Protein AF-A0A2N9NK84-F1 (afdb_monomer)

Sequence (478 aa):
MNDSRVTSVEPNPPAGSSGPPVPARTGHWKPVLTLLLLSPAVGELLSGSSPPLQFFNPLFLLLLVGLYGCGALLIREMAIRHQLNSAGILLLGAAYAIVEEGLTCKSFFNPCWTDTGFLSVYGRTWGVNWVWTFGLTFYHAVVSITVPIFLTEALFPLRSGEPWLRRRGWKLAGASLGLVVVLGFLFFDNRQFHLIEIKDAVGLAQRLNTPAGPIDQFVLRQFTVKNQALVRQAVSTKTDSPDLRHALQDELNRLLPRADLGSADRFATVNLPEKLRGQLAHPPRGDKLVEFNRALLERAYPESLATRQSYPYRPAWWLTLGCVVSIGALLVLALRSRTRPSLWAMTSTLRRPWLTGLAFTAGFVLVGFVLPSLVEHGLKLPAVVACALWCPLSVLLARLLMRTDSASDHVWRRGLWALGIISPWVLFAVILGVSVQMIGAKSFSGMTLVALGFALAILGLAIKWTRRLNPVVASPGL

Structure (mmCIF, N/CA/C/O backbone):
data_AF-A0A2N9NK84-F1
#
_entry.id   AF-A0A2N9NK84-F1
#
loop_
_atom_site.group_PDB
_atom_site.id
_atom_site.type_symbol
_atom_site.label_atom_id
_atom_site.label_alt_id
_atom_site.label_comp_id
_atom_site.label_asym_id
_atom_site.label_entity_id
_atom_site.label_seq_id
_atom_site.pdbx_PDB_ins_code
_atom_site.Cartn_x
_atom_site.Cartn_y
_atom_site.Cartn_z
_atom_site.occupancy
_atom_site.B_iso_or_equiv
_atom_site.auth_seq_id
_atom_site.auth_comp_id
_atom_site.auth_asym_id
_atom_site.auth_atom_id
_atom_site.pdbx_PDB_model_num
ATOM 1 N N . MET A 1 1 ? -73.648 2.835 60.440 1.00 39.22 1 MET A N 1
ATOM 2 C CA . MET A 1 1 ? -73.770 2.682 58.973 1.00 39.22 1 MET A CA 1
ATOM 3 C C . MET A 1 1 ? -73.424 4.040 58.365 1.00 39.22 1 MET A C 1
ATOM 5 O O . MET A 1 1 ? -74.291 4.891 58.296 1.00 39.22 1 MET A O 1
ATOM 9 N N . ASN A 1 2 ? -72.146 4.433 58.361 1.00 35.22 2 ASN A N 1
ATOM 10 C CA . ASN A 1 2 ? -71.195 4.291 57.243 1.00 35.22 2 ASN A CA 1
ATOM 11 C C . ASN A 1 2 ? -71.808 4.661 55.884 1.00 35.22 2 ASN A C 1
ATOM 13 O O . ASN A 1 2 ? -72.475 3.819 55.298 1.00 35.22 2 ASN A O 1
ATOM 17 N N . ASP A 1 3 ? -71.581 5.888 55.402 1.00 34.78 3 ASP A N 1
ATOM 18 C CA . ASP A 1 3 ? -70.551 6.126 54.378 1.00 34.78 3 ASP A CA 1
ATOM 19 C C . ASP A 1 3 ? -70.292 7.641 54.212 1.00 34.78 3 ASP A C 1
ATOM 21 O O . ASP A 1 3 ? -71.170 8.411 53.823 1.00 34.78 3 ASP A O 1
ATOM 25 N N . SER A 1 4 ? -69.089 8.089 54.564 1.00 37.06 4 SER A N 1
ATOM 26 C CA . SER A 1 4 ? -68.636 9.479 54.458 1.00 37.06 4 SER A CA 1
ATOM 27 C C . SER A 1 4 ? -67.790 9.647 53.197 1.00 37.06 4 SER A C 1
ATOM 29 O O . SER A 1 4 ? -66.652 9.182 53.147 1.00 37.06 4 SER A O 1
ATOM 31 N N . ARG A 1 5 ? -68.323 10.347 52.185 1.00 39.34 5 ARG A N 1
ATOM 32 C CA . ARG A 1 5 ? -67.557 10.807 51.015 1.00 39.34 5 ARG A CA 1
ATOM 33 C C . ARG A 1 5 ? -66.538 11.865 51.439 1.00 39.34 5 ARG A C 1
ATOM 35 O O . ARG A 1 5 ? -66.888 13.025 51.631 1.00 39.34 5 ARG A O 1
ATOM 42 N N . VAL A 1 6 ? -65.274 11.465 51.524 1.00 41.91 6 VAL A N 1
ATOM 43 C CA . VAL A 1 6 ? -64.127 12.377 51.548 1.00 41.91 6 VAL A CA 1
ATOM 44 C C . VAL A 1 6 ? -63.662 12.578 50.108 1.00 41.91 6 VAL A C 1
ATOM 46 O O . VAL A 1 6 ? -63.181 11.653 49.461 1.00 41.91 6 VAL A O 1
ATOM 49 N N . THR A 1 7 ? -63.822 13.791 49.591 1.00 42.62 7 THR A N 1
ATOM 50 C CA . THR A 1 7 ? -63.176 14.247 48.358 1.00 42.62 7 THR A CA 1
ATOM 51 C C . THR A 1 7 ? -61.703 14.531 48.652 1.00 42.62 7 THR A C 1
ATOM 53 O O . THR A 1 7 ? -61.375 15.584 49.197 1.00 42.62 7 THR A O 1
ATOM 56 N N . SER A 1 8 ? -60.805 13.602 48.322 1.00 36.38 8 SER A N 1
ATOM 57 C CA . SER A 1 8 ? -59.363 13.861 48.336 1.00 36.38 8 SER A CA 1
ATOM 58 C C . SER A 1 8 ? -58.953 14.564 47.042 1.00 36.38 8 SER A C 1
ATOM 60 O O . SER A 1 8 ? -58.950 13.968 45.967 1.00 36.38 8 SER A O 1
ATOM 62 N N . VAL A 1 9 ? -58.629 15.847 47.169 1.00 42.47 9 VAL A N 1
ATOM 63 C CA . VAL A 1 9 ? -57.941 16.662 46.164 1.00 42.47 9 VAL A CA 1
ATOM 64 C C . VAL A 1 9 ? -56.536 16.081 45.958 1.00 42.47 9 VAL A C 1
ATOM 66 O O . VAL A 1 9 ? -55.764 16.005 46.913 1.00 42.47 9 VAL A O 1
ATOM 69 N N . GLU A 1 10 ? -56.203 15.647 44.740 1.00 38.34 10 GLU A N 1
ATOM 70 C CA . GLU A 1 10 ? -54.821 15.309 44.377 1.00 38.34 10 GLU A CA 1
ATOM 71 C C . GLU A 1 10 ? -53.941 16.569 44.476 1.00 38.34 10 GLU A C 1
ATOM 73 O O . GLU A 1 10 ? -54.331 17.631 43.978 1.00 38.34 10 GLU A O 1
ATOM 78 N N . PRO A 1 11 ? -52.757 16.502 45.108 1.00 40.81 11 PRO A N 1
ATOM 79 C CA . PRO A 1 11 ? -51.858 17.641 45.156 1.00 40.81 11 PRO A CA 1
ATOM 80 C C . PRO A 1 11 ? -51.242 17.881 43.773 1.00 40.81 11 PRO A C 1
ATOM 82 O O . PRO A 1 11 ? -50.708 16.966 43.145 1.00 40.81 11 PRO A O 1
ATOM 85 N N . ASN A 1 12 ? -51.278 19.137 43.319 1.00 40.44 12 ASN A N 1
ATOM 86 C CA . ASN A 1 12 ? -50.515 19.585 42.155 1.00 40.44 12 ASN A CA 1
ATOM 87 C C . ASN A 1 12 ? -49.035 19.179 42.299 1.00 40.44 12 ASN A C 1
ATOM 89 O O . ASN A 1 12 ? -48.466 19.345 43.385 1.00 40.44 12 ASN A O 1
ATOM 93 N N . PRO A 1 13 ? -48.380 18.694 41.227 1.00 43.00 13 PRO A N 1
ATOM 94 C CA . PRO A 1 13 ? -46.963 18.375 41.277 1.00 43.00 13 PRO A CA 1
ATOM 95 C C . PRO A 1 13 ? -46.151 19.647 41.573 1.00 43.00 13 PRO A C 1
ATOM 97 O O . PRO A 1 13 ? -46.498 20.727 41.079 1.00 43.00 13 PRO A O 1
ATOM 100 N N . PRO A 1 14 ? -45.070 19.552 42.366 1.00 40.72 14 PRO A N 1
ATOM 101 C CA . PRO A 1 14 ? -44.252 20.707 42.698 1.00 40.72 14 PRO A CA 1
ATOM 102 C C . PRO A 1 14 ? -43.659 21.323 41.428 1.00 40.72 14 PRO A C 1
ATOM 104 O O . PRO A 1 14 ? -42.981 20.665 40.635 1.00 40.72 14 PRO A O 1
ATOM 107 N N . ALA A 1 15 ? -43.915 22.618 41.250 1.00 49.34 15 ALA A N 1
ATOM 108 C CA . ALA A 1 15 ? -43.239 23.440 40.266 1.00 49.34 15 ALA A CA 1
ATOM 109 C C . ALA A 1 15 ? -41.747 23.515 40.625 1.00 49.34 15 ALA A C 1
ATOM 111 O O . ALA A 1 15 ? -41.385 24.049 41.670 1.00 49.34 15 ALA A O 1
ATOM 112 N N . GLY A 1 16 ? -40.886 22.985 39.754 1.00 49.12 16 GLY A N 1
ATOM 113 C CA . GLY A 1 16 ? -39.438 23.183 39.848 1.00 49.12 16 GLY A CA 1
ATOM 114 C C . GLY A 1 16 ? -38.617 21.912 40.048 1.00 49.12 16 GLY A C 1
ATOM 115 O O . GLY A 1 16 ? -37.948 21.748 41.060 1.00 49.12 16 GLY A O 1
ATOM 116 N N . SER A 1 17 ? -38.554 21.060 39.027 1.00 36.84 17 SER A N 1
ATOM 117 C CA . SER A 1 17 ? -37.364 20.236 38.799 1.00 36.84 17 SER A CA 1
ATOM 118 C C . SER A 1 17 ? -37.005 20.288 37.318 1.00 36.84 17 SER A C 1
ATOM 120 O O . SER A 1 17 ? -37.249 19.353 36.553 1.00 36.84 17 SER A O 1
ATOM 122 N N . SER A 1 18 ? -36.437 21.414 36.886 1.00 44.06 18 SER A N 1
ATOM 123 C CA . SER A 1 18 ? -35.646 21.443 35.660 1.00 44.06 18 SER A CA 1
ATOM 124 C C . SER A 1 18 ? -34.414 20.571 35.900 1.00 44.06 18 SER A C 1
ATOM 126 O O . SER A 1 18 ? -33.368 21.056 36.332 1.00 44.06 18 SER A O 1
ATOM 128 N N . GLY A 1 19 ? -34.559 19.260 35.680 1.00 43.88 19 GLY A N 1
ATOM 129 C CA . GLY A 1 19 ? -33.414 18.370 35.546 1.00 43.88 19 GLY A CA 1
ATOM 130 C C . GLY A 1 19 ? -32.436 18.962 34.525 1.00 43.88 19 GLY A C 1
ATOM 131 O O . GLY A 1 19 ? -32.865 19.726 33.650 1.00 43.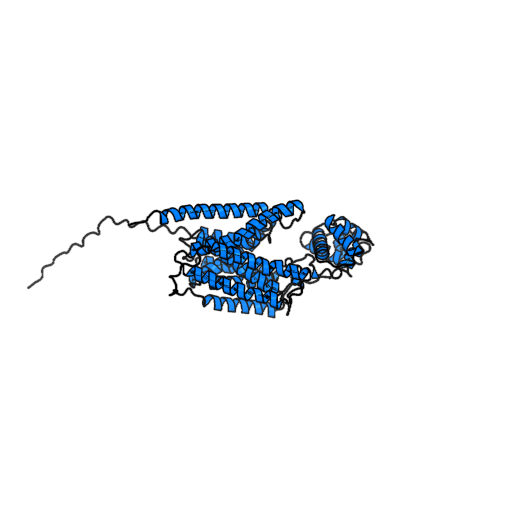88 19 GLY A O 1
ATOM 132 N N . PRO A 1 20 ? -31.129 18.662 34.635 1.00 44.31 20 PRO A N 1
ATOM 133 C CA . PRO A 1 20 ? -30.144 19.197 33.707 1.00 44.31 20 PRO A CA 1
ATOM 134 C C . PRO A 1 20 ? -30.644 18.949 32.279 1.00 44.31 20 PRO A C 1
ATOM 136 O O . PRO A 1 20 ? -31.097 17.834 31.996 1.00 44.31 20 PRO A O 1
ATOM 139 N N . PRO A 1 21 ? -30.638 19.968 31.398 1.00 40.69 21 PRO A N 1
ATOM 140 C CA . PRO A 1 21 ? -31.162 19.819 30.051 1.00 40.69 21 PRO A CA 1
ATOM 141 C C . PRO A 1 21 ? -30.509 18.592 29.426 1.00 40.69 21 PRO A C 1
ATOM 143 O O . PRO A 1 21 ? -29.281 18.518 29.355 1.00 40.69 21 PRO A O 1
ATOM 146 N N . VAL A 1 22 ? -31.326 17.612 29.019 1.00 43.69 22 VAL A N 1
ATOM 147 C CA . VAL A 1 22 ? -30.849 16.450 28.264 1.00 43.69 22 VAL A CA 1
ATOM 148 C C . VAL A 1 22 ? -30.041 17.028 27.108 1.00 43.69 22 VAL A C 1
ATOM 150 O O . VAL A 1 22 ? -30.623 17.754 26.294 1.00 43.69 22 VAL A O 1
ATOM 153 N N . PRO A 1 23 ? -28.715 16.805 27.042 1.00 41.03 23 PRO A N 1
ATOM 154 C CA . PRO A 1 23 ? -27.900 17.456 26.037 1.00 41.03 23 PRO A CA 1
ATOM 155 C C . PRO A 1 23 ? -28.482 17.093 24.679 1.00 41.03 23 PRO A C 1
ATOM 157 O O . PRO A 1 23 ? -28.607 15.910 24.343 1.00 41.03 23 PRO A O 1
ATOM 160 N N . ALA A 1 24 ? -28.890 18.118 23.924 1.00 43.16 24 ALA A N 1
ATOM 161 C CA . ALA A 1 24 ? -29.434 17.953 22.589 1.00 43.16 24 ALA A CA 1
ATOM 162 C C . ALA A 1 24 ? -28.528 16.981 21.822 1.00 43.16 24 ALA A C 1
ATOM 164 O O . ALA A 1 24 ? -27.301 17.132 21.837 1.00 43.16 24 ALA A O 1
ATOM 165 N N . ARG A 1 25 ? -29.121 15.946 21.210 1.00 51.81 25 ARG A N 1
ATOM 166 C CA . ARG A 1 25 ? -28.423 14.922 20.415 1.00 51.81 25 ARG A CA 1
ATOM 167 C C . ARG A 1 25 ? -27.710 15.584 19.230 1.00 51.81 25 ARG A C 1
ATOM 169 O O . ARG A 1 25 ? -28.195 15.577 18.104 1.00 51.81 25 ARG A O 1
ATOM 176 N N . THR A 1 26 ? -26.551 16.174 19.491 1.00 54.88 26 THR A N 1
ATOM 177 C CA . THR A 1 26 ? -25.629 16.694 18.488 1.00 54.88 26 TH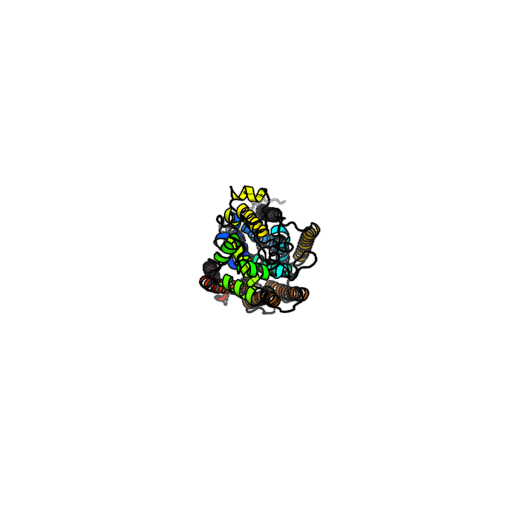R A CA 1
ATOM 178 C C . THR A 1 26 ? -25.185 15.514 17.628 1.00 54.88 26 THR A C 1
ATOM 180 O O . THR A 1 26 ? -24.701 14.508 18.144 1.00 54.88 26 THR A O 1
ATOM 183 N N . GLY A 1 27 ? -25.441 15.584 16.319 1.00 66.12 27 GLY A N 1
ATOM 184 C CA . GLY A 1 27 ? -25.241 14.449 15.417 1.00 66.12 27 GLY A CA 1
ATOM 185 C C . GLY A 1 27 ? -23.802 13.918 15.427 1.00 66.12 27 GLY A C 1
ATOM 186 O O . GLY A 1 27 ? -22.847 14.690 15.515 1.00 66.12 27 GLY A O 1
ATOM 187 N N . HIS A 1 28 ? -23.638 12.602 15.261 1.00 85.81 28 HIS A N 1
ATOM 188 C CA . HIS A 1 28 ? -22.337 11.909 15.203 1.00 85.81 28 HIS A CA 1
ATOM 189 C C . HIS A 1 28 ? -21.526 12.201 13.924 1.00 85.81 28 HIS A C 1
ATOM 191 O O . HIS A 1 28 ? -20.612 11.460 13.581 1.00 85.81 28 HIS A O 1
ATOM 197 N N . TRP A 1 29 ? -21.837 13.274 13.194 1.00 91.69 29 TRP A N 1
ATOM 198 C CA . TRP A 1 29 ? -21.226 13.561 11.896 1.00 91.69 29 TRP A CA 1
ATOM 199 C C . TRP A 1 29 ? -19.730 13.880 12.005 1.00 91.69 29 TRP A C 1
ATOM 201 O O . TRP A 1 29 ? -18.979 13.526 11.105 1.00 91.69 29 TRP A O 1
ATOM 211 N N . LYS A 1 30 ? -19.283 14.491 13.115 1.00 94.62 30 LYS A N 1
ATOM 212 C CA . LYS A 1 30 ? -17.866 14.828 13.338 1.00 94.62 30 LYS A CA 1
ATOM 213 C C . LYS A 1 30 ? -16.965 13.583 13.360 1.00 94.62 30 LYS A C 1
ATOM 215 O O . LYS A 1 30 ? -16.089 13.514 12.506 1.00 94.62 30 LYS A O 1
ATOM 220 N N . PRO A 1 31 ? -17.170 12.587 14.251 1.00 96.19 31 PRO A N 1
ATOM 221 C CA . PRO A 1 31 ? -16.348 11.377 14.238 1.00 96.19 31 PRO A CA 1
ATOM 222 C C . PRO A 1 31 ? -16.492 10.569 12.942 1.00 96.19 31 PRO A C 1
ATOM 224 O O . PRO A 1 31 ? -15.502 10.021 12.470 1.00 96.19 31 PRO A O 1
ATOM 227 N N . VAL A 1 32 ? -17.681 10.546 12.323 1.00 97.81 32 VAL A N 1
ATOM 228 C CA . VAL A 1 32 ? -17.884 9.885 11.020 1.00 97.81 32 VAL A CA 1
ATOM 229 C C . VAL A 1 32 ? -17.012 10.522 9.942 1.00 97.81 32 VAL A C 1
ATOM 231 O O . VAL A 1 32 ? -16.236 9.822 9.302 1.00 97.81 32 VAL A O 1
ATOM 234 N N . LEU A 1 33 ? -17.098 11.843 9.765 1.00 97.56 33 LEU A N 1
ATOM 235 C CA . LEU A 1 33 ? -16.309 12.563 8.766 1.00 97.56 33 LEU A CA 1
ATOM 236 C C . LEU A 1 33 ? -14.809 12.441 9.045 1.00 97.56 33 LEU A C 1
ATOM 238 O O . LEU A 1 33 ? -14.030 12.243 8.118 1.00 97.56 33 LEU A O 1
ATOM 242 N N . THR A 1 34 ? -14.403 12.518 10.316 1.00 97.31 34 THR A N 1
ATOM 243 C CA . THR A 1 34 ? -13.006 12.308 10.700 1.00 97.31 34 THR A CA 1
ATOM 244 C C . THR A 1 34 ? -12.521 10.927 10.280 1.00 97.31 34 THR A C 1
ATOM 246 O O . THR A 1 34 ? -11.493 10.856 9.624 1.00 97.31 34 THR A O 1
ATOM 249 N N . LEU A 1 35 ? -13.247 9.847 10.585 1.00 98.31 35 LEU A N 1
ATOM 250 C CA . LEU A 1 35 ? -12.800 8.497 10.232 1.00 98.31 35 LEU A CA 1
ATOM 251 C C . LEU A 1 35 ? -12.790 8.260 8.715 1.00 98.31 35 LEU A C 1
ATOM 253 O O . LEU A 1 35 ? -11.846 7.658 8.205 1.00 98.31 35 LEU A O 1
ATOM 257 N N . LEU A 1 36 ? -13.797 8.783 8.001 1.00 98.38 36 LEU A N 1
ATOM 258 C CA . LEU A 1 36 ? -13.889 8.698 6.540 1.00 98.38 36 LEU A CA 1
ATOM 259 C C . LEU A 1 36 ? -12.654 9.281 5.838 1.00 98.38 36 LEU A C 1
ATOM 261 O O . LEU A 1 36 ? -12.241 8.754 4.812 1.00 98.38 36 LEU A O 1
ATOM 265 N N . LEU A 1 37 ? -12.074 10.352 6.388 1.00 98.00 37 LEU A N 1
ATOM 266 C CA . LEU A 1 37 ? -10.905 11.028 5.819 1.00 98.00 37 LEU A CA 1
ATOM 267 C C . LEU A 1 37 ? -9.584 10.537 6.418 1.00 98.00 37 LEU A C 1
ATOM 269 O O . LEU A 1 37 ? -8.582 10.450 5.714 1.00 98.00 37 LEU A O 1
ATOM 273 N N . LEU A 1 38 ? -9.564 10.212 7.712 1.00 97.56 38 LEU A N 1
ATOM 274 C CA . LEU A 1 38 ? -8.341 9.837 8.419 1.00 97.56 38 LEU A CA 1
ATOM 275 C C . LEU A 1 38 ? -7.830 8.464 7.983 1.00 97.56 38 LEU A C 1
ATOM 277 O O . LEU A 1 38 ? -6.622 8.281 7.896 1.00 97.56 38 LEU A O 1
ATOM 281 N N . SER A 1 39 ? -8.726 7.517 7.690 1.00 98.25 39 SER A N 1
ATOM 282 C CA . SER A 1 39 ? -8.333 6.184 7.225 1.00 98.25 39 SER A CA 1
ATOM 283 C C . SER A 1 39 ? -7.532 6.219 5.914 1.00 98.25 39 SER A C 1
ATOM 285 O O . SER A 1 39 ? -6.375 5.791 5.943 1.00 98.25 39 SER A O 1
ATOM 287 N N . PRO A 1 40 ? -8.035 6.816 4.813 1.00 97.69 40 PRO A N 1
ATOM 288 C CA . PRO A 1 40 ? -7.228 6.965 3.605 1.00 97.69 40 PRO A CA 1
ATOM 289 C C . PRO A 1 40 ? -6.032 7.902 3.811 1.00 97.69 40 PRO A C 1
ATOM 291 O O . PRO A 1 40 ? -4.962 7.647 3.276 1.00 97.69 40 PRO A O 1
ATOM 294 N N . ALA A 1 41 ? -6.141 8.962 4.621 1.00 95.75 41 ALA A N 1
ATOM 295 C CA . ALA A 1 41 ? -4.995 9.844 4.858 1.00 95.75 41 ALA A CA 1
ATOM 296 C C . ALA A 1 41 ? -3.816 9.118 5.535 1.00 95.75 41 ALA A C 1
ATOM 298 O O . ALA A 1 41 ? -2.665 9.405 5.227 1.00 95.75 41 ALA A O 1
ATOM 299 N N . VAL A 1 42 ? -4.073 8.179 6.447 1.00 94.06 42 VAL A N 1
ATOM 300 C CA . VAL A 1 42 ? -3.010 7.394 7.093 1.00 94.06 42 VAL A CA 1
ATOM 301 C C . VAL A 1 42 ? -2.497 6.283 6.167 1.00 94.06 42 VAL A C 1
ATOM 303 O O . VAL A 1 42 ? -1.287 6.086 6.087 1.00 94.06 42 VAL A O 1
ATOM 306 N N . GLY A 1 43 ? -3.395 5.583 5.464 1.00 91.12 43 GLY A N 1
ATOM 307 C CA . GLY A 1 43 ? -3.046 4.457 4.586 1.00 91.12 43 GLY A CA 1
ATOM 308 C C . GLY A 1 43 ? -2.387 4.849 3.257 1.00 91.12 43 GLY A C 1
ATOM 309 O O . GLY A 1 43 ? -1.581 4.099 2.725 1.00 91.12 43 GLY A O 1
ATOM 310 N N . GLU A 1 44 ? -2.680 6.033 2.723 1.00 91.50 44 GLU A N 1
ATOM 311 C CA . GLU A 1 44 ? -2.242 6.429 1.373 1.00 91.50 44 GLU A CA 1
ATOM 312 C C . GLU A 1 44 ? -1.380 7.688 1.376 1.00 91.50 44 GLU A C 1
ATOM 314 O O . GLU A 1 44 ? -0.300 7.716 0.785 1.00 91.50 44 GLU A O 1
ATOM 319 N N . LEU A 1 45 ? -1.837 8.737 2.066 1.00 90.06 45 LEU A N 1
ATOM 320 C CA . LEU A 1 45 ? -1.139 10.022 2.056 1.00 90.06 45 LEU A CA 1
ATOM 321 C C . LEU A 1 45 ? 0.102 10.001 2.953 1.00 90.06 45 LEU A C 1
ATOM 323 O O . LEU A 1 45 ? 1.170 10.416 2.521 1.00 90.06 45 LEU A O 1
ATOM 327 N N . LEU A 1 46 ? -0.019 9.529 4.199 1.00 88.50 46 LEU A N 1
ATOM 328 C CA . LEU A 1 46 ? 1.101 9.483 5.146 1.00 88.50 46 LEU A CA 1
ATOM 329 C C . LEU A 1 46 ? 2.137 8.418 4.768 1.00 88.50 46 LEU A C 1
ATOM 331 O O . LEU A 1 46 ? 3.328 8.621 4.993 1.00 88.50 46 LEU A O 1
ATOM 335 N N . SER A 1 47 ? 1.692 7.298 4.200 1.00 81.69 47 SER A N 1
ATOM 336 C CA . SER A 1 47 ? 2.581 6.236 3.720 1.00 81.69 47 SER A CA 1
ATOM 337 C C . SER A 1 47 ? 3.399 6.647 2.497 1.00 81.69 47 SER A C 1
ATOM 339 O O . SER A 1 47 ? 4.471 6.091 2.271 1.00 81.69 47 SER A O 1
ATOM 341 N N . GLY A 1 48 ? 2.918 7.636 1.737 1.00 79.06 48 GLY A N 1
ATOM 342 C CA . GLY A 1 48 ? 3.518 8.077 0.481 1.00 79.06 48 GLY A CA 1
ATOM 343 C C . GLY A 1 48 ? 3.127 7.215 -0.721 1.00 79.06 48 GLY A C 1
ATOM 344 O O . GLY A 1 48 ? 3.672 7.436 -1.796 1.00 79.06 48 GLY A O 1
ATOM 345 N N . SER A 1 49 ? 2.191 6.273 -0.550 1.00 79.19 49 SER A N 1
ATOM 346 C CA . SER A 1 49 ? 1.649 5.441 -1.635 1.00 79.19 49 SER A CA 1
ATOM 347 C C . SER A 1 49 ? 0.900 6.291 -2.668 1.00 79.19 49 SER A C 1
ATOM 349 O O . SER A 1 49 ? 1.101 6.148 -3.872 1.00 79.19 49 SER A O 1
ATOM 351 N N . SER A 1 50 ? 0.134 7.282 -2.198 1.00 87.00 50 SER A N 1
ATOM 352 C CA . SER A 1 50 ? -0.512 8.285 -3.045 1.00 87.00 50 SER A CA 1
ATOM 353 C C . SER A 1 50 ? 0.034 9.687 -2.750 1.00 87.00 50 SER A C 1
ATOM 355 O O . SER A 1 50 ? -0.356 10.302 -1.751 1.00 87.00 50 SER A O 1
ATOM 357 N N . PRO A 1 51 ? 0.889 10.254 -3.623 1.00 83.81 51 PRO A N 1
ATOM 358 C CA . PRO A 1 51 ? 1.404 11.610 -3.455 1.00 83.81 51 PRO A CA 1
ATOM 359 C C . PRO A 1 51 ? 0.272 12.647 -3.386 1.00 83.81 51 PRO A C 1
ATOM 361 O O . PRO A 1 51 ? -0.784 12.435 -3.987 1.00 83.81 51 PRO A O 1
ATOM 364 N N . PRO A 1 52 ? 0.476 13.817 -2.750 1.00 87.25 52 PRO A N 1
ATOM 365 C CA . PRO A 1 52 ? -0.595 14.782 -2.481 1.00 87.25 52 PRO A CA 1
ATOM 366 C C . PRO A 1 52 ? -1.444 15.164 -3.699 1.00 87.25 52 PRO A C 1
ATOM 368 O O . PRO A 1 52 ? -2.666 15.225 -3.603 1.00 87.25 52 PRO A O 1
ATOM 371 N N . LEU A 1 53 ? -0.821 15.381 -4.861 1.00 87.50 53 LEU A N 1
ATOM 372 C CA . LEU A 1 53 ? -1.544 15.739 -6.087 1.00 87.50 53 LEU A CA 1
ATOM 373 C C . LEU A 1 53 ? -2.504 14.636 -6.556 1.00 87.50 53 LEU A C 1
ATOM 375 O O . LEU A 1 53 ? -3.585 14.938 -7.057 1.00 87.50 53 LEU A O 1
ATOM 379 N N . GLN A 1 54 ? -2.120 13.371 -6.384 1.00 87.81 54 GLN A N 1
ATOM 380 C CA . GLN A 1 54 ? -2.977 12.229 -6.681 1.00 87.81 54 GLN A CA 1
ATOM 381 C C . GLN A 1 54 ? -4.032 12.055 -5.587 1.00 87.81 54 GLN A C 1
ATOM 383 O O . GLN A 1 54 ? -5.214 11.950 -5.898 1.00 87.81 54 GLN A O 1
ATOM 388 N N . PHE A 1 55 ? -3.624 12.097 -4.316 1.00 92.00 55 PHE A N 1
ATOM 389 C CA . PHE A 1 55 ? -4.513 11.919 -3.169 1.00 92.00 55 PHE A CA 1
ATOM 390 C C . PHE A 1 55 ? -5.673 12.923 -3.155 1.00 92.00 55 PHE A C 1
ATOM 392 O O . PHE A 1 55 ? -6.812 12.545 -2.899 1.00 92.00 55 PHE A O 1
ATOM 399 N N . PHE A 1 56 ? -5.404 14.197 -3.461 1.00 94.00 56 PHE A N 1
ATOM 400 C CA . PHE A 1 56 ? -6.421 15.253 -3.492 1.00 94.00 56 PHE A CA 1
ATOM 401 C C . PHE A 1 56 ? -7.142 15.387 -4.842 1.00 94.00 56 PHE A C 1
ATOM 403 O O . PHE A 1 56 ? -7.982 16.277 -4.995 1.00 94.00 56 PHE A O 1
ATOM 410 N N . ASN A 1 57 ? -6.874 14.514 -5.821 1.00 94.69 57 ASN A N 1
ATOM 411 C CA . ASN A 1 57 ? -7.706 14.443 -7.018 1.00 94.69 57 ASN A CA 1
ATOM 412 C C . ASN A 1 57 ? -9.145 14.058 -6.607 1.00 94.69 57 ASN A C 1
ATOM 414 O O . ASN A 1 57 ? -9.315 13.026 -5.961 1.00 94.69 57 ASN A O 1
ATOM 418 N N . PRO A 1 58 ? -10.192 14.823 -6.976 1.00 96.06 58 PRO A N 1
ATOM 419 C CA . PRO A 1 58 ? -11.538 14.611 -6.437 1.00 96.06 58 PRO A CA 1
ATOM 420 C C . PRO A 1 58 ? -12.107 13.207 -6.663 1.00 96.06 58 PRO A C 1
ATOM 422 O O . PRO A 1 58 ? -12.743 12.649 -5.769 1.00 96.06 58 PRO A O 1
ATOM 425 N N . LEU A 1 59 ? -11.873 12.625 -7.843 1.00 94.56 59 LEU A N 1
ATOM 426 C CA . LEU A 1 59 ? -12.361 11.286 -8.166 1.00 94.56 59 LEU A CA 1
ATOM 427 C C . LEU A 1 59 ? -11.579 10.222 -7.393 1.00 94.56 59 LEU A C 1
ATOM 429 O O . LEU A 1 59 ? -12.178 9.306 -6.834 1.00 94.56 59 LEU A O 1
ATOM 433 N N . PHE A 1 60 ? -10.256 10.361 -7.327 1.00 93.25 60 PHE A N 1
ATOM 434 C CA . PHE A 1 60 ? -9.410 9.434 -6.582 1.00 93.25 60 PHE A CA 1
ATOM 435 C C . PHE A 1 60 ? -9.704 9.487 -5.077 1.00 93.25 60 PHE A C 1
ATOM 437 O O . PHE A 1 60 ? -9.923 8.449 -4.458 1.00 93.25 60 PHE A O 1
ATOM 444 N N . LEU A 1 61 ? -9.840 10.687 -4.505 1.00 96.62 61 LEU A N 1
ATOM 445 C CA . LEU A 1 61 ? -10.227 10.884 -3.110 1.00 96.62 61 LEU A CA 1
ATOM 446 C C . LEU A 1 61 ? -11.590 10.254 -2.804 1.00 96.62 61 LEU A C 1
ATOM 448 O O . LEU A 1 61 ? -11.757 9.635 -1.756 1.00 96.62 61 LEU A O 1
ATOM 452 N N . LEU A 1 62 ? -12.563 10.377 -3.712 1.00 97.56 62 LEU A N 1
ATOM 453 C CA . LEU A 1 62 ? -13.871 9.744 -3.552 1.00 97.56 62 LEU A CA 1
ATOM 454 C C . LEU A 1 62 ? -13.757 8.214 -3.497 1.00 97.56 62 LEU A C 1
ATOM 456 O O . LEU A 1 62 ? -14.394 7.591 -2.646 1.00 97.56 62 LEU A O 1
ATOM 460 N N . LEU A 1 63 ? -12.933 7.613 -4.362 1.00 97.25 63 LEU A N 1
ATOM 461 C CA . LEU A 1 63 ? -12.662 6.173 -4.341 1.00 97.25 63 LEU A CA 1
ATOM 462 C C . LEU A 1 63 ? -11.962 5.755 -3.041 1.00 97.25 63 LEU A C 1
ATOM 464 O O . LEU A 1 63 ? -12.382 4.783 -2.418 1.00 97.25 63 LEU A O 1
ATOM 468 N N . LEU A 1 64 ? -10.970 6.525 -2.584 1.00 97.38 64 LEU A N 1
ATOM 469 C CA . LEU A 1 64 ? -10.270 6.279 -1.322 1.00 97.38 64 LEU A CA 1
ATOM 470 C C . LEU A 1 64 ? -11.209 6.356 -0.112 1.00 97.38 64 LEU A C 1
ATOM 472 O O . LEU A 1 64 ? -11.204 5.468 0.735 1.00 97.38 64 LEU A O 1
ATOM 476 N N . VAL A 1 65 ? -12.066 7.374 -0.033 1.00 98.25 65 VAL A N 1
ATOM 477 C CA . VAL A 1 65 ? -13.080 7.485 1.030 1.00 98.25 65 VAL A CA 1
ATOM 478 C C . VAL A 1 65 ? -14.090 6.336 0.946 1.00 98.25 65 VAL A C 1
ATOM 480 O O . VAL A 1 65 ? -14.508 5.797 1.976 1.00 98.25 65 VAL A O 1
ATOM 483 N N . GLY A 1 66 ? -14.478 5.942 -0.268 1.00 98.19 66 GLY A N 1
ATOM 484 C CA . GLY A 1 66 ? -15.394 4.832 -0.506 1.00 98.19 66 GLY A CA 1
ATOM 485 C C . GLY A 1 66 ? -14.820 3.465 -0.129 1.00 98.19 66 GLY A C 1
ATOM 486 O O . GLY A 1 66 ? -15.580 2.610 0.318 1.00 98.19 66 GLY A O 1
ATOM 487 N N . LEU A 1 67 ? -13.507 3.275 -0.261 1.00 98.12 67 LEU A N 1
ATOM 488 C CA . LEU A 1 67 ? -12.789 2.050 0.092 1.00 98.12 67 LEU A CA 1
ATOM 489 C C . LEU A 1 67 ? -12.343 2.074 1.563 1.00 98.12 67 LEU A C 1
ATOM 491 O O . LEU A 1 67 ? -12.958 1.421 2.407 1.00 98.12 67 LEU A O 1
ATOM 495 N N . TYR A 1 68 ? -11.348 2.898 1.888 1.00 98.56 68 TYR A N 1
ATOM 496 C CA . TYR A 1 68 ? -10.732 3.003 3.212 1.00 98.56 68 TYR A CA 1
ATOM 497 C C . TYR A 1 68 ? -11.685 3.579 4.249 1.00 98.56 68 TYR A C 1
ATOM 499 O O . TYR A 1 68 ? -11.965 2.959 5.275 1.00 98.56 68 TYR A O 1
ATOM 507 N N . GLY A 1 69 ? -12.225 4.768 3.969 1.00 98.38 69 GLY A N 1
ATOM 508 C CA . GLY A 1 69 ? -13.072 5.492 4.912 1.00 98.38 69 GLY A CA 1
ATOM 509 C C . GLY A 1 69 ? -14.301 4.678 5.311 1.00 98.38 69 GLY A C 1
ATOM 510 O O . GLY A 1 69 ? -14.585 4.497 6.499 1.00 98.38 69 GLY A O 1
ATOM 511 N N . CYS A 1 70 ? -15.024 4.153 4.320 1.00 98.75 70 CYS A N 1
ATOM 512 C CA . CYS A 1 70 ? -16.184 3.303 4.567 1.00 98.75 70 CYS A CA 1
ATOM 513 C C . CYS A 1 70 ? -15.784 1.963 5.192 1.00 98.75 70 CYS A C 1
ATOM 515 O O . CYS A 1 70 ? -16.464 1.527 6.117 1.00 98.75 70 CYS A O 1
ATOM 517 N N . GLY A 1 71 ? -14.681 1.339 4.762 1.00 98.62 71 GLY A N 1
ATOM 518 C CA . GLY A 1 71 ? -14.147 0.116 5.365 1.00 98.62 71 GLY A CA 1
ATOM 519 C C . GLY A 1 71 ? -13.891 0.266 6.866 1.00 98.62 71 GLY A C 1
ATOM 520 O O . GLY A 1 71 ? -14.471 -0.467 7.671 1.00 98.62 71 GLY A O 1
ATOM 521 N N . ALA A 1 72 ? -13.122 1.280 7.264 1.00 98.81 72 ALA A N 1
ATOM 522 C CA . ALA A 1 72 ? -12.837 1.575 8.667 1.00 98.81 72 ALA A CA 1
ATOM 523 C C . ALA A 1 72 ? -14.114 1.869 9.470 1.00 98.81 72 ALA A C 1
ATOM 525 O O . ALA A 1 72 ? -14.283 1.383 10.591 1.00 98.81 72 ALA A O 1
ATOM 526 N N . LEU A 1 73 ? -15.051 2.623 8.887 1.00 98.50 73 LEU A N 1
ATOM 527 C CA . LEU A 1 73 ? -16.316 2.959 9.533 1.00 98.50 73 LEU A CA 1
ATOM 528 C C . LEU A 1 73 ? -17.207 1.726 9.750 1.00 98.50 73 LEU A C 1
ATOM 530 O O . LEU A 1 73 ? -17.783 1.570 10.827 1.00 98.50 73 LEU A O 1
ATOM 534 N N . LEU A 1 74 ? -17.290 0.825 8.768 1.00 98.69 74 LEU A N 1
ATOM 535 C CA . LEU A 1 74 ? -18.027 -0.439 8.873 1.00 98.69 74 LEU A CA 1
ATOM 536 C C . LEU A 1 74 ? -17.444 -1.347 9.954 1.00 98.69 74 LEU A C 1
ATOM 538 O O . LEU A 1 74 ? -18.197 -1.899 10.759 1.00 98.69 74 LEU A O 1
ATOM 542 N N . ILE A 1 75 ? -16.117 -1.469 9.991 1.00 98.75 75 ILE A N 1
ATOM 543 C CA . ILE A 1 75 ? -15.403 -2.261 10.994 1.00 98.75 75 ILE A CA 1
ATOM 544 C C . ILE A 1 75 ? -15.666 -1.710 12.390 1.00 98.75 75 ILE A C 1
ATOM 546 O O . ILE A 1 75 ? -16.040 -2.462 13.289 1.00 98.75 75 ILE A O 1
ATOM 550 N N . ARG A 1 76 ? -15.543 -0.392 12.566 1.00 98.25 76 ARG A N 1
ATOM 551 C CA . ARG A 1 76 ? -15.810 0.269 13.845 1.00 98.25 76 ARG A CA 1
ATOM 552 C C . ARG A 1 76 ? -17.256 0.062 14.292 1.00 98.25 76 ARG A C 1
ATOM 554 O O . ARG A 1 76 ? -17.507 -0.275 15.446 1.00 98.25 76 ARG A O 1
ATOM 561 N N . GLU A 1 77 ? -18.223 0.230 13.393 1.00 98.00 77 GLU A N 1
ATOM 562 C CA . GLU A 1 77 ? -19.635 -0.011 13.707 1.00 98.00 77 GLU A CA 1
ATOM 563 C C . GLU A 1 77 ? -19.900 -1.469 14.095 1.00 98.00 77 GLU A C 1
ATOM 565 O O . GLU A 1 77 ? -20.658 -1.721 15.032 1.00 98.00 77 GLU A O 1
ATOM 570 N N . MET A 1 78 ? -19.264 -2.427 13.416 1.00 97.69 78 MET A N 1
ATOM 571 C CA . MET A 1 78 ? -19.353 -3.844 13.764 1.00 97.69 78 MET A CA 1
ATOM 572 C C . MET A 1 78 ? -18.742 -4.116 15.142 1.00 97.69 78 MET A C 1
ATOM 574 O O . MET A 1 78 ? -19.359 -4.806 15.954 1.00 97.69 78 MET A O 1
ATOM 578 N N . ALA A 1 79 ? -17.585 -3.519 15.436 1.00 97.38 79 ALA A N 1
ATOM 579 C CA . ALA A 1 79 ? -16.915 -3.657 16.720 1.00 97.38 79 ALA A CA 1
ATOM 580 C C . ALA A 1 79 ? -17.796 -3.185 17.883 1.00 97.38 79 ALA A C 1
ATOM 582 O O . ALA A 1 79 ? -17.976 -3.920 18.851 1.00 97.38 79 ALA A O 1
ATOM 583 N N . ILE A 1 80 ? -18.428 -2.015 17.761 1.00 96.06 80 ILE A N 1
ATOM 584 C CA . ILE A 1 80 ? -19.319 -1.497 18.808 1.00 96.06 80 ILE A CA 1
ATOM 585 C C . ILE A 1 80 ? -20.597 -2.331 18.933 1.00 96.06 80 ILE A C 1
ATOM 587 O O . ILE A 1 80 ? -20.993 -2.696 20.038 1.00 96.06 80 ILE A O 1
ATOM 591 N N . ARG A 1 81 ? -21.243 -2.682 17.815 1.00 95.38 81 ARG A N 1
ATOM 592 C CA . ARG A 1 81 ? -22.520 -3.422 17.833 1.00 95.38 81 ARG A CA 1
ATOM 593 C C . ARG A 1 81 ? -22.387 -4.839 18.378 1.00 95.38 81 ARG A C 1
ATOM 595 O O . ARG A 1 81 ? -23.336 -5.343 18.971 1.00 95.38 81 ARG A O 1
ATOM 602 N N . HIS A 1 82 ? -21.236 -5.474 18.171 1.00 95.81 82 HIS A N 1
ATOM 603 C CA . HIS A 1 82 ? -20.972 -6.842 18.617 1.00 95.81 82 HIS A CA 1
ATOM 604 C C . HIS A 1 82 ? -20.057 -6.921 19.843 1.00 95.81 82 HIS A C 1
ATOM 606 O O . HIS A 1 82 ? -19.715 -8.031 20.250 1.00 95.81 82 HIS A O 1
ATOM 612 N N . GLN A 1 83 ? -19.701 -5.776 20.440 1.00 94.62 83 GLN A N 1
ATOM 613 C CA . GLN A 1 83 ? -18.795 -5.680 21.588 1.00 94.62 83 GLN A CA 1
ATOM 614 C C . GLN A 1 83 ? -17.491 -6.444 21.324 1.00 94.62 83 GLN A C 1
ATOM 616 O O . GLN A 1 83 ? -17.130 -7.371 22.045 1.00 94.62 83 GLN A O 1
ATOM 621 N N . LEU A 1 84 ? -16.825 -6.125 20.215 1.00 95.56 84 LEU A N 1
ATOM 622 C CA . LEU A 1 84 ? -15.561 -6.752 19.843 1.00 95.56 84 LEU A CA 1
ATOM 623 C C . LEU A 1 84 ? -14.401 -6.074 20.570 1.00 95.56 84 LEU A C 1
ATOM 625 O O . LEU A 1 84 ? -14.379 -4.854 20.741 1.00 95.56 84 LEU A O 1
ATOM 629 N N . ASN A 1 85 ? -13.416 -6.873 20.967 1.00 94.75 85 ASN A N 1
ATOM 630 C CA . ASN A 1 85 ? -12.149 -6.359 21.476 1.00 94.75 85 ASN A CA 1
ATOM 631 C C . ASN A 1 85 ? -11.211 -5.959 20.316 1.00 94.75 85 ASN A C 1
ATOM 633 O O . ASN A 1 85 ? -11.530 -6.127 19.137 1.00 94.75 85 ASN A O 1
ATOM 637 N N . SER A 1 86 ? -10.029 -5.442 20.641 1.00 95.56 86 SER A N 1
ATOM 638 C CA . SER A 1 86 ? -9.036 -5.000 19.659 1.00 95.56 86 SER A CA 1
ATOM 639 C C . SER A 1 86 ? -8.543 -6.120 18.742 1.00 95.56 86 SER A C 1
ATOM 641 O O . SER A 1 86 ? -8.236 -5.853 17.585 1.00 95.56 86 SER A O 1
ATOM 643 N N . ALA A 1 87 ? -8.498 -7.376 19.202 1.00 96.19 87 ALA A N 1
ATOM 644 C CA . ALA A 1 87 ? -8.177 -8.495 18.316 1.00 96.19 87 ALA A CA 1
ATOM 645 C C . ALA A 1 87 ? -9.282 -8.718 17.272 1.00 96.19 87 ALA A C 1
ATOM 647 O O . ALA A 1 87 ? -8.977 -9.011 16.121 1.00 96.19 87 ALA A O 1
ATOM 648 N N . GLY A 1 88 ? -10.548 -8.500 17.634 1.00 97.50 88 GLY A N 1
ATOM 649 C CA . GLY A 1 88 ? -11.654 -8.493 16.677 1.00 97.50 88 GLY A CA 1
ATOM 650 C C . GLY A 1 88 ? -11.528 -7.392 15.635 1.00 97.50 88 GLY A C 1
ATOM 651 O O . GLY A 1 88 ? -11.720 -7.658 14.453 1.00 97.50 88 GLY A O 1
ATOM 652 N N . ILE A 1 89 ? -11.127 -6.185 16.044 1.00 98.31 89 ILE A N 1
ATOM 653 C CA . ILE A 1 89 ? -10.852 -5.079 15.113 1.00 98.31 89 ILE A CA 1
ATOM 654 C C . ILE A 1 89 ? -9.706 -5.446 14.160 1.00 98.31 89 ILE A C 1
ATOM 656 O O . ILE A 1 89 ? -9.848 -5.252 12.957 1.00 98.31 89 ILE A O 1
ATOM 660 N N . LEU A 1 90 ? -8.617 -6.041 14.662 1.00 98.19 90 LEU A N 1
ATOM 661 C CA . LEU A 1 90 ? -7.501 -6.503 13.827 1.00 98.19 90 LEU A CA 1
ATOM 662 C C . LEU A 1 90 ? -7.924 -7.587 12.827 1.00 98.19 90 LEU A C 1
ATOM 664 O O . LEU A 1 90 ? -7.524 -7.531 11.670 1.00 98.19 90 LEU A O 1
ATOM 668 N N . LEU A 1 91 ? -8.745 -8.557 13.244 1.00 98.50 91 LEU A N 1
ATOM 669 C CA . LEU A 1 91 ? -9.259 -9.613 12.362 1.00 98.50 91 LEU A CA 1
ATOM 670 C C . LEU A 1 91 ? -10.168 -9.046 11.267 1.00 98.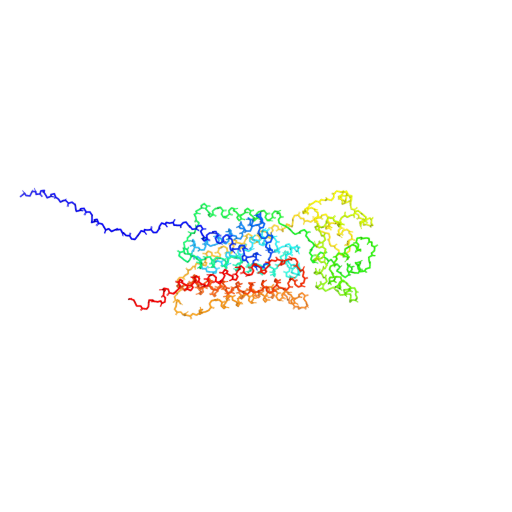50 91 LEU A C 1
ATOM 672 O O . LEU A 1 91 ? -10.065 -9.447 10.109 1.00 98.50 91 LEU A O 1
ATOM 676 N N . LEU A 1 92 ? -11.027 -8.084 11.613 1.00 98.81 92 LEU A N 1
ATOM 677 C CA . LEU A 1 92 ? -11.833 -7.356 10.635 1.00 98.81 92 LEU A CA 1
ATOM 678 C C . LEU A 1 92 ? -10.965 -6.504 9.701 1.00 98.81 92 LEU A C 1
ATOM 680 O O . LEU A 1 92 ? -11.235 -6.449 8.505 1.00 98.81 92 LEU A O 1
ATOM 684 N N . GLY A 1 93 ? -9.907 -5.883 10.222 1.00 98.62 93 GLY A N 1
ATOM 685 C CA . GLY A 1 93 ? -8.917 -5.156 9.432 1.00 98.62 93 GLY A CA 1
ATOM 686 C C . GLY A 1 93 ? -8.170 -6.067 8.456 1.00 98.62 93 GLY A C 1
ATOM 687 O O . GLY A 1 93 ? -7.977 -5.694 7.305 1.00 98.62 93 GLY A O 1
ATOM 688 N N . ALA A 1 94 ? -7.828 -7.288 8.869 1.00 98.62 94 ALA A N 1
ATOM 689 C CA . ALA A 1 94 ? -7.239 -8.295 7.989 1.00 98.62 94 ALA A CA 1
ATOM 690 C C . ALA A 1 94 ? -8.231 -8.747 6.904 1.00 98.62 94 ALA A C 1
ATOM 692 O O . ALA A 1 94 ? -7.851 -8.906 5.748 1.00 98.62 94 ALA A O 1
ATOM 693 N N . ALA A 1 95 ? -9.516 -8.897 7.242 1.00 98.75 95 ALA A N 1
ATOM 694 C CA . ALA A 1 95 ? -10.552 -9.187 6.253 1.00 98.75 95 ALA A CA 1
ATOM 695 C C . ALA A 1 95 ? -10.684 -8.045 5.233 1.00 98.75 95 ALA A C 1
ATOM 697 O O . ALA A 1 95 ? -10.754 -8.298 4.032 1.00 98.75 95 ALA A O 1
ATOM 698 N N . TYR A 1 96 ? -10.654 -6.795 5.700 1.00 98.81 96 TYR A N 1
ATOM 699 C CA . TYR A 1 96 ? -10.613 -5.618 4.837 1.00 98.81 96 TYR A CA 1
ATOM 700 C C . TYR A 1 96 ? -9.372 -5.603 3.940 1.00 98.81 96 TYR A C 1
ATOM 702 O O . TYR A 1 96 ? -9.502 -5.349 2.750 1.00 98.81 96 TYR A O 1
ATOM 710 N N . ALA A 1 97 ? -8.201 -5.971 4.456 1.00 98.50 97 ALA A N 1
ATOM 711 C CA . ALA A 1 97 ? -6.992 -6.051 3.647 1.00 98.50 97 ALA A CA 1
ATOM 712 C C . ALA A 1 97 ? -7.119 -7.061 2.495 1.00 98.50 97 ALA A C 1
ATOM 714 O O . ALA A 1 97 ? -6.647 -6.804 1.396 1.00 98.50 97 ALA A O 1
ATOM 715 N N . ILE A 1 98 ? -7.800 -8.193 2.713 1.00 98.69 98 ILE A N 1
ATOM 716 C CA . ILE A 1 98 ? -8.086 -9.164 1.643 1.00 98.69 98 ILE A CA 1
ATOM 717 C C . ILE A 1 98 ? -9.102 -8.599 0.642 1.00 98.69 98 ILE A C 1
ATOM 719 O O . ILE A 1 98 ? -8.974 -8.841 -0.559 1.00 98.69 98 ILE A O 1
ATOM 723 N N . VAL A 1 99 ? -10.106 -7.849 1.110 1.00 98.69 99 VAL A N 1
ATOM 724 C CA . VAL A 1 99 ? -11.046 -7.141 0.227 1.00 98.69 99 VAL A CA 1
ATOM 725 C C . VAL A 1 99 ? -10.294 -6.154 -0.662 1.00 98.69 99 VAL A C 1
ATOM 727 O O . VAL A 1 99 ? -10.479 -6.156 -1.873 1.00 98.69 99 VAL A O 1
ATOM 730 N N . GLU A 1 100 ? -9.420 -5.346 -0.082 1.00 97.81 100 GLU A N 1
ATOM 731 C CA . GLU A 1 100 ? -8.642 -4.354 -0.805 1.00 97.81 100 GLU A CA 1
ATOM 732 C C . GLU A 1 100 ? -7.612 -4.999 -1.740 1.00 97.81 100 GLU A C 1
ATOM 734 O O . GLU A 1 100 ? -7.709 -4.889 -2.958 1.00 97.81 100 GLU A O 1
ATOM 739 N N . GLU A 1 101 ? -6.657 -5.741 -1.202 1.00 97.19 101 GLU A N 1
ATOM 740 C CA . GLU A 1 101 ? -5.502 -6.195 -1.972 1.00 97.19 101 GLU A CA 1
ATOM 741 C C . GLU A 1 101 ? -5.778 -7.459 -2.785 1.00 97.19 101 GLU A C 1
ATOM 743 O O . GLU A 1 101 ? -5.238 -7.643 -3.877 1.00 97.19 101 GLU A O 1
ATOM 748 N N . GLY A 1 102 ? -6.654 -8.330 -2.286 1.00 97.25 102 GLY A N 1
ATOM 749 C CA . GLY A 1 102 ? -7.045 -9.557 -2.974 1.00 97.25 102 GLY A CA 1
ATOM 750 C C . GLY A 1 102 ? -8.104 -9.326 -4.051 1.00 97.25 102 GLY A C 1
ATOM 751 O O . GLY A 1 102 ? -7.980 -9.868 -5.151 1.00 97.25 102 GLY A O 1
ATOM 752 N N . LEU A 1 103 ? -9.140 -8.530 -3.757 1.00 97.75 103 LEU A N 1
ATOM 753 C CA . LEU A 1 103 ? -10.270 -8.320 -4.671 1.00 97.75 103 LEU A CA 1
ATOM 754 C C . LEU A 1 103 ? -10.170 -6.995 -5.439 1.00 97.75 103 LEU A C 1
ATOM 756 O O . LEU A 1 103 ? -10.257 -7.005 -6.663 1.00 97.75 103 LEU A O 1
ATOM 760 N N . THR A 1 104 ? -9.965 -5.861 -4.770 1.00 96.88 104 THR A N 1
ATOM 761 C CA . THR A 1 104 ? -9.954 -4.549 -5.442 1.00 96.88 104 THR A CA 1
ATOM 762 C C . THR A 1 104 ? -8.708 -4.377 -6.318 1.00 96.88 104 THR A C 1
ATOM 764 O O . THR A 1 104 ? -8.823 -4.184 -7.528 1.00 96.88 104 THR A O 1
ATOM 767 N N . CYS A 1 105 ? -7.515 -4.498 -5.735 1.00 94.06 105 CYS A N 1
ATOM 768 C CA . CYS A 1 105 ? -6.234 -4.284 -6.416 1.00 94.06 105 CYS A CA 1
ATOM 769 C C . CYS A 1 105 ? -5.723 -5.550 -7.117 1.00 94.06 105 CYS A C 1
ATOM 771 O O . CYS A 1 105 ? -5.067 -5.478 -8.156 1.00 94.06 105 CYS A O 1
ATOM 773 N N . LYS A 1 106 ? -6.061 -6.733 -6.583 1.00 95.38 106 LYS A N 1
ATOM 774 C CA . LYS A 1 106 ? -5.546 -8.044 -7.027 1.00 95.38 106 LYS A CA 1
ATOM 775 C C . LYS A 1 106 ? -4.014 -8.141 -6.910 1.00 95.38 106 LYS A C 1
ATOM 777 O O . LYS A 1 106 ? -3.391 -8.941 -7.611 1.00 95.38 106 LYS A O 1
ATOM 782 N N . SER A 1 107 ? -3.399 -7.348 -6.033 1.00 94.31 107 SER A N 1
ATOM 783 C CA . SER A 1 107 ? -1.944 -7.243 -5.856 1.00 94.31 107 SER A CA 1
ATOM 784 C C . SER A 1 107 ? -1.330 -8.522 -5.275 1.00 94.31 107 SER A C 1
ATOM 786 O O . SER A 1 107 ? -0.196 -8.870 -5.594 1.00 94.31 107 SER A O 1
ATOM 788 N N . PHE A 1 108 ? -2.108 -9.298 -4.508 1.00 96.75 108 PHE A N 1
ATOM 789 C CA . PHE A 1 108 ? -1.701 -10.626 -4.030 1.00 96.75 108 PHE A CA 1
ATOM 790 C C . PHE A 1 108 ? -1.371 -11.581 -5.183 1.00 96.75 108 PHE A C 1
ATOM 792 O O . PHE A 1 108 ? -0.573 -12.506 -5.022 1.00 96.75 108 PHE A O 1
ATOM 799 N N . PHE A 1 109 ? -1.980 -11.361 -6.350 1.00 95.31 109 PHE A N 1
ATOM 800 C CA . PHE A 1 109 ? -1.971 -12.299 -7.466 1.00 95.31 109 PHE A CA 1
ATOM 801 C C . PHE A 1 109 ? -1.247 -11.743 -8.689 1.00 95.31 109 PHE A C 1
ATOM 803 O O . PHE A 1 109 ? -0.487 -12.476 -9.318 1.00 95.31 109 PHE A O 1
ATOM 810 N N . ASN A 1 110 ? -1.383 -10.448 -8.979 1.00 92.56 110 ASN A N 1
ATOM 811 C CA . ASN A 1 110 ? -0.787 -9.792 -10.140 1.00 92.56 110 ASN A CA 1
ATOM 812 C C . ASN A 1 110 ? 0.746 -9.650 -9.987 1.00 92.56 110 ASN A C 1
ATOM 814 O O . ASN A 1 110 ? 1.201 -8.905 -9.120 1.00 92.56 110 ASN A O 1
ATOM 818 N N . PRO A 1 111 ? 1.572 -10.348 -10.793 1.00 90.50 111 PRO A N 1
ATOM 819 C CA . PRO A 1 111 ? 3.033 -10.243 -10.708 1.00 90.50 111 PRO A CA 1
ATOM 820 C C . PRO A 1 111 ? 3.568 -8.902 -11.213 1.00 90.50 1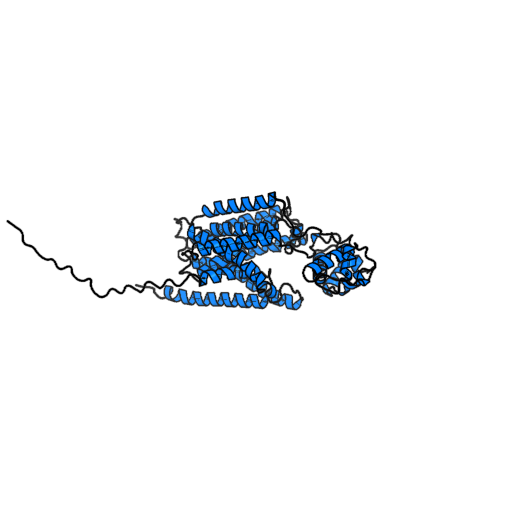11 PRO A C 1
ATOM 822 O O . PRO A 1 111 ? 4.711 -8.569 -10.932 1.00 90.50 111 PRO A O 1
ATOM 825 N N . CYS A 1 112 ? 2.754 -8.138 -11.937 1.00 89.38 112 CYS A N 1
ATOM 826 C CA . CYS A 1 112 ? 3.122 -6.831 -12.461 1.00 89.38 112 CYS A CA 1
ATOM 827 C C . CYS A 1 112 ? 2.378 -5.696 -11.734 1.00 89.38 112 CYS A C 1
ATOM 829 O O . CYS A 1 112 ? 2.199 -4.612 -12.300 1.00 89.38 112 CYS A O 1
ATOM 831 N N . TRP A 1 113 ? 1.895 -5.944 -10.508 1.00 89.06 113 TRP A N 1
ATOM 832 C CA . TRP A 1 113 ? 1.318 -4.890 -9.676 1.00 89.06 113 TRP A CA 1
ATOM 833 C C . TRP A 1 113 ? 2.379 -3.833 -9.366 1.00 89.06 113 TRP A C 1
ATOM 835 O O . TRP A 1 113 ? 3.513 -4.181 -9.039 1.00 89.06 113 TRP A O 1
ATOM 845 N N . THR A 1 114 ? 2.007 -2.557 -9.478 1.00 83.56 114 THR A N 1
ATOM 846 C CA . THR A 1 114 ? 2.958 -1.434 -9.526 1.00 83.56 114 THR A CA 1
ATOM 847 C C . THR A 1 114 ? 3.876 -1.350 -8.306 1.00 83.56 114 THR A C 1
ATOM 849 O O . THR A 1 114 ? 5.039 -0.991 -8.453 1.00 83.56 114 THR A O 1
ATOM 852 N N . ASP A 1 115 ? 3.395 -1.772 -7.135 1.00 84.00 115 ASP A N 1
ATOM 853 C CA . ASP A 1 115 ? 4.142 -1.656 -5.877 1.00 84.00 115 ASP A CA 1
ATOM 854 C C . ASP A 1 115 ? 4.932 -2.916 -5.507 1.00 84.00 115 ASP A C 1
ATOM 856 O O . ASP A 1 115 ? 5.663 -2.925 -4.518 1.00 84.00 115 ASP A O 1
ATOM 860 N N . THR A 1 116 ? 4.793 -4.009 -6.268 1.00 84.88 116 THR A N 1
ATOM 861 C CA . THR A 1 116 ? 5.402 -5.285 -5.858 1.00 84.88 116 THR A CA 1
ATOM 862 C C . THR A 1 116 ? 6.915 -5.314 -6.037 1.00 84.88 116 THR A C 1
ATOM 864 O O . THR A 1 116 ? 7.585 -6.024 -5.290 1.00 84.88 116 THR A O 1
ATOM 867 N N . GLY A 1 117 ? 7.482 -4.562 -6.986 1.00 86.06 117 GLY A N 1
ATOM 868 C CA . GLY A 1 117 ? 8.932 -4.477 -7.183 1.00 86.06 117 GLY A CA 1
ATOM 869 C C . GLY A 1 117 ? 9.599 -5.859 -7.203 1.00 86.06 117 GLY A C 1
ATOM 870 O O . GLY A 1 117 ? 9.130 -6.786 -7.867 1.00 86.06 117 GLY A O 1
ATOM 871 N N . PHE A 1 118 ? 10.674 -6.050 -6.439 1.00 84.75 118 PHE A N 1
ATOM 872 C CA . PHE A 1 118 ? 11.361 -7.345 -6.339 1.00 84.75 118 PHE A CA 1
ATOM 873 C C . PHE A 1 118 ? 10.469 -8.492 -5.824 1.00 84.75 118 PHE A C 1
ATOM 875 O O . PHE A 1 118 ? 10.641 -9.656 -6.206 1.00 84.75 118 PHE A O 1
ATOM 882 N N . LEU A 1 119 ? 9.448 -8.181 -5.019 1.00 88.75 119 LEU A N 1
ATOM 883 C CA . LEU A 1 119 ? 8.493 -9.175 -4.529 1.00 88.75 119 LEU A CA 1
ATOM 884 C C . LEU A 1 119 ? 7.663 -9.781 -5.665 1.00 88.75 119 LEU A C 1
ATOM 886 O O . LEU A 1 119 ? 7.106 -10.859 -5.493 1.00 88.75 119 LEU A O 1
ATOM 890 N N . SER A 1 120 ? 7.623 -9.180 -6.859 1.00 85.88 120 SER A N 1
ATOM 891 C CA . SER A 1 120 ? 7.041 -9.841 -8.038 1.00 85.88 120 SER A CA 1
ATOM 892 C C . SER A 1 120 ? 7.638 -11.212 -8.342 1.00 85.88 120 SER A C 1
ATOM 894 O O . SER A 1 120 ? 6.957 -12.017 -8.972 1.00 85.88 120 SER A O 1
ATOM 896 N N . VAL A 1 121 ? 8.861 -11.491 -7.880 1.00 86.19 121 VAL A N 1
ATOM 897 C CA . VAL A 1 121 ? 9.535 -12.787 -8.010 1.00 86.19 121 VAL A CA 1
ATOM 898 C C . VAL A 1 121 ? 9.661 -13.469 -6.646 1.00 86.19 121 VAL A C 1
ATOM 900 O O . VAL A 1 121 ? 9.309 -14.642 -6.499 1.00 86.19 121 VAL A O 1
ATOM 903 N N . TYR A 1 122 ? 10.127 -12.747 -5.624 1.00 90.94 122 TYR A N 1
ATOM 904 C CA . TYR A 1 122 ? 10.338 -13.313 -4.292 1.00 90.94 122 TYR A CA 1
ATOM 905 C C . TYR A 1 122 ? 9.026 -13.495 -3.516 1.00 90.94 122 TYR A C 1
ATOM 907 O O . TYR A 1 122 ? 8.258 -12.558 -3.324 1.00 90.94 122 TYR A O 1
ATOM 915 N N . GLY A 1 123 ? 8.796 -14.709 -3.007 1.00 92.38 123 GLY A N 1
ATOM 916 C CA . GLY A 1 123 ? 7.623 -15.023 -2.184 1.00 92.38 123 GLY A CA 1
ATOM 917 C C . GLY A 1 123 ? 6.423 -15.586 -2.939 1.00 92.38 123 GLY A C 1
ATOM 918 O O . GLY A 1 123 ? 5.363 -15.759 -2.335 1.00 92.38 123 GLY A O 1
ATOM 919 N N . ARG A 1 124 ? 6.575 -15.907 -4.230 1.00 93.38 124 ARG A N 1
ATOM 920 C CA . ARG A 1 124 ? 5.487 -16.432 -5.058 1.00 93.38 124 ARG A CA 1
ATOM 921 C C . ARG A 1 124 ? 5.394 -17.951 -5.096 1.00 93.38 124 ARG A C 1
ATOM 923 O O . ARG A 1 124 ? 6.312 -18.618 -5.559 1.00 93.38 124 ARG A O 1
ATOM 930 N N . THR A 1 125 ? 4.232 -18.485 -4.725 1.00 94.00 125 THR A N 1
ATOM 931 C CA . THR A 1 125 ? 3.847 -19.888 -4.954 1.00 94.00 125 THR A CA 1
ATOM 932 C C . THR A 1 125 ? 2.338 -19.986 -5.184 1.00 94.00 125 THR A C 1
ATOM 934 O O . THR A 1 125 ? 1.571 -19.177 -4.666 1.00 94.00 125 THR A O 1
ATOM 937 N N . TRP A 1 126 ? 1.895 -20.947 -6.004 1.00 92.94 126 TRP A N 1
ATOM 938 C CA . TRP A 1 126 ? 0.476 -21.132 -6.363 1.00 92.94 126 TRP A CA 1
ATOM 939 C C . TRP A 1 126 ? -0.221 -19.840 -6.825 1.00 92.94 126 TRP A C 1
ATOM 941 O O . TRP A 1 126 ? -1.335 -19.540 -6.422 1.00 92.94 126 TRP A O 1
ATOM 951 N N . GLY A 1 127 ? 0.447 -19.017 -7.636 1.00 92.62 127 GLY A N 1
ATOM 952 C CA . GLY A 1 127 ? -0.132 -17.761 -8.131 1.00 92.62 127 GLY A CA 1
ATOM 953 C C . GLY A 1 127 ? -0.300 -16.650 -7.082 1.00 92.62 127 GLY A C 1
ATOM 954 O O . GLY A 1 127 ? -0.716 -15.554 -7.449 1.00 92.62 127 GLY A O 1
ATOM 955 N N . VAL A 1 128 ? 0.079 -16.882 -5.822 1.00 96.06 128 VAL A N 1
ATOM 956 C CA . VAL A 1 128 ? 0.010 -15.911 -4.721 1.00 96.06 128 VAL A CA 1
ATOM 957 C C . VAL A 1 128 ? 1.408 -15.437 -4.360 1.00 96.06 128 VAL A C 1
ATOM 959 O O . VAL A 1 128 ? 2.334 -16.240 -4.271 1.00 96.06 128 VAL A O 1
ATOM 962 N N . ASN A 1 129 ? 1.567 -14.141 -4.119 1.00 95.81 129 ASN A N 1
ATOM 963 C CA . ASN A 1 129 ? 2.737 -13.600 -3.444 1.00 95.81 129 ASN A CA 1
ATOM 964 C C . ASN A 1 129 ? 2.502 -13.578 -1.932 1.00 95.81 129 ASN A C 1
ATOM 966 O O . ASN A 1 129 ? 1.851 -12.671 -1.415 1.00 95.81 129 ASN A O 1
ATOM 970 N N . TRP A 1 130 ? 3.024 -14.567 -1.213 1.00 95.69 130 TRP A N 1
ATOM 971 C CA . TRP A 1 130 ? 2.770 -14.722 0.218 1.00 95.69 130 TRP A CA 1
ATOM 972 C C . TRP A 1 130 ? 3.466 -13.658 1.059 1.00 95.69 130 TRP A C 1
ATOM 974 O O . TRP A 1 130 ? 2.849 -13.125 1.975 1.00 95.69 130 TRP A O 1
ATOM 984 N N . VAL A 1 131 ? 4.703 -13.280 0.723 1.00 93.75 131 VAL A N 1
ATOM 985 C CA . VAL A 1 131 ? 5.434 -12.237 1.466 1.00 93.75 131 VAL A CA 1
ATOM 986 C C . VAL A 1 131 ? 4.673 -10.911 1.395 1.00 93.75 131 VAL A C 1
ATOM 988 O O . VAL A 1 131 ? 4.427 -10.288 2.429 1.00 93.75 131 VAL A O 1
ATOM 991 N N . TRP A 1 132 ? 4.213 -10.541 0.197 1.00 94.25 132 TRP A N 1
ATOM 992 C CA . TRP A 1 132 ? 3.356 -9.374 -0.017 1.00 94.25 132 TRP A CA 1
ATOM 993 C C . TRP A 1 132 ? 2.001 -9.507 0.685 1.00 94.25 132 TRP A C 1
ATOM 995 O O . TRP A 1 132 ? 1.564 -8.586 1.368 1.00 94.25 132 TRP A O 1
ATOM 1005 N N . THR A 1 133 ? 1.363 -10.677 0.580 1.00 96.38 133 THR A N 1
ATOM 1006 C CA . THR A 1 133 ? 0.048 -10.943 1.184 1.00 96.38 133 THR A CA 1
ATOM 1007 C C . THR A 1 133 ? 0.075 -10.739 2.695 1.00 96.38 133 THR A C 1
ATOM 1009 O O . THR A 1 133 ? -0.769 -10.020 3.227 1.00 96.38 133 THR A O 1
ATOM 1012 N N . PHE A 1 134 ? 1.049 -11.321 3.400 1.00 95.19 134 PHE A N 1
ATOM 1013 C CA . PHE A 1 134 ? 1.182 -11.134 4.845 1.00 95.19 134 PHE A CA 1
ATOM 1014 C C . PHE A 1 134 ? 1.523 -9.683 5.199 1.00 95.19 134 PHE A C 1
ATOM 1016 O O . PHE A 1 134 ? 0.873 -9.111 6.075 1.00 95.19 134 PHE A O 1
ATOM 1023 N N . GLY A 1 135 ? 2.487 -9.080 4.494 1.00 93.44 135 GLY A N 1
ATOM 1024 C CA . GLY A 1 135 ? 2.906 -7.700 4.733 1.00 93.44 135 GLY A CA 1
ATOM 1025 C C . GLY A 1 135 ? 1.755 -6.707 4.595 1.00 93.44 135 GLY A C 1
ATOM 1026 O O . GLY A 1 135 ? 1.498 -5.937 5.521 1.00 93.44 135 GLY A O 1
ATOM 1027 N N . LEU A 1 136 ? 1.004 -6.772 3.492 1.00 94.69 136 LEU A N 1
ATOM 1028 C CA . LEU A 1 136 ? -0.108 -5.854 3.252 1.00 94.69 136 LEU A CA 1
ATOM 1029 C C . LEU A 1 136 ? -1.353 -6.180 4.075 1.00 94.69 136 LEU A C 1
ATOM 1031 O O . LEU A 1 136 ? -2.056 -5.263 4.495 1.00 94.69 136 LEU A O 1
ATOM 1035 N N . THR A 1 137 ? -1.592 -7.455 4.403 1.00 97.19 137 THR A N 1
ATOM 1036 C CA . THR A 1 137 ? -2.642 -7.804 5.373 1.00 97.19 137 THR A CA 1
ATOM 1037 C C . THR A 1 137 ? -2.384 -7.120 6.709 1.00 97.19 137 THR A C 1
ATOM 1039 O O . THR A 1 137 ? -3.287 -6.533 7.303 1.00 97.19 137 THR A O 1
ATOM 1042 N N . PHE A 1 138 ? -1.135 -7.156 7.169 1.00 94.69 138 PHE A N 1
ATOM 1043 C CA . PHE A 1 138 ? -0.740 -6.552 8.431 1.00 94.69 138 PHE A CA 1
ATOM 1044 C C . PHE A 1 138 ? -0.734 -5.023 8.370 1.00 94.69 138 PHE A C 1
ATOM 1046 O O . PHE A 1 138 ? -1.221 -4.365 9.293 1.00 94.69 138 PHE A O 1
ATOM 1053 N N . TYR A 1 139 ? -0.238 -4.469 7.262 1.00 94.94 139 TYR A N 1
ATOM 1054 C CA . TYR A 1 139 ? -0.259 -3.041 6.979 1.00 94.94 139 TYR A CA 1
ATOM 1055 C C . TYR A 1 139 ? -1.679 -2.483 7.069 1.00 94.94 139 TYR A C 1
ATOM 1057 O O . TYR A 1 139 ? -1.950 -1.627 7.908 1.00 94.94 139 TYR A O 1
ATOM 1065 N N . HIS A 1 140 ? -2.616 -3.018 6.289 1.00 97.50 140 HIS A N 1
ATOM 1066 C CA . HIS A 1 140 ? -3.976 -2.487 6.240 1.00 97.50 140 HIS A CA 1
ATOM 1067 C C . HIS A 1 140 ? -4.757 -2.743 7.522 1.00 97.50 140 HIS A C 1
ATOM 1069 O O . HIS A 1 140 ? -5.443 -1.843 8.009 1.00 97.50 140 HIS A O 1
ATOM 1075 N N . ALA A 1 141 ? -4.602 -3.923 8.134 1.00 98.19 141 ALA A N 1
ATOM 1076 C CA . ALA A 1 141 ? -5.261 -4.221 9.403 1.00 98.19 141 ALA A CA 1
ATOM 1077 C C . ALA A 1 141 ? -4.890 -3.211 10.497 1.00 98.19 141 ALA A C 1
ATOM 1079 O O . ALA A 1 141 ? -5.743 -2.807 11.295 1.00 98.19 141 ALA A O 1
ATOM 1080 N N . VAL A 1 142 ? -3.627 -2.783 10.532 1.00 97.31 142 VAL A N 1
ATOM 1081 C CA . VAL A 1 142 ? -3.111 -1.910 11.585 1.00 97.31 142 VAL A CA 1
ATOM 1082 C C . VAL A 1 142 ? -3.131 -0.442 11.179 1.00 97.31 142 VAL A C 1
ATOM 1084 O O . VAL A 1 142 ? -3.799 0.354 11.836 1.00 97.31 142 VAL A O 1
ATOM 1087 N N . VAL A 1 143 ? -2.404 -0.087 10.124 1.00 95.62 143 VAL A N 1
ATOM 1088 C CA . VAL A 1 143 ? -2.119 1.293 9.710 1.00 95.62 143 VAL A CA 1
ATOM 1089 C C . VAL A 1 143 ? -3.356 1.942 9.098 1.00 95.62 143 VAL A C 1
ATOM 1091 O O . VAL A 1 143 ? -3.751 3.022 9.530 1.00 95.62 143 VAL A O 1
ATOM 1094 N N . SER A 1 144 ? -4.016 1.265 8.161 1.00 96.50 144 SER A N 1
ATOM 1095 C CA . SER A 1 144 ? -5.147 1.831 7.412 1.00 96.50 144 SER A CA 1
ATOM 1096 C C . SER A 1 144 ? -6.490 1.721 8.144 1.00 96.50 144 SER A C 1
ATOM 1098 O O . SER A 1 144 ? -7.412 2.480 7.848 1.00 96.50 144 SER A O 1
ATOM 1100 N N . ILE A 1 145 ? -6.614 0.808 9.118 1.00 98.56 145 ILE A N 1
ATOM 1101 C CA . ILE A 1 145 ? -7.873 0.527 9.831 1.00 98.56 145 ILE A CA 1
ATOM 1102 C C . ILE A 1 145 ? -7.776 0.795 11.337 1.00 98.56 145 ILE A C 1
ATOM 1104 O O . ILE A 1 145 ? -8.450 1.689 11.852 1.00 98.56 145 ILE A O 1
ATOM 1108 N N . THR A 1 146 ? -6.962 0.038 12.075 1.00 98.50 146 THR A N 1
ATOM 1109 C CA . THR A 1 146 ? -6.982 0.090 13.550 1.00 98.50 146 THR A CA 1
ATOM 1110 C C . THR A 1 146 ? -6.512 1.445 14.090 1.00 98.50 146 THR A C 1
ATOM 1112 O O . THR A 1 146 ? -7.162 2.030 14.958 1.00 98.50 146 THR A O 1
ATOM 1115 N N . VAL A 1 147 ? -5.416 1.982 13.550 1.00 97.81 147 VAL A N 1
ATOM 1116 C CA . VAL A 1 147 ? -4.865 3.300 13.900 1.00 97.81 147 VAL A CA 1
ATOM 1117 C C . VAL A 1 147 ? -5.892 4.428 13.714 1.00 97.81 147 VAL A C 1
ATOM 1119 O O . VAL A 1 147 ? -6.169 5.126 14.694 1.00 97.81 147 VAL A O 1
ATOM 1122 N N . PRO A 1 148 ? -6.503 4.635 12.530 1.00 98.31 148 PRO A N 1
ATOM 1123 C CA . PRO A 1 148 ? -7.462 5.719 12.331 1.00 98.31 148 PRO A CA 1
ATOM 1124 C C . PRO A 1 148 ? -8.733 5.552 13.175 1.00 98.31 148 PRO A C 1
ATOM 1126 O O . PRO A 1 148 ? -9.267 6.558 13.652 1.00 98.31 148 PRO A O 1
ATOM 1129 N N . ILE A 1 149 ? -9.185 4.317 13.443 1.00 98.56 149 ILE A N 1
ATOM 1130 C CA . ILE A 1 149 ? -10.280 4.061 14.395 1.00 98.56 149 ILE A CA 1
ATOM 1131 C C . ILE A 1 149 ? -9.892 4.559 15.792 1.00 98.56 149 ILE A C 1
ATOM 1133 O O . ILE A 1 149 ? -10.604 5.383 16.367 1.00 98.56 149 ILE A O 1
ATOM 1137 N N . PHE A 1 150 ? -8.744 4.129 16.320 1.00 97.38 150 PHE A N 1
ATOM 1138 C CA . PHE A 1 150 ? -8.301 4.486 17.671 1.00 97.38 150 PHE A CA 1
ATOM 1139 C C . PHE A 1 150 ? -8.034 5.982 17.840 1.00 97.38 150 PHE A C 1
ATOM 1141 O O . PHE A 1 150 ? -8.411 6.567 18.857 1.00 97.38 150 PHE A O 1
ATOM 1148 N N . LEU A 1 151 ? -7.432 6.630 16.840 1.00 96.06 151 LEU A N 1
ATOM 1149 C CA . LEU A 1 151 ? -7.229 8.079 16.852 1.00 96.06 151 LEU A CA 1
ATOM 1150 C C . LEU A 1 151 ? -8.562 8.832 16.837 1.00 96.06 151 LEU A C 1
ATOM 1152 O O . LEU A 1 151 ? -8.728 9.804 17.576 1.00 96.06 151 LEU A O 1
ATOM 1156 N N . THR A 1 152 ? -9.535 8.368 16.048 1.00 96.50 152 THR A N 1
ATOM 1157 C CA . THR A 1 152 ? -10.867 8.983 16.008 1.00 96.50 152 THR A CA 1
ATOM 1158 C C . THR A 1 152 ? -11.607 8.795 17.335 1.00 96.50 152 THR A C 1
ATOM 1160 O O . THR A 1 152 ? -12.195 9.746 17.853 1.00 96.50 152 THR A O 1
ATOM 1163 N N . GLU A 1 153 ? -11.545 7.610 17.942 1.00 95.38 153 GLU A N 1
ATOM 1164 C CA . GLU A 1 153 ? -12.136 7.362 19.263 1.00 95.38 153 GLU A CA 1
ATOM 1165 C C . GLU A 1 153 ? -11.505 8.250 20.344 1.00 95.38 153 GLU A C 1
ATOM 1167 O O . GLU A 1 153 ? -12.230 8.875 21.119 1.00 95.38 153 GLU A O 1
ATOM 1172 N N . ALA A 1 154 ? -10.179 8.410 20.344 1.00 92.56 154 ALA A N 1
ATOM 1173 C CA . ALA A 1 154 ? -9.474 9.300 21.268 1.00 92.56 154 ALA A CA 1
ATOM 1174 C C . ALA A 1 154 ? -9.743 10.800 21.001 1.00 92.56 154 ALA A C 1
ATOM 1176 O O . ALA A 1 154 ? -9.685 11.638 21.906 1.00 92.56 154 ALA A O 1
ATOM 1177 N N . LEU A 1 155 ? -10.091 11.178 19.769 1.00 91.44 155 LEU A N 1
ATOM 1178 C CA . LEU A 1 155 ? -10.534 12.533 19.423 1.00 91.44 155 LEU A CA 1
ATOM 1179 C C . LEU A 1 155 ? -11.939 12.856 19.946 1.00 91.44 155 LEU A C 1
ATOM 1181 O O . LEU A 1 155 ? -12.216 14.011 20.315 1.00 91.44 155 LEU A O 1
ATOM 1185 N N . PHE A 1 156 ? -12.804 11.841 19.982 1.00 92.25 156 PHE A N 1
ATOM 1186 C CA . PHE A 1 156 ? -14.215 11.924 20.355 1.00 92.25 156 PHE A CA 1
ATOM 1187 C C . PHE A 1 156 ? -14.579 10.898 21.451 1.00 92.25 156 PHE A C 1
ATOM 1189 O O . PHE A 1 156 ? -15.507 10.108 21.265 1.00 92.25 156 PHE A O 1
ATOM 1196 N N . PRO A 1 157 ? -13.921 10.934 22.629 1.00 89.31 157 PRO A N 1
ATOM 1197 C CA . PRO A 1 157 ? -14.015 9.871 23.636 1.00 89.31 157 PRO A CA 1
ATOM 1198 C C . PRO A 1 157 ? -15.436 9.683 24.172 1.00 89.31 157 PRO A C 1
ATOM 1200 O O . PRO A 1 157 ? -15.886 8.553 24.327 1.00 89.31 157 PRO A O 1
ATOM 1203 N N . LEU A 1 158 ? -16.194 10.774 24.335 1.00 89.00 158 LEU A N 1
ATOM 1204 C CA . LEU A 1 158 ? -17.596 10.748 24.779 1.00 89.00 158 LEU A CA 1
ATOM 1205 C C . LEU A 1 158 ? -18.544 10.032 23.804 1.00 89.00 158 LEU A C 1
ATOM 1207 O O . LEU A 1 158 ? -19.674 9.732 24.162 1.00 89.00 158 LEU A O 1
ATOM 1211 N N . ARG A 1 159 ? -18.112 9.798 22.560 1.00 90.56 159 ARG A N 1
ATOM 1212 C CA . ARG A 1 159 ? -18.887 9.107 21.519 1.00 90.56 159 ARG A CA 1
ATOM 1213 C C . ARG A 1 159 ? -18.281 7.754 21.148 1.00 90.56 159 ARG A C 1
ATOM 1215 O O . ARG A 1 159 ? -18.847 7.054 20.314 1.00 90.56 159 ARG A O 1
ATOM 1222 N N . SER A 1 160 ? -17.137 7.386 21.724 1.00 91.12 160 SER A N 1
ATOM 1223 C CA . SER A 1 160 ? -16.370 6.192 21.337 1.00 91.12 160 SER A CA 1
ATOM 1224 C C . SER A 1 160 ? -17.113 4.879 21.608 1.00 91.12 160 SER A C 1
ATOM 1226 O O . SER A 1 160 ? -16.998 3.958 20.810 1.00 91.12 160 SER A O 1
ATOM 1228 N N . GLY A 1 161 ? -17.941 4.815 22.656 1.00 90.88 161 GLY A N 1
ATOM 1229 C CA . GLY A 1 161 ? -18.747 3.633 22.992 1.00 90.88 161 GLY A CA 1
ATOM 1230 C C . GLY A 1 161 ? -20.107 3.542 22.287 1.00 90.88 161 GLY A C 1
ATOM 1231 O O . GLY A 1 161 ? -20.833 2.572 22.483 1.00 90.88 161 GLY A O 1
ATOM 1232 N N . GLU A 1 162 ? -20.486 4.538 21.480 1.00 93.75 162 GLU A N 1
ATOM 1233 C CA . GLU A 1 162 ? -21.818 4.625 20.863 1.00 93.75 162 GLU A CA 1
ATOM 1234 C C . GLU A 1 162 ? -21.758 4.286 19.366 1.00 93.75 162 GLU A C 1
ATOM 1236 O O . GLU A 1 162 ? -20.831 4.742 18.692 1.00 93.75 162 GLU A O 1
ATOM 1241 N N . PRO A 1 163 ? -22.739 3.572 18.780 1.00 95.50 163 PRO A N 1
ATOM 1242 C CA . PRO A 1 163 ? -22.868 3.481 17.325 1.00 95.50 163 PRO A CA 1
ATOM 1243 C C . PRO A 1 163 ? -23.044 4.876 16.707 1.00 95.50 163 PRO A C 1
ATOM 1245 O O . PRO A 1 163 ? -23.909 5.641 17.130 1.00 95.50 163 PRO A O 1
ATOM 1248 N N . TRP A 1 164 ? -22.247 5.217 15.694 1.00 95.81 164 TRP A N 1
ATOM 1249 C CA . TRP A 1 164 ? -22.318 6.516 15.016 1.00 95.81 164 TRP A CA 1
ATOM 1250 C C . TRP A 1 164 ? -23.301 6.503 13.850 1.00 95.81 164 TRP A C 1
ATOM 1252 O O . TRP A 1 164 ? -23.891 7.535 13.518 1.00 95.81 164 TRP A O 1
ATOM 1262 N N . LEU A 1 165 ? -23.499 5.338 13.225 1.00 95.12 165 LEU A N 1
ATOM 1263 C CA . LEU A 1 165 ? -24.362 5.199 12.060 1.00 95.12 165 LEU A CA 1
ATOM 1264 C C . LEU A 1 165 ? -25.756 4.680 12.411 1.00 95.12 165 LEU A C 1
ATOM 1266 O O . LEU A 1 165 ? -25.962 3.722 13.158 1.00 95.12 165 LEU A O 1
ATOM 1270 N N . ARG A 1 166 ? -26.762 5.263 11.759 1.00 92.31 166 ARG A N 1
ATOM 1271 C CA . ARG A 1 166 ? -28.091 4.645 11.646 1.00 92.31 166 ARG A CA 1
ATOM 1272 C C . ARG A 1 166 ? -28.059 3.540 10.586 1.00 92.31 166 ARG A C 1
ATOM 1274 O O . ARG A 1 166 ? -27.159 3.502 9.752 1.00 92.31 166 ARG A O 1
ATOM 1281 N N . ARG A 1 167 ? -29.102 2.698 10.536 1.00 92.31 167 ARG A N 1
ATOM 1282 C CA . ARG A 1 167 ? -29.231 1.619 9.530 1.00 92.31 167 ARG A CA 1
ATOM 1283 C C . ARG A 1 167 ? -29.006 2.103 8.089 1.00 92.31 167 ARG A C 1
ATOM 1285 O O . ARG A 1 167 ? -28.365 1.404 7.317 1.00 92.31 167 ARG A O 1
ATOM 1292 N N . ARG A 1 168 ? -29.506 3.296 7.734 1.00 94.38 168 ARG A N 1
ATOM 1293 C CA . ARG A 1 168 ? -29.302 3.895 6.400 1.00 94.38 168 ARG A CA 1
ATOM 1294 C C . ARG A 1 168 ? -27.828 4.200 6.123 1.00 94.38 168 ARG A C 1
ATOM 1296 O O . ARG A 1 168 ? -27.317 3.757 5.106 1.00 94.38 168 ARG A O 1
ATOM 1303 N N . GLY A 1 169 ? -27.145 4.885 7.042 1.00 94.88 169 GLY A N 1
ATOM 1304 C CA . GLY A 1 169 ? -25.715 5.184 6.904 1.00 94.88 169 GLY A CA 1
ATOM 1305 C C . GLY A 1 169 ? -24.871 3.915 6.810 1.00 94.88 169 GLY A C 1
ATOM 1306 O O . GLY A 1 169 ? -23.965 3.844 5.991 1.00 94.88 169 GLY A O 1
ATOM 1307 N N . TRP A 1 170 ? -25.230 2.883 7.579 1.00 94.56 170 TRP A N 1
ATOM 1308 C CA . TRP A 1 170 ? -24.540 1.596 7.530 1.00 94.56 170 TRP A CA 1
ATOM 1309 C C . TRP A 1 170 ? -24.658 0.924 6.150 1.00 94.56 170 TRP A C 1
ATOM 1311 O O . TRP A 1 170 ? -23.655 0.490 5.588 1.00 94.56 170 TRP A O 1
ATOM 1321 N N . LYS A 1 171 ? -25.865 0.911 5.565 1.00 97.44 171 LYS A N 1
ATOM 1322 C CA . LYS A 1 171 ? -26.096 0.403 4.202 1.00 97.44 171 LYS A CA 1
ATOM 1323 C C . LYS A 1 171 ? -25.353 1.216 3.142 1.00 97.44 171 LYS A C 1
ATOM 1325 O O . LYS A 1 171 ? -24.794 0.623 2.231 1.00 97.44 171 LYS A O 1
ATOM 1330 N N . LEU A 1 172 ? -25.337 2.546 3.263 1.00 97.81 172 LEU A N 1
ATOM 1331 C CA . LEU A 1 172 ? -24.635 3.424 2.321 1.00 97.81 172 LEU A CA 1
ATOM 1332 C C . LEU A 1 172 ? -23.121 3.191 2.346 1.00 97.81 172 LEU A C 1
ATOM 1334 O O . LEU A 1 172 ? -22.523 3.054 1.286 1.00 97.81 172 LEU A O 1
ATOM 1338 N N . ALA A 1 173 ? -22.516 3.073 3.531 1.00 98.06 173 ALA A N 1
ATOM 1339 C CA . ALA A 1 173 ? -21.096 2.745 3.656 1.00 98.06 173 ALA A CA 1
ATOM 1340 C C . ALA A 1 173 ? -20.777 1.366 3.048 1.00 98.06 173 ALA A C 1
ATOM 1342 O O . ALA A 1 173 ? -19.812 1.231 2.303 1.00 98.06 173 ALA A O 1
ATOM 1343 N N . GLY A 1 174 ? -21.626 0.360 3.301 1.00 98.50 174 GLY A N 1
ATOM 1344 C CA . GLY A 1 174 ? -21.497 -0.971 2.697 1.00 98.50 174 GLY A CA 1
ATOM 1345 C C . GLY A 1 174 ? -21.614 -0.958 1.173 1.00 98.50 174 GLY A C 1
ATOM 1346 O O . GLY A 1 174 ? -20.809 -1.584 0.490 1.00 98.50 174 GLY A O 1
ATOM 1347 N N . ALA A 1 175 ? -22.582 -0.214 0.635 1.00 98.44 175 ALA A N 1
ATOM 1348 C CA . ALA A 1 175 ? -22.774 -0.065 -0.804 1.00 98.44 175 ALA A CA 1
ATOM 1349 C C . ALA A 1 175 ? -21.610 0.685 -1.464 1.00 98.44 175 ALA A C 1
ATOM 1351 O O . ALA A 1 175 ? -21.169 0.284 -2.535 1.00 98.44 175 ALA A O 1
ATOM 1352 N N . SER A 1 176 ? -21.087 1.729 -0.814 1.00 98.31 176 SER A N 1
ATOM 1353 C CA . SER A 1 176 ? -19.917 2.469 -1.292 1.00 98.31 176 SER A CA 1
ATOM 1354 C C . SER A 1 176 ? -18.681 1.573 -1.357 1.00 98.31 176 SER A C 1
ATOM 1356 O O . SER A 1 176 ? -18.040 1.515 -2.402 1.00 98.31 176 SER A O 1
ATOM 1358 N N . LEU A 1 177 ? -18.388 0.827 -0.284 1.00 98.62 177 LEU A N 1
ATOM 1359 C CA . LEU A 1 177 ? -17.285 -0.135 -0.270 1.00 98.62 177 LEU A CA 1
ATOM 1360 C C . LEU A 1 177 ? -17.462 -1.185 -1.373 1.00 98.62 177 LEU A C 1
ATOM 1362 O O . LEU A 1 177 ? -16.557 -1.395 -2.173 1.00 98.62 177 LEU A O 1
ATOM 1366 N N . GLY A 1 178 ? -18.645 -1.802 -1.461 1.00 98.50 178 GLY A N 1
ATOM 1367 C CA . GLY A 1 178 ? -18.940 -2.812 -2.479 1.00 98.50 178 GLY A CA 1
ATOM 1368 C C . GLY A 1 178 ? -18.800 -2.284 -3.908 1.00 98.50 178 GLY A C 1
ATOM 1369 O O . GLY A 1 178 ? -18.237 -2.969 -4.757 1.00 98.50 178 GLY A O 1
ATOM 1370 N N . LEU A 1 179 ? -19.252 -1.054 -4.171 1.00 98.44 179 LEU A N 1
ATOM 1371 C CA . LEU A 1 179 ? -19.103 -0.412 -5.474 1.00 98.44 179 LEU A CA 1
ATOM 1372 C C . LEU A 1 179 ? -17.627 -0.215 -5.834 1.00 98.44 179 LEU A C 1
ATOM 1374 O O . LEU A 1 179 ? -17.230 -0.581 -6.937 1.00 98.44 179 LEU A O 1
ATOM 1378 N N . VAL A 1 180 ? -16.810 0.318 -4.919 1.00 98.38 180 VAL A N 1
ATOM 1379 C CA . VAL A 1 180 ? -15.378 0.524 -5.189 1.00 98.38 180 VAL A CA 1
ATOM 1380 C C . VAL A 1 180 ? -14.655 -0.808 -5.389 1.00 98.38 180 VAL A C 1
ATOM 1382 O O . VAL A 1 180 ? -13.852 -0.914 -6.310 1.00 98.38 180 VAL A O 1
ATOM 1385 N N . VAL A 1 181 ? -14.993 -1.847 -4.618 1.00 98.25 181 VAL A N 1
ATOM 1386 C CA . VAL A 1 181 ? -14.440 -3.201 -4.800 1.00 98.25 181 VAL A CA 1
ATOM 1387 C C . VAL A 1 181 ? -14.764 -3.751 -6.189 1.00 98.25 181 VAL A C 1
ATOM 1389 O O . VAL A 1 181 ? -13.877 -4.263 -6.867 1.00 98.25 181 VAL A O 1
ATOM 1392 N N . VAL A 1 182 ? -16.012 -3.613 -6.652 1.00 97.81 182 VAL A N 1
ATOM 1393 C CA . VAL A 1 182 ? -16.415 -4.052 -7.999 1.00 97.81 182 VAL A CA 1
ATOM 1394 C C . VAL A 1 182 ? -15.683 -3.256 -9.078 1.00 97.81 182 VAL A C 1
ATOM 1396 O O . VAL A 1 182 ? -15.151 -3.849 -10.015 1.00 97.81 182 VAL A O 1
ATOM 1399 N N . LEU A 1 183 ? -15.614 -1.928 -8.947 1.00 96.75 183 LEU A N 1
ATOM 1400 C CA . LEU A 1 183 ? -14.890 -1.081 -9.897 1.00 96.75 183 LEU A CA 1
ATOM 1401 C C . LEU A 1 183 ? -13.398 -1.436 -9.943 1.00 96.75 183 LEU A C 1
ATOM 1403 O O . LEU A 1 183 ? -12.842 -1.574 -11.031 1.00 96.75 183 LEU A O 1
ATOM 1407 N N . GLY A 1 184 ? -12.762 -1.643 -8.791 1.00 95.31 184 GLY A N 1
ATOM 1408 C CA . GLY A 1 184 ? -11.360 -2.041 -8.719 1.00 95.31 184 GLY A CA 1
ATOM 1409 C C . GLY A 1 184 ? -11.116 -3.411 -9.341 1.00 95.31 184 GLY A C 1
ATOM 1410 O O . GLY A 1 184 ? -10.293 -3.542 -10.250 1.00 95.31 184 GLY A O 1
ATOM 1411 N N . PHE A 1 185 ? -11.913 -4.413 -8.961 1.00 95.06 185 PHE A N 1
ATOM 1412 C CA . PHE A 1 185 ? -11.803 -5.759 -9.521 1.00 95.06 185 PHE A CA 1
ATOM 1413 C C . PHE A 1 185 ? -11.899 -5.735 -11.055 1.00 95.06 185 PHE A C 1
ATOM 1415 O O . PHE A 1 185 ? -11.091 -6.373 -11.739 1.00 95.06 185 PHE A O 1
ATOM 1422 N N . LEU A 1 186 ? -12.836 -4.950 -11.599 1.00 93.88 186 LEU A N 1
ATOM 1423 C CA . LEU A 1 186 ? -13.087 -4.854 -13.036 1.00 93.88 186 LEU A CA 1
ATOM 1424 C C . LEU A 1 186 ? -12.095 -3.979 -13.803 1.00 93.88 186 LEU A C 1
ATOM 1426 O O . LEU A 1 186 ? -11.882 -4.267 -14.978 1.00 93.88 186 LEU A O 1
ATOM 1430 N N . PHE A 1 187 ? -11.517 -2.935 -13.199 1.00 91.38 187 PHE A N 1
ATOM 1431 C CA . PHE A 1 187 ? -10.806 -1.894 -13.955 1.00 91.38 187 PHE A CA 1
ATOM 1432 C C . PHE A 1 187 ? -9.418 -1.517 -13.428 1.00 91.38 187 PHE A C 1
ATOM 1434 O O . PHE A 1 187 ? -8.630 -0.985 -14.208 1.00 91.38 187 PHE A O 1
ATOM 1441 N N . PHE A 1 188 ? -9.082 -1.777 -12.159 1.00 89.56 188 PHE A N 1
ATOM 1442 C CA . PHE A 1 188 ? -7.751 -1.442 -11.640 1.00 89.56 188 PHE A CA 1
ATOM 1443 C C . PHE A 1 188 ? -6.702 -2.375 -12.245 1.00 89.56 188 PHE A C 1
ATOM 1445 O O . PHE A 1 188 ? -6.840 -3.603 -12.193 1.00 89.56 188 PHE A O 1
ATOM 1452 N N . ASP A 1 189 ? -5.659 -1.782 -12.823 1.00 83.88 189 ASP A N 1
ATOM 1453 C CA . ASP A 1 189 ? -4.464 -2.473 -13.293 1.00 83.88 189 ASP A CA 1
ATOM 1454 C C . ASP A 1 189 ? -3.302 -1.486 -13.479 1.00 83.88 189 ASP A C 1
ATOM 1456 O O . ASP A 1 189 ? -3.495 -0.274 -13.569 1.00 83.88 189 ASP A O 1
ATOM 1460 N N . ASN A 1 190 ? -2.095 -2.027 -13.592 1.00 82.69 190 ASN A N 1
ATOM 1461 C CA . ASN A 1 190 ? -0.878 -1.300 -13.900 1.00 82.69 190 ASN A CA 1
ATOM 1462 C C . ASN A 1 190 ? -0.494 -1.487 -15.373 1.00 82.69 190 ASN A C 1
ATOM 1464 O O . ASN A 1 190 ? -0.183 -2.605 -15.776 1.00 82.69 190 ASN A O 1
ATOM 1468 N N . ARG A 1 191 ? -0.454 -0.395 -16.149 1.00 84.94 191 ARG A N 1
ATOM 1469 C CA . ARG A 1 191 ? -0.035 -0.382 -17.567 1.00 84.94 191 ARG A CA 1
ATOM 1470 C C . ARG A 1 191 ? 1.464 -0.128 -17.767 1.00 84.94 191 ARG A C 1
ATOM 1472 O O . ARG A 1 191 ? 1.948 -0.211 -18.890 1.00 84.94 191 ARG A O 1
ATOM 1479 N N . GLN A 1 192 ? 2.197 0.191 -16.709 1.00 88.06 192 GLN A N 1
ATOM 1480 C CA . GLN A 1 192 ? 3.627 0.489 -16.751 1.00 88.06 192 GLN A CA 1
ATOM 1481 C C . GLN A 1 192 ? 4.478 -0.786 -16.764 1.00 88.06 192 GLN A C 1
ATOM 1483 O O . GLN A 1 192 ? 3.995 -1.861 -16.399 1.00 88.06 192 GLN A O 1
ATOM 1488 N N . PHE A 1 193 ? 5.728 -0.680 -17.224 1.00 91.06 193 PHE A N 1
ATOM 1489 C CA . PHE A 1 193 ? 6.717 -1.755 -17.138 1.00 91.06 193 PHE A CA 1
ATOM 1490 C C . PHE A 1 193 ? 6.985 -2.125 -15.686 1.00 91.06 193 PHE A C 1
ATOM 1492 O O . PHE A 1 193 ? 7.098 -1.256 -14.820 1.00 91.06 193 PHE A O 1
ATOM 1499 N N . HIS A 1 194 ? 7.107 -3.425 -15.450 1.00 91.00 194 HIS A N 1
ATOM 1500 C CA . HIS A 1 194 ? 7.474 -4.000 -14.166 1.00 91.00 194 HIS A CA 1
ATOM 1501 C C . HIS A 1 194 ? 8.825 -4.731 -14.259 1.00 91.00 194 HIS A C 1
ATOM 1503 O O . HIS A 1 194 ? 9.178 -5.224 -15.329 1.00 91.00 194 HIS A O 1
ATOM 1509 N N . LEU A 1 195 ? 9.560 -4.867 -13.147 1.00 88.62 195 LEU A N 1
ATOM 1510 C CA . LEU A 1 195 ? 10.904 -5.473 -13.106 1.00 88.62 195 LEU A CA 1
ATOM 1511 C C . LEU A 1 195 ? 10.956 -6.861 -13.754 1.00 88.62 195 LEU A C 1
ATOM 1513 O O . LEU A 1 195 ? 11.914 -7.195 -14.445 1.00 88.62 195 LEU A O 1
ATOM 1517 N N . ILE A 1 196 ? 9.911 -7.664 -13.537 1.00 89.31 196 ILE A N 1
ATOM 1518 C CA . ILE A 1 196 ? 9.785 -9.025 -14.077 1.00 89.31 196 ILE A CA 1
ATOM 1519 C C . ILE A 1 196 ? 9.655 -9.050 -15.610 1.00 89.31 196 ILE A C 1
ATOM 1521 O O . ILE A 1 196 ? 9.881 -10.079 -16.239 1.00 89.31 196 ILE A O 1
ATOM 1525 N N . GLU A 1 197 ? 9.300 -7.921 -16.222 1.00 92.00 197 GLU A N 1
ATOM 1526 C CA . GLU A 1 197 ? 9.124 -7.777 -17.668 1.00 92.00 197 GLU A CA 1
ATOM 1527 C C . GLU A 1 197 ? 10.419 -7.346 -18.370 1.00 92.00 197 GLU A C 1
ATOM 1529 O O . GLU A 1 197 ? 10.500 -7.413 -19.597 1.00 92.00 197 GLU A O 1
ATOM 1534 N N . ILE A 1 198 ? 11.447 -6.956 -17.609 1.00 93.94 198 ILE A N 1
ATOM 1535 C CA . ILE A 1 198 ? 12.812 -6.761 -18.101 1.00 93.94 198 ILE A CA 1
ATOM 1536 C C . ILE A 1 198 ? 13.516 -8.123 -18.035 1.00 93.94 198 ILE A C 1
ATOM 1538 O O . ILE A 1 198 ? 14.050 -8.527 -16.998 1.00 93.94 198 ILE A O 1
ATOM 1542 N N . LYS A 1 199 ? 13.463 -8.854 -19.152 1.00 94.56 199 LYS A N 1
ATOM 1543 C CA . LYS A 1 199 ? 14.010 -10.214 -19.291 1.00 94.56 199 LYS A CA 1
ATOM 1544 C C . LYS A 1 199 ? 15.535 -10.215 -19.285 1.00 94.56 199 LYS A C 1
ATOM 1546 O O . LYS A 1 199 ? 16.138 -11.062 -18.638 1.00 94.56 199 LYS A O 1
ATOM 1551 N N . ASP A 1 200 ? 16.126 -9.259 -19.998 1.00 96.00 200 ASP A N 1
ATOM 1552 C CA . ASP A 1 200 ? 17.573 -9.115 -20.147 1.00 96.00 200 ASP A CA 1
ATOM 1553 C C . ASP A 1 200 ? 17.981 -7.650 -19.954 1.00 96.00 200 ASP A C 1
ATOM 1555 O O . ASP A 1 200 ? 18.006 -6.845 -20.891 1.00 96.00 200 ASP A O 1
ATOM 1559 N N . ALA A 1 201 ? 18.257 -7.297 -18.697 1.00 96.56 201 ALA A N 1
ATOM 1560 C CA . ALA A 1 201 ? 18.647 -5.945 -18.314 1.00 96.56 201 ALA A CA 1
ATOM 1561 C C . ALA A 1 201 ? 20.030 -5.565 -18.868 1.00 96.56 201 ALA A C 1
ATOM 1563 O O . ALA A 1 201 ? 20.228 -4.429 -19.302 1.00 96.56 201 ALA A O 1
ATOM 1564 N N . VAL A 1 202 ? 20.975 -6.512 -18.900 1.00 97.50 202 VAL A N 1
ATOM 1565 C CA . VAL A 1 202 ? 22.340 -6.273 -19.389 1.00 97.50 202 VAL A CA 1
ATOM 1566 C C . VAL A 1 202 ? 22.345 -6.122 -20.907 1.00 97.50 202 VAL A C 1
ATOM 1568 O O . VAL A 1 202 ? 22.967 -5.189 -21.409 1.00 97.50 202 VAL A O 1
ATOM 1571 N N . GLY A 1 203 ? 21.614 -6.957 -21.646 1.00 96.94 203 GLY A N 1
ATOM 1572 C CA . GLY A 1 203 ? 21.469 -6.807 -23.095 1.00 96.94 203 GLY A CA 1
ATOM 1573 C C . GLY A 1 203 ? 20.743 -5.521 -23.485 1.00 96.94 203 GLY A C 1
ATOM 1574 O O . GLY A 1 203 ? 21.161 -4.844 -24.427 1.00 96.94 203 GLY A O 1
ATOM 1575 N N . LEU A 1 204 ? 19.723 -5.102 -22.719 1.00 97.19 204 LEU A N 1
ATOM 1576 C CA . LEU A 1 204 ? 19.103 -3.789 -22.925 1.00 97.19 204 LEU A CA 1
ATOM 1577 C C . LEU A 1 204 ? 20.114 -2.662 -22.701 1.00 97.19 204 LEU A C 1
ATOM 1579 O O . LEU A 1 204 ? 20.220 -1.756 -23.525 1.00 97.19 204 LEU A O 1
ATOM 1583 N N . ALA A 1 205 ? 20.888 -2.733 -21.616 1.00 97.31 205 ALA A N 1
ATOM 1584 C CA . ALA A 1 205 ? 21.931 -1.759 -21.320 1.00 97.31 205 ALA A CA 1
ATOM 1585 C C . ALA A 1 205 ? 22.994 -1.704 -22.430 1.00 97.31 205 ALA A C 1
ATOM 1587 O O . ALA A 1 205 ? 23.376 -0.614 -22.852 1.00 97.31 205 ALA A O 1
ATOM 1588 N N . GLN A 1 206 ? 23.423 -2.854 -22.958 1.00 96.69 206 GLN A N 1
ATOM 1589 C CA . GLN A 1 206 ? 24.358 -2.942 -24.084 1.00 96.69 206 GLN A CA 1
ATOM 1590 C C . GLN A 1 206 ? 23.795 -2.270 -25.334 1.00 96.69 206 GLN A C 1
ATOM 1592 O O . GLN A 1 206 ? 24.466 -1.429 -25.930 1.00 96.69 206 GLN A O 1
ATOM 1597 N N . ARG A 1 207 ? 22.544 -2.574 -25.692 1.00 95.25 207 ARG A N 1
ATOM 1598 C CA . ARG A 1 207 ? 21.886 -1.980 -26.858 1.00 95.25 207 ARG A CA 1
ATOM 1599 C C . ARG A 1 207 ? 21.702 -0.470 -26.731 1.00 95.25 207 ARG A C 1
ATOM 1601 O O . ARG A 1 207 ? 21.879 0.253 -27.705 1.00 95.25 207 ARG A O 1
ATOM 1608 N N . LEU A 1 208 ? 21.381 0.020 -25.537 1.00 95.69 208 LEU A N 1
ATO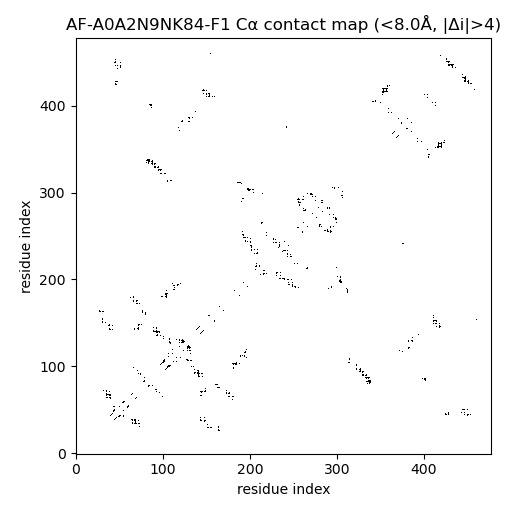M 1609 C CA . LEU A 1 208 ? 21.286 1.457 -25.286 1.00 95.69 208 LEU A CA 1
ATOM 1610 C C . LEU A 1 208 ? 22.665 2.130 -25.310 1.00 95.69 208 LEU A C 1
ATOM 1612 O O . LEU A 1 208 ? 22.787 3.239 -25.821 1.00 95.69 208 LEU A O 1
ATOM 1616 N N . ASN A 1 209 ? 23.705 1.472 -24.793 1.00 94.62 209 ASN A N 1
ATOM 1617 C CA . ASN A 1 209 ? 25.070 2.001 -24.763 1.00 94.62 209 ASN A CA 1
ATOM 1618 C C . ASN A 1 209 ? 25.773 1.955 -26.131 1.00 94.62 209 ASN A C 1
ATOM 1620 O O . ASN A 1 209 ? 26.699 2.727 -26.377 1.00 94.62 209 ASN A O 1
ATOM 1624 N N . THR A 1 210 ? 25.334 1.081 -27.037 1.00 93.69 210 THR A N 1
ATOM 1625 C CA . THR A 1 210 ? 25.793 1.016 -28.431 1.00 93.69 210 THR A CA 1
ATOM 1626 C C . THR A 1 210 ? 24.581 1.066 -29.370 1.00 93.69 210 THR A C 1
ATOM 1628 O O . THR A 1 210 ? 24.173 0.033 -29.902 1.00 93.69 210 THR A O 1
ATOM 1631 N N . PRO A 1 211 ? 23.977 2.260 -29.553 1.00 90.12 211 PRO A N 1
ATOM 1632 C CA . PRO A 1 211 ? 22.723 2.424 -30.286 1.00 90.12 211 PRO A CA 1
ATOM 1633 C C . PRO A 1 211 ? 22.797 1.911 -31.726 1.00 90.12 211 PRO A C 1
ATOM 1635 O O . PRO A 1 211 ? 23.645 2.362 -32.497 1.00 90.12 211 PRO A O 1
ATOM 1638 N N . ALA A 1 212 ? 21.862 1.042 -32.114 1.00 86.31 212 ALA A N 1
ATOM 1639 C CA . ALA A 1 212 ? 21.742 0.534 -33.482 1.00 86.31 212 ALA A CA 1
ATOM 1640 C C . ALA A 1 212 ? 20.780 1.373 -34.341 1.00 86.31 212 ALA A C 1
ATOM 1642 O O . ALA A 1 212 ? 20.842 1.330 -35.569 1.00 86.31 212 ALA A O 1
ATOM 1643 N N . GLY A 1 213 ? 19.889 2.150 -33.715 1.00 89.88 213 GLY A N 1
ATOM 1644 C CA . GLY A 1 213 ? 18.930 2.992 -34.427 1.00 89.88 213 GLY A CA 1
ATOM 1645 C C . GLY A 1 213 ? 18.478 4.248 -33.673 1.00 89.88 213 GLY A C 1
ATOM 1646 O O . GLY A 1 213 ? 18.883 4.488 -32.530 1.00 89.88 213 GLY A O 1
ATOM 1647 N N . PRO A 1 214 ? 17.614 5.069 -34.301 1.00 93.75 214 PRO A N 1
ATOM 1648 C CA . PRO A 1 214 ? 17.185 6.352 -33.739 1.00 93.75 214 PRO A CA 1
ATOM 1649 C C . PRO A 1 214 ? 16.407 6.232 -32.418 1.00 93.75 214 PRO A C 1
ATOM 1651 O O . PRO A 1 214 ? 16.500 7.124 -31.570 1.00 93.75 214 PRO A O 1
ATOM 1654 N N . ILE A 1 215 ? 15.653 5.143 -32.219 1.00 95.12 215 ILE A N 1
ATOM 1655 C CA . ILE A 1 215 ? 14.942 4.882 -30.958 1.00 95.12 215 ILE A CA 1
ATOM 1656 C C . ILE A 1 215 ? 15.906 4.639 -29.792 1.00 95.12 215 ILE A C 1
ATOM 1658 O O . ILE A 1 215 ? 15.716 5.227 -28.729 1.00 95.12 215 ILE A O 1
ATOM 1662 N N . ASP A 1 216 ? 16.971 3.862 -29.995 1.00 95.19 216 ASP A N 1
ATOM 1663 C CA . ASP A 1 216 ? 17.956 3.540 -28.956 1.00 95.19 216 ASP A CA 1
ATOM 1664 C C . ASP A 1 216 ? 18.651 4.823 -28.458 1.00 95.19 216 ASP A C 1
ATOM 1666 O O . ASP A 1 216 ? 18.732 5.088 -27.255 1.00 95.19 216 ASP A O 1
ATOM 1670 N N . GLN A 1 217 ? 19.066 5.685 -29.399 1.00 93.12 217 GLN A N 1
ATOM 1671 C CA . GLN A 1 217 ? 19.674 6.983 -29.092 1.00 93.12 217 GLN A CA 1
ATOM 1672 C C . GLN A 1 217 ? 18.717 7.897 -28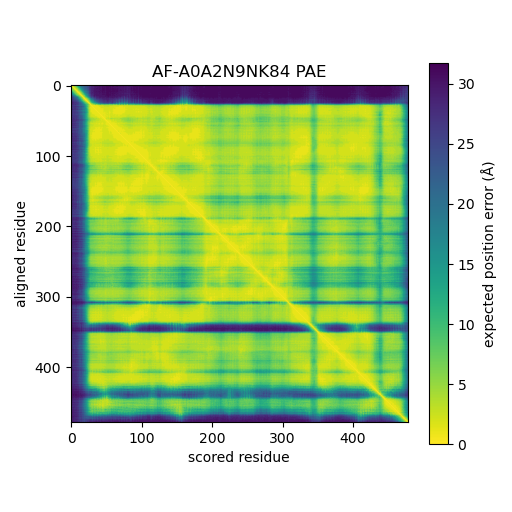.329 1.00 93.12 217 GLN A C 1
ATOM 1674 O O . GLN A 1 217 ? 19.128 8.597 -27.402 1.00 93.12 217 GLN A O 1
ATOM 1679 N N . PHE A 1 218 ? 17.444 7.921 -28.729 1.00 94.88 218 PHE A N 1
ATOM 1680 C CA . PHE A 1 218 ? 16.441 8.730 -28.055 1.00 94.88 218 PHE A CA 1
ATOM 1681 C C . PHE A 1 218 ? 16.233 8.267 -26.617 1.00 94.88 218 PHE A C 1
ATOM 1683 O O . PHE A 1 218 ? 16.315 9.091 -25.709 1.00 94.88 218 PHE A O 1
ATOM 1690 N N . VAL A 1 219 ? 16.009 6.966 -26.412 1.00 95.31 219 VAL A N 1
ATOM 1691 C CA . VAL A 1 219 ? 15.751 6.386 -25.090 1.00 95.31 219 VAL A CA 1
ATOM 1692 C C . VAL A 1 219 ? 16.902 6.709 -24.137 1.00 95.31 219 VAL A C 1
ATOM 1694 O O . VAL A 1 219 ? 16.655 7.320 -23.098 1.00 95.31 219 VAL A O 1
ATOM 1697 N N . LEU A 1 220 ? 18.155 6.421 -24.515 1.00 94.12 220 LEU A N 1
ATOM 1698 C CA . LEU A 1 220 ? 19.301 6.691 -23.641 1.00 94.12 220 LEU A CA 1
ATOM 1699 C C . LEU A 1 220 ? 19.468 8.189 -23.334 1.00 94.12 220 LEU A C 1
ATOM 1701 O O . LEU A 1 220 ? 19.733 8.549 -22.189 1.00 94.12 220 LEU A O 1
ATOM 1705 N N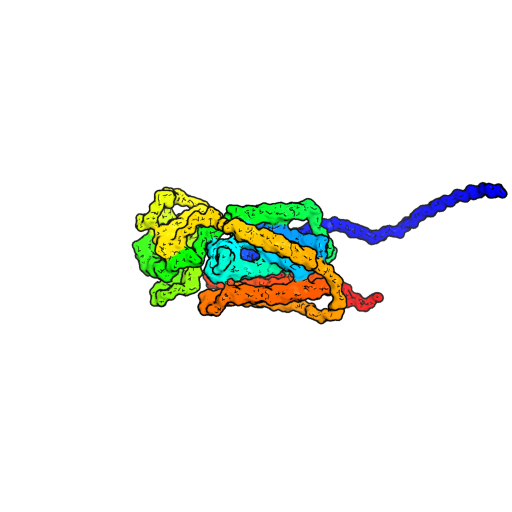 . ARG A 1 221 ? 19.284 9.081 -24.320 1.00 94.38 221 ARG A N 1
ATOM 1706 C CA . ARG A 1 221 ? 19.401 10.539 -24.106 1.00 94.38 221 ARG A CA 1
ATOM 1707 C C . ARG A 1 221 ? 18.378 11.080 -23.121 1.00 94.38 221 ARG A C 1
ATOM 1709 O O . ARG A 1 221 ? 18.637 12.096 -22.483 1.00 94.38 221 ARG A O 1
ATOM 1716 N N . GLN A 1 222 ? 17.215 10.443 -23.023 1.00 94.56 222 GLN A N 1
ATOM 1717 C CA . GLN A 1 222 ? 16.222 10.860 -22.051 1.00 94.56 222 GLN A CA 1
ATOM 1718 C C . GLN A 1 222 ? 16.627 10.468 -20.632 1.00 94.56 222 GLN A C 1
ATOM 1720 O O . GLN A 1 222 ? 16.231 11.183 -19.714 1.00 94.56 222 GLN A O 1
ATOM 1725 N N . PHE A 1 223 ? 17.381 9.381 -20.436 1.00 94.00 223 PHE A N 1
ATOM 1726 C CA . PHE A 1 223 ? 17.731 8.896 -19.101 1.00 94.00 223 PHE A CA 1
ATOM 1727 C C . PHE A 1 223 ? 18.478 9.965 -18.305 1.00 94.00 223 PHE A C 1
ATOM 1729 O O . PHE A 1 223 ? 19.291 10.714 -18.851 1.00 94.00 223 PHE A O 1
ATOM 1736 N N . THR A 1 224 ? 18.234 10.014 -16.998 1.00 93.00 224 THR A N 1
ATOM 1737 C CA . THR A 1 224 ? 18.995 10.875 -16.088 1.00 93.00 224 THR A CA 1
ATOM 1738 C C . THR A 1 224 ? 20.485 10.525 -16.108 1.00 93.00 224 THR A C 1
ATOM 1740 O O . THR A 1 224 ? 20.867 9.378 -16.342 1.00 93.00 224 THR A O 1
ATOM 1743 N N . VAL A 1 225 ? 21.351 11.499 -15.803 1.00 91.94 225 VAL A N 1
ATOM 1744 C CA . VAL A 1 225 ? 22.817 11.300 -15.781 1.00 91.94 225 VAL A CA 1
ATOM 1745 C C . VAL A 1 225 ? 23.214 10.138 -14.863 1.00 91.94 225 VAL A C 1
ATOM 1747 O O . VAL A 1 225 ? 24.065 9.325 -15.226 1.00 91.94 225 VAL A O 1
ATOM 1750 N N . LYS A 1 226 ? 22.546 10.023 -13.707 1.00 92.69 226 LYS A N 1
ATOM 1751 C CA . LYS A 1 226 ? 22.708 8.910 -12.764 1.00 92.69 226 LYS A CA 1
ATOM 1752 C C . LYS A 1 226 ? 22.401 7.562 -13.427 1.00 92.69 226 LYS A C 1
ATOM 1754 O O . LYS A 1 226 ? 23.233 6.661 -13.389 1.00 92.69 226 LYS A O 1
ATOM 1759 N N . ASN A 1 227 ? 21.241 7.427 -14.067 1.00 94.12 227 ASN A N 1
ATOM 1760 C CA . ASN A 1 227 ? 20.810 6.154 -14.650 1.00 94.12 227 ASN A CA 1
ATOM 1761 C C . ASN A 1 227 ? 21.609 5.787 -15.911 1.00 94.12 227 ASN A C 1
ATOM 1763 O O . ASN A 1 227 ? 21.874 4.611 -16.150 1.00 94.12 227 ASN A O 1
ATOM 1767 N N . GLN A 1 228 ? 22.103 6.772 -16.667 1.00 95.25 228 GLN A N 1
ATOM 1768 C CA . GLN A 1 228 ? 23.072 6.522 -17.739 1.00 95.25 228 GLN A CA 1
ATOM 1769 C C . GLN A 1 228 ? 24.394 5.940 -17.209 1.00 95.25 228 GLN A C 1
ATOM 1771 O O . GLN A 1 228 ? 25.014 5.114 -17.879 1.00 95.25 228 GLN A O 1
ATOM 1776 N N . ALA A 1 229 ? 24.846 6.354 -16.019 1.00 95.19 229 ALA A N 1
ATOM 1777 C CA . ALA A 1 229 ? 26.043 5.785 -15.402 1.00 95.19 229 ALA A CA 1
ATOM 1778 C C . ALA A 1 229 ? 25.834 4.314 -15.008 1.00 95.19 229 ALA A C 1
ATOM 1780 O O . ALA A 1 229 ? 26.721 3.502 -15.261 1.00 95.19 229 ALA A O 1
ATOM 1781 N N . LEU A 1 230 ? 24.651 3.962 -14.489 1.00 95.69 230 LEU A N 1
ATOM 1782 C CA . LEU A 1 230 ? 24.285 2.572 -14.185 1.00 95.69 230 LEU A CA 1
ATOM 1783 C C . LEU A 1 230 ? 24.259 1.694 -15.444 1.00 95.69 230 LEU A C 1
ATOM 1785 O O . LEU A 1 230 ? 24.802 0.593 -15.427 1.00 95.69 230 LEU A O 1
ATOM 1789 N N . VAL A 1 231 ? 23.721 2.202 -16.560 1.00 96.56 231 VAL A N 1
ATOM 1790 C CA . VAL A 1 231 ? 23.779 1.515 -17.865 1.00 96.56 231 VAL A CA 1
ATOM 1791 C C . VAL A 1 231 ? 25.231 1.252 -18.281 1.00 96.56 231 VAL A C 1
ATOM 1793 O O . VAL A 1 231 ? 25.581 0.118 -18.599 1.00 96.56 231 VAL A O 1
ATOM 1796 N N . ARG A 1 232 ? 26.109 2.264 -18.221 1.00 96.19 232 ARG A N 1
ATOM 1797 C CA . ARG A 1 232 ? 27.539 2.104 -18.558 1.00 96.19 232 ARG A CA 1
ATOM 1798 C C . ARG A 1 232 ? 28.250 1.101 -17.646 1.00 96.19 232 ARG A C 1
ATOM 1800 O O . ARG A 1 232 ? 29.034 0.286 -18.130 1.00 96.19 232 ARG A O 1
ATOM 1807 N N . GLN A 1 233 ? 27.969 1.145 -16.346 1.00 96.31 233 GLN A N 1
ATOM 1808 C CA . GLN A 1 233 ? 28.532 0.224 -15.359 1.00 96.31 233 GLN A CA 1
ATOM 1809 C C . GLN A 1 233 ? 28.083 -1.220 -15.607 1.00 96.31 233 GLN A C 1
ATOM 1811 O O . GLN A 1 233 ? 28.897 -2.139 -15.530 1.00 96.31 233 GLN A O 1
ATOM 1816 N N . ALA A 1 234 ? 26.809 -1.438 -15.930 1.00 96.69 234 ALA A N 1
ATOM 1817 C CA . ALA A 1 234 ? 26.291 -2.762 -16.252 1.00 96.69 234 ALA A CA 1
ATOM 1818 C C . ALA A 1 234 ? 26.966 -3.356 -17.493 1.00 96.69 234 ALA A C 1
ATOM 1820 O O . ALA A 1 234 ? 27.298 -4.537 -17.509 1.00 96.69 234 ALA A O 1
ATOM 1821 N N . VAL A 1 235 ? 27.236 -2.532 -18.510 1.00 96.19 235 VAL A N 1
ATOM 1822 C CA . VAL A 1 235 ? 27.947 -2.969 -19.720 1.00 96.19 235 VAL A CA 1
ATOM 1823 C C . VAL A 1 235 ? 29.401 -3.339 -19.422 1.00 96.19 235 VAL A C 1
ATOM 1825 O O . VAL A 1 235 ? 29.869 -4.367 -19.909 1.00 96.19 235 VAL A O 1
ATOM 1828 N N . SER A 1 236 ? 30.114 -2.548 -18.611 1.00 96.00 236 SER A N 1
ATOM 1829 C CA . SER A 1 236 ? 31.522 -2.825 -18.289 1.00 96.00 236 SER A CA 1
ATOM 1830 C C . SER A 1 236 ? 31.695 -4.041 -17.378 1.00 96.00 236 SER A C 1
ATOM 1832 O O . SER A 1 236 ? 32.610 -4.837 -17.577 1.00 96.00 236 SER A O 1
ATOM 1834 N N . THR A 1 237 ? 30.807 -4.203 -16.398 1.00 96.12 237 THR A N 1
ATOM 1835 C CA . THR A 1 237 ? 30.868 -5.297 -15.417 1.00 96.12 237 THR A CA 1
ATOM 1836 C C . THR A 1 237 ? 30.148 -6.563 -15.872 1.00 96.12 237 THR A C 1
ATOM 1838 O O . THR A 1 237 ? 30.405 -7.631 -15.327 1.00 96.12 237 THR A O 1
ATOM 1841 N N . LYS A 1 238 ? 29.267 -6.456 -16.876 1.00 95.56 238 LYS A N 1
ATOM 1842 C CA . LYS A 1 238 ? 28.329 -7.506 -17.310 1.00 95.56 238 LYS A CA 1
ATOM 1843 C C . LYS A 1 238 ? 27.427 -8.006 -16.175 1.00 95.56 238 LYS A C 1
ATOM 1845 O O . LYS A 1 238 ? 27.024 -9.167 -16.166 1.00 95.56 238 LYS A O 1
ATOM 1850 N N . THR A 1 239 ? 27.112 -7.125 -15.227 1.00 94.06 239 THR A N 1
ATOM 1851 C CA . THR A 1 239 ? 26.330 -7.459 -14.034 1.00 94.06 239 THR A CA 1
ATOM 1852 C C . THR A 1 239 ? 24.900 -6.963 -14.166 1.00 94.06 239 THR A C 1
ATOM 1854 O O . THR A 1 239 ? 24.655 -5.784 -14.422 1.00 94.06 239 THR A O 1
ATOM 1857 N N . ASP A 1 240 ? 23.957 -7.866 -13.920 1.00 93.81 240 ASP A N 1
ATOM 1858 C CA . ASP A 1 240 ? 22.543 -7.557 -13.756 1.00 93.81 240 ASP A CA 1
ATOM 1859 C C . ASP A 1 240 ? 22.258 -7.206 -12.287 1.00 93.81 240 ASP A C 1
ATOM 1861 O O . ASP A 1 240 ? 22.005 -8.085 -11.460 1.00 93.81 240 ASP A O 1
ATOM 1865 N N . SER A 1 241 ? 22.405 -5.926 -11.933 1.00 92.81 241 SER A N 1
ATOM 1866 C CA . SER A 1 241 ? 22.197 -5.454 -10.561 1.00 92.81 241 SER A CA 1
ATOM 1867 C C . SER A 1 241 ? 20.750 -5.004 -10.312 1.00 92.81 241 SER A C 1
ATOM 1869 O O . SER A 1 241 ? 20.092 -4.509 -11.234 1.00 92.81 241 SER A O 1
ATOM 1871 N N . PRO A 1 242 ? 20.257 -5.080 -9.058 1.00 90.94 242 PRO A N 1
ATOM 1872 C CA . PRO A 1 242 ? 18.974 -4.484 -8.684 1.00 90.94 242 PRO A CA 1
ATOM 1873 C C . PRO A 1 242 ? 18.871 -3.012 -9.105 1.00 90.94 242 PRO A C 1
ATOM 1875 O O . PRO A 1 242 ? 17.907 -2.625 -9.764 1.00 90.94 242 PRO A O 1
ATOM 1878 N N . ASP A 1 243 ? 19.910 -2.215 -8.834 1.00 91.19 243 ASP A N 1
ATOM 1879 C CA . ASP A 1 243 ? 19.959 -0.793 -9.200 1.00 91.19 243 ASP A CA 1
ATOM 1880 C C . ASP A 1 243 ? 19.778 -0.553 -10.705 1.00 91.19 243 ASP A C 1
ATOM 1882 O O . ASP A 1 243 ? 19.076 0.378 -11.101 1.00 91.19 243 ASP A O 1
ATOM 1886 N N . LEU A 1 244 ? 20.377 -1.396 -11.557 1.00 95.12 244 LEU A N 1
ATOM 1887 C CA . LEU A 1 244 ? 20.196 -1.317 -13.007 1.00 95.12 244 LEU A CA 1
ATOM 1888 C C . LEU A 1 244 ? 18.743 -1.600 -13.393 1.00 95.12 244 LEU A C 1
ATOM 1890 O O . LEU A 1 244 ? 18.168 -0.856 -14.188 1.00 95.12 244 LEU A O 1
ATOM 1894 N N . ARG A 1 245 ? 18.150 -2.669 -12.851 1.00 94.62 245 ARG A N 1
ATOM 1895 C CA . ARG A 1 245 ? 16.771 -3.066 -13.170 1.00 94.62 245 ARG A CA 1
ATOM 1896 C C . ARG A 1 245 ? 15.768 -1.984 -12.771 1.00 94.62 245 ARG A C 1
ATOM 1898 O O . ARG A 1 245 ? 14.921 -1.630 -13.591 1.00 94.62 245 ARG A O 1
ATOM 1905 N N . HIS A 1 246 ? 15.904 -1.418 -11.569 1.00 91.25 246 HIS A N 1
ATOM 1906 C CA . HIS A 1 246 ? 15.083 -0.289 -11.107 1.00 91.25 246 HIS A CA 1
ATOM 1907 C C . HIS A 1 246 ? 15.278 0.946 -11.991 1.00 91.25 246 HIS A C 1
ATOM 1909 O O . HIS A 1 246 ? 14.299 1.525 -12.455 1.00 91.25 246 HIS A O 1
ATOM 1915 N N . ALA A 1 247 ? 16.525 1.301 -12.320 1.00 92.75 247 ALA A N 1
ATOM 1916 C CA . ALA A 1 247 ? 16.815 2.432 -13.201 1.00 92.75 247 ALA A CA 1
ATOM 1917 C C . ALA A 1 247 ? 16.198 2.270 -14.600 1.00 92.75 247 ALA A C 1
ATOM 1919 O O . ALA A 1 247 ? 15.620 3.218 -15.134 1.00 92.75 247 ALA A O 1
ATOM 1920 N N . LEU A 1 248 ? 16.293 1.076 -15.194 1.00 95.75 248 LEU A N 1
ATOM 1921 C CA . LEU A 1 248 ? 15.687 0.777 -16.491 1.00 95.75 248 LEU A CA 1
ATOM 1922 C C . LEU A 1 248 ? 14.159 0.858 -16.426 1.00 95.75 248 LEU A C 1
ATOM 1924 O O . LEU A 1 248 ? 13.558 1.506 -17.282 1.00 95.75 248 LEU A O 1
ATOM 1928 N N . GLN A 1 249 ? 13.530 0.249 -15.417 1.00 94.00 249 GLN A N 1
ATOM 1929 C CA . GLN A 1 249 ? 12.079 0.323 -15.230 1.00 94.00 249 GLN A CA 1
ATOM 1930 C C . GLN A 1 249 ? 11.607 1.776 -15.110 1.00 94.00 249 GLN A C 1
ATOM 1932 O O . GLN A 1 249 ? 10.714 2.195 -15.850 1.00 94.00 249 GLN A O 1
ATOM 1937 N N . ASP A 1 250 ? 12.200 2.538 -14.191 1.00 90.38 250 ASP A N 1
ATOM 1938 C CA . ASP A 1 250 ? 11.791 3.910 -13.895 1.00 90.38 250 ASP A CA 1
ATOM 1939 C C . ASP A 1 250 ? 11.902 4.804 -15.130 1.00 90.38 250 ASP A C 1
ATOM 1941 O O . ASP A 1 250 ? 10.987 5.573 -15.441 1.00 90.38 250 ASP A O 1
ATOM 1945 N N . GLU A 1 251 ? 13.003 4.686 -15.873 1.00 94.25 251 GLU A N 1
ATOM 1946 C CA . GLU A 1 251 ? 13.211 5.490 -17.070 1.00 94.25 251 GLU A CA 1
ATOM 1947 C C . GLU A 1 251 ? 12.276 5.084 -18.207 1.00 94.25 251 GLU A C 1
ATOM 1949 O O . GLU A 1 251 ? 11.668 5.963 -18.818 1.00 94.25 251 GLU A O 1
ATOM 1954 N N . LEU A 1 252 ? 12.086 3.784 -18.463 1.00 95.25 252 LEU A N 1
ATOM 1955 C CA . LEU A 1 252 ? 11.117 3.321 -19.461 1.00 95.25 252 LEU A CA 1
ATOM 1956 C C . LEU A 1 252 ? 9.709 3.831 -19.126 1.00 95.25 252 LEU A C 1
ATOM 1958 O O . LEU A 1 252 ? 9.026 4.372 -19.997 1.00 95.25 252 LEU A O 1
ATOM 1962 N N . ASN A 1 253 ? 9.304 3.756 -17.858 1.00 93.56 253 ASN A N 1
ATOM 1963 C CA . ASN A 1 253 ? 8.001 4.233 -17.393 1.00 93.56 253 ASN A CA 1
ATOM 1964 C C . ASN A 1 253 ? 7.844 5.750 -17.502 1.00 93.56 253 ASN A C 1
ATOM 1966 O O . ASN A 1 253 ? 6.769 6.233 -17.867 1.00 93.56 253 ASN A O 1
ATOM 1970 N N . ARG A 1 254 ? 8.917 6.514 -17.276 1.00 92.12 254 ARG A N 1
ATOM 1971 C CA . ARG A 1 254 ? 8.930 7.971 -17.469 1.00 92.12 254 ARG A CA 1
ATOM 1972 C C . ARG A 1 254 ? 8.747 8.374 -18.935 1.00 92.12 254 ARG A C 1
ATOM 1974 O O . ARG A 1 254 ? 8.284 9.486 -19.202 1.00 92.12 254 ARG A O 1
ATOM 1981 N N . LEU A 1 255 ? 9.087 7.496 -19.880 1.00 93.94 255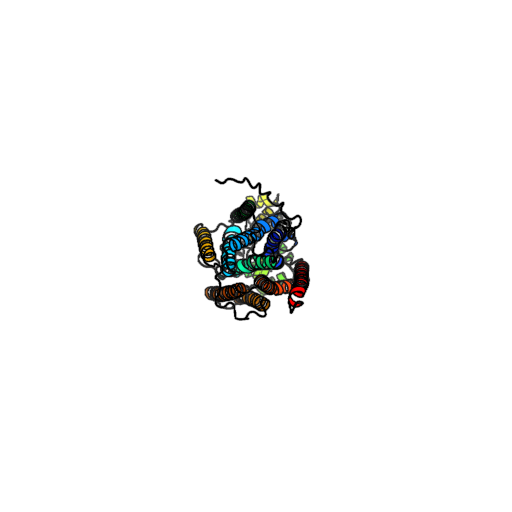 LEU A N 1
ATOM 1982 C CA . LEU A 1 255 ? 8.890 7.729 -21.312 1.00 93.94 255 LEU A CA 1
ATOM 1983 C C . LEU A 1 255 ? 7.463 7.436 -21.781 1.00 93.94 255 LEU A C 1
ATOM 1985 O O . LEU A 1 255 ? 6.995 8.089 -22.711 1.00 93.94 255 LEU A O 1
ATOM 1989 N N . LEU A 1 256 ? 6.749 6.514 -21.131 1.00 93.56 256 LEU A N 1
ATOM 1990 C CA . LEU A 1 256 ? 5.416 6.083 -21.561 1.00 93.56 256 LEU A CA 1
ATOM 1991 C C . LEU A 1 256 ? 4.377 7.206 -21.734 1.00 93.56 256 LEU A C 1
ATOM 1993 O O . LEU A 1 256 ? 3.646 7.158 -22.721 1.00 93.56 256 LEU A O 1
ATOM 1997 N N . PRO A 1 257 ? 4.267 8.224 -20.858 1.00 92.00 257 PRO A N 1
ATOM 1998 C CA . PRO A 1 257 ? 3.282 9.290 -21.049 1.00 92.00 257 PRO A CA 1
ATOM 1999 C C . PRO A 1 257 ? 3.718 10.357 -22.068 1.00 92.00 257 PRO A C 1
ATOM 2001 O O . PRO A 1 257 ? 2.974 11.310 -22.302 1.00 92.00 257 PRO A O 1
ATOM 2004 N N . ARG A 1 258 ? 4.919 10.260 -22.657 1.00 91.56 258 ARG A N 1
ATOM 2005 C CA . ARG A 1 258 ? 5.447 11.293 -23.553 1.00 91.56 258 ARG A CA 1
ATOM 2006 C C . ARG A 1 258 ? 4.911 11.158 -24.978 1.00 91.56 258 ARG A C 1
ATOM 2008 O O . ARG A 1 258 ? 5.000 10.100 -25.594 1.00 91.56 258 ARG A O 1
ATOM 2015 N N . ALA A 1 259 ? 4.430 12.265 -25.538 1.00 87.06 259 ALA A N 1
ATOM 2016 C CA . ALA A 1 259 ? 3.914 12.298 -26.908 1.00 87.06 259 ALA A CA 1
ATOM 2017 C C . ALA A 1 259 ? 5.014 12.201 -27.986 1.00 87.06 259 ALA A C 1
ATOM 2019 O O . ALA A 1 259 ? 4.748 11.728 -29.084 1.00 87.06 259 ALA A O 1
ATOM 2020 N N . ASP A 1 260 ? 6.248 12.616 -27.683 1.00 89.50 260 ASP A N 1
ATOM 2021 C CA . ASP A 1 260 ? 7.376 12.644 -28.630 1.00 89.50 260 ASP A CA 1
ATOM 2022 C C . ASP A 1 260 ? 8.115 11.302 -28.775 1.00 89.50 260 ASP A C 1
ATOM 2024 O O . ASP A 1 260 ? 8.996 11.170 -29.635 1.00 89.50 260 ASP A O 1
ATOM 2028 N N . LEU A 1 261 ? 7.765 10.310 -27.944 1.00 90.56 261 LEU A N 1
ATOM 2029 C CA . LEU A 1 261 ? 8.310 8.959 -28.036 1.00 90.56 261 LEU A CA 1
ATOM 2030 C C . LEU A 1 261 ? 7.876 8.303 -29.352 1.00 90.56 261 LEU A C 1
ATOM 2032 O O . LEU A 1 261 ? 8.733 7.859 -30.105 1.00 90.56 261 LEU A O 1
ATOM 2036 N N . GLY A 1 262 ? 6.575 8.301 -29.656 1.00 85.31 262 GLY A N 1
ATOM 2037 C CA . GLY A 1 262 ? 5.965 7.625 -30.810 1.00 85.31 262 GLY A CA 1
ATOM 2038 C C . GLY A 1 262 ? 6.131 8.323 -32.166 1.00 85.31 262 GLY A C 1
ATOM 2039 O O . GLY A 1 262 ? 5.200 8.308 -32.961 1.00 85.31 262 GLY A O 1
ATOM 2040 N N . SER A 1 263 ? 7.271 8.962 -32.443 1.00 88.75 263 SER A N 1
ATOM 2041 C CA . SER A 1 263 ? 7.535 9.548 -33.769 1.00 88.75 263 SER A CA 1
ATOM 2042 C C . SER A 1 263 ? 7.892 8.464 -34.795 1.00 88.75 263 SER A C 1
ATOM 2044 O O . SER A 1 263 ? 8.708 7.588 -34.503 1.00 88.75 263 SER A O 1
ATOM 2046 N N . ALA A 1 264 ? 7.316 8.539 -36.001 1.00 87.19 264 ALA A N 1
ATOM 2047 C CA . ALA A 1 264 ? 7.488 7.535 -37.056 1.00 87.19 264 ALA A CA 1
ATOM 2048 C C . ALA A 1 264 ? 8.964 7.285 -37.412 1.00 87.19 264 ALA A C 1
ATOM 2050 O O . ALA A 1 264 ? 9.386 6.131 -37.484 1.00 87.19 264 ALA A O 1
ATOM 2051 N N . ASP A 1 265 ? 9.771 8.345 -37.515 1.00 90.31 265 ASP A N 1
ATOM 2052 C CA . ASP A 1 265 ? 11.200 8.248 -37.844 1.00 90.31 265 ASP A CA 1
ATOM 2053 C C . ASP A 1 265 ? 11.985 7.435 -36.810 1.00 90.31 265 ASP A C 1
ATOM 2055 O O . ASP A 1 265 ? 12.953 6.748 -37.140 1.00 90.31 265 ASP A O 1
ATOM 2059 N N . ARG A 1 266 ? 11.559 7.468 -35.538 1.00 92.75 266 ARG A N 1
ATOM 2060 C CA . ARG A 1 266 ? 12.238 6.723 -34.470 1.00 92.75 266 ARG A CA 1
ATOM 2061 C C . ARG A 1 266 ? 12.075 5.217 -34.629 1.00 92.75 266 ARG A C 1
ATOM 2063 O O . ARG A 1 266 ? 12.984 4.474 -34.270 1.00 92.75 266 ARG A O 1
ATOM 2070 N N . PHE A 1 267 ? 10.940 4.787 -35.173 1.00 94.25 267 PHE A N 1
ATOM 2071 C CA . PHE A 1 267 ? 10.573 3.382 -35.329 1.00 94.25 267 PHE A CA 1
ATOM 2072 C C . PHE A 1 267 ? 10.685 2.884 -36.774 1.00 94.25 267 PHE A C 1
ATOM 2074 O O . PHE A 1 267 ? 10.238 1.777 -37.060 1.00 94.25 267 PHE A O 1
ATOM 2081 N N . ALA A 1 268 ? 11.309 3.649 -37.675 1.00 88.25 268 ALA A N 1
ATOM 2082 C CA . ALA A 1 268 ? 11.417 3.305 -39.094 1.00 88.25 268 ALA A CA 1
ATOM 2083 C C . ALA A 1 268 ? 12.086 1.939 -39.349 1.00 88.25 268 ALA A C 1
ATOM 2085 O O . ALA A 1 268 ? 11.718 1.235 -40.285 1.00 88.25 268 ALA A O 1
ATOM 2086 N N . THR A 1 269 ? 13.039 1.540 -38.500 1.00 87.50 269 THR A N 1
ATOM 2087 C CA . THR A 1 269 ? 13.749 0.251 -38.592 1.00 87.50 269 THR A CA 1
ATOM 2088 C C . THR A 1 269 ? 13.117 -0.862 -37.749 1.00 87.50 269 THR A C 1
ATOM 2090 O O . THR A 1 269 ? 13.607 -1.990 -37.751 1.00 87.50 269 THR A O 1
ATOM 2093 N N . VAL A 1 270 ? 12.037 -0.572 -37.017 1.00 92.06 270 VAL A N 1
ATOM 2094 C CA . VAL A 1 270 ? 11.371 -1.529 -36.126 1.00 92.06 270 VAL A CA 1
ATOM 2095 C C . VAL A 1 270 ? 10.226 -2.209 -36.870 1.00 92.06 270 VAL A C 1
ATOM 2097 O O . VAL A 1 270 ? 9.352 -1.555 -37.439 1.00 92.06 270 VAL A O 1
ATOM 2100 N N . ASN A 1 271 ? 10.177 -3.541 -36.822 1.00 91.25 271 ASN A N 1
ATOM 2101 C CA . ASN A 1 271 ? 9.073 -4.287 -37.418 1.00 91.25 271 ASN A CA 1
ATOM 2102 C C . ASN A 1 271 ? 7.793 -4.147 -36.573 1.00 91.25 271 ASN A C 1
ATOM 2104 O O . ASN A 1 271 ? 7.571 -4.880 -35.606 1.00 91.25 271 ASN A O 1
ATOM 2108 N N . LEU A 1 272 ? 6.948 -3.182 -36.940 1.00 92.00 272 LEU A N 1
ATOM 2109 C CA . LEU A 1 272 ? 5.682 -2.904 -36.265 1.00 92.00 272 LEU A CA 1
ATOM 2110 C C . LEU A 1 272 ? 4.490 -3.584 -36.964 1.00 92.00 272 LEU A C 1
ATOM 2112 O O . LEU A 1 272 ? 4.410 -3.529 -38.192 1.00 92.00 272 LEU A O 1
ATOM 2116 N N . PRO A 1 273 ? 3.517 -4.144 -36.217 1.00 91.00 273 PRO A N 1
ATOM 2117 C CA . PRO A 1 273 ? 2.209 -4.530 -36.747 1.00 91.00 273 PRO A CA 1
ATOM 2118 C C . PRO A 1 273 ? 1.462 -3.347 -37.378 1.00 91.00 273 PRO A C 1
ATOM 2120 O O . PRO A 1 273 ? 1.592 -2.213 -36.914 1.00 91.00 273 PRO A O 1
ATOM 2123 N N . GLU A 1 274 ? 0.608 -3.621 -38.368 1.00 89.31 274 GLU A N 1
ATOM 2124 C CA . GLU A 1 274 ? -0.171 -2.606 -39.099 1.00 89.31 274 GLU A CA 1
ATOM 2125 C C . GLU A 1 274 ? -0.968 -1.682 -38.166 1.00 89.31 274 GLU A C 1
ATOM 2127 O O . GLU A 1 274 ? -0.923 -0.461 -38.308 1.00 89.31 274 GLU A O 1
ATOM 2132 N N . LYS A 1 275 ? -1.592 -2.252 -37.127 1.00 89.12 275 LYS A N 1
ATOM 2133 C CA . LYS A 1 275 ? -2.311 -1.492 -36.095 1.00 89.12 275 LYS A CA 1
ATOM 2134 C C . LYS A 1 275 ? -1.433 -0.427 -35.422 1.00 89.12 275 LYS A C 1
ATOM 2136 O O . LYS A 1 275 ? -1.876 0.709 -35.277 1.00 89.12 275 LYS A O 1
ATOM 2141 N N . LEU A 1 276 ? -0.203 -0.772 -35.022 1.00 90.81 276 LEU A N 1
ATOM 2142 C CA . LEU A 1 276 ? 0.712 0.182 -34.379 1.00 90.81 276 LEU A CA 1
ATOM 2143 C C . LEU A 1 276 ? 1.228 1.219 -35.382 1.00 90.81 276 LEU A C 1
ATOM 2145 O O . LEU A 1 276 ? 1.335 2.390 -35.027 1.00 90.81 276 LEU A O 1
ATOM 2149 N N . ARG A 1 277 ? 1.483 0.824 -36.638 1.00 90.00 277 ARG A N 1
ATOM 2150 C CA . ARG A 1 277 ? 1.873 1.774 -37.694 1.00 90.00 277 ARG A CA 1
ATOM 2151 C C . ARG A 1 277 ? 0.787 2.815 -37.951 1.00 90.00 277 ARG A C 1
ATOM 2153 O O . ARG A 1 277 ? 1.096 3.999 -38.009 1.00 90.00 277 ARG A O 1
ATOM 2160 N N . GLY A 1 278 ? -0.478 2.400 -38.032 1.00 88.06 278 GLY A N 1
ATOM 2161 C CA . GLY A 1 278 ? -1.603 3.327 -38.190 1.00 88.06 278 GLY A CA 1
ATOM 2162 C C . GLY A 1 278 ? -1.729 4.316 -37.025 1.00 88.06 278 GLY A C 1
ATOM 2163 O O . GLY A 1 278 ? -2.021 5.492 -37.232 1.00 88.06 278 GLY A O 1
ATOM 2164 N N . GLN A 1 279 ? -1.440 3.867 -35.800 1.00 90.31 279 GLN A N 1
ATOM 2165 C CA . GLN A 1 279 ? -1.461 4.716 -34.605 1.00 90.31 279 GLN A CA 1
ATOM 2166 C C . GLN A 1 279 ? -0.294 5.715 -34.529 1.00 90.31 279 GLN A C 1
ATOM 2168 O O . GLN A 1 279 ? -0.449 6.735 -33.868 1.00 90.31 279 GLN A O 1
ATOM 2173 N N . LEU A 1 280 ? 0.834 5.496 -35.221 1.00 89.12 280 LEU A N 1
ATOM 2174 C CA . LEU A 1 280 ? 1.921 6.490 -35.290 1.00 89.12 280 LEU A CA 1
ATOM 2175 C C . LEU A 1 280 ? 1.479 7.784 -35.991 1.00 89.12 280 LEU A C 1
ATOM 2177 O O . LEU A 1 280 ? 1.926 8.863 -35.616 1.00 89.12 280 LEU A O 1
ATOM 2181 N N . ALA A 1 281 ? 0.580 7.689 -36.977 1.00 84.19 281 ALA A N 1
ATOM 2182 C CA . ALA A 1 281 ? 0.040 8.860 -37.670 1.00 84.19 281 ALA A CA 1
ATOM 2183 C C . ALA A 1 281 ? -0.940 9.660 -36.793 1.00 84.19 281 ALA A C 1
ATOM 2185 O O . ALA A 1 281 ? -1.009 10.882 -36.892 1.00 84.19 281 ALA A O 1
ATOM 2186 N N . HIS A 1 282 ? -1.678 8.972 -35.915 1.00 86.12 282 HIS A N 1
ATOM 2187 C CA . HIS A 1 282 ? -2.638 9.578 -34.990 1.00 86.12 282 HIS A CA 1
ATOM 2188 C C . HIS A 1 282 ? -2.461 8.996 -33.581 1.00 86.12 282 HIS A C 1
ATOM 2190 O O . HIS A 1 282 ? -3.238 8.122 -33.172 1.00 86.12 282 HIS A O 1
ATOM 2196 N N . PRO A 1 283 ? -1.445 9.460 -32.826 1.00 86.50 283 PRO A N 1
ATOM 2197 C CA . PRO A 1 283 ? -1.143 8.901 -31.521 1.00 86.50 283 PRO A CA 1
ATOM 2198 C C . PRO A 1 283 ? -2.330 9.038 -30.557 1.00 86.50 283 PRO A C 1
ATOM 2200 O O . PRO A 1 283 ? -2.949 10.108 -30.474 1.00 86.50 283 PRO A O 1
ATOM 2203 N N . PRO A 1 284 ? -2.662 7.979 -29.800 1.00 90.31 284 PRO A N 1
ATOM 2204 C CA . PRO A 1 284 ? -3.694 8.056 -28.778 1.00 90.31 284 PRO A CA 1
ATOM 2205 C C . PRO A 1 284 ? -3.299 9.019 -27.646 1.00 90.31 284 PRO A C 1
ATOM 2207 O O . PRO A 1 284 ? -2.150 9.431 -27.519 1.00 90.31 284 PRO A O 1
ATOM 2210 N N . ARG A 1 285 ? -4.265 9.385 -26.795 1.00 88.75 285 ARG A N 1
ATOM 2211 C CA . ARG A 1 285 ? -4.064 10.291 -25.649 1.00 88.75 285 ARG A CA 1
ATOM 2212 C C . ARG A 1 285 ? -4.369 9.600 -24.320 1.00 88.75 285 ARG A C 1
ATOM 2214 O O . ARG A 1 285 ? -5.059 8.579 -24.289 1.00 88.75 285 ARG A O 1
ATOM 2221 N N . GLY A 1 286 ? -3.885 10.191 -23.227 1.00 86.25 286 GLY A N 1
ATOM 2222 C CA . GLY A 1 286 ? -4.116 9.696 -21.866 1.00 86.25 286 GLY A CA 1
ATOM 2223 C C . GLY A 1 286 ? -3.596 8.270 -21.680 1.00 86.25 286 GLY A C 1
ATOM 2224 O O . GLY A 1 286 ? -2.555 7.913 -22.221 1.00 86.25 286 GLY A O 1
ATOM 2225 N N . ASP A 1 287 ? -4.346 7.428 -20.974 1.00 83.31 287 ASP A N 1
ATOM 2226 C CA . ASP A 1 287 ? -3.963 6.036 -20.689 1.00 83.31 287 ASP A CA 1
ATOM 2227 C C . ASP A 1 287 ? -3.669 5.200 -21.942 1.00 83.31 287 ASP A C 1
ATOM 2229 O O . ASP A 1 287 ? -2.796 4.333 -21.928 1.00 83.31 287 ASP A O 1
ATOM 2233 N N . LYS A 1 288 ? -4.359 5.487 -23.053 1.00 88.38 288 LYS A N 1
ATOM 2234 C CA . LYS A 1 288 ? -4.125 4.796 -24.327 1.00 88.38 288 LYS A CA 1
ATOM 2235 C C . LYS A 1 288 ? -2.774 5.166 -24.948 1.00 88.38 288 LYS A C 1
ATOM 2237 O O . LYS A 1 288 ? -2.229 4.360 -25.694 1.00 88.38 288 LYS A O 1
ATOM 2242 N N . LEU A 1 289 ? -2.228 6.352 -24.647 1.00 91.62 289 LEU A N 1
ATOM 2243 C CA . LEU A 1 289 ? -0.868 6.737 -25.051 1.00 91.62 289 LEU A CA 1
ATOM 2244 C C . LEU A 1 289 ? 0.173 5.877 -24.338 1.00 91.62 289 LEU A C 1
ATOM 2246 O O . LEU A 1 289 ? 1.096 5.392 -24.979 1.00 91.62 289 LEU A O 1
ATOM 2250 N N . VAL A 1 290 ? -0.009 5.653 -23.035 1.00 91.06 290 VAL A N 1
ATOM 2251 C CA . VAL A 1 290 ? 0.879 4.808 -22.223 1.00 91.06 290 VAL A CA 1
ATOM 2252 C C . VAL A 1 290 ? 0.898 3.380 -22.768 1.00 91.06 290 VAL A C 1
ATOM 2254 O O . VAL A 1 290 ? 1.973 2.835 -23.005 1.00 91.06 290 VAL A O 1
ATOM 2257 N N . GLU A 1 291 ? -0.277 2.801 -23.031 1.00 89.69 291 GLU A N 1
ATOM 2258 C CA . GLU A 1 291 ? -0.407 1.458 -23.617 1.00 89.69 291 GLU A CA 1
ATOM 2259 C C . GLU A 1 291 ? 0.254 1.367 -25.003 1.00 89.69 291 GLU A C 1
ATOM 2261 O O . GLU A 1 291 ? 1.010 0.437 -25.282 1.00 89.69 291 GLU A O 1
ATOM 2266 N N . PHE A 1 292 ? 0.022 2.366 -25.855 1.00 91.81 292 PHE A N 1
ATOM 2267 C CA . PHE A 1 292 ? 0.616 2.442 -27.187 1.00 91.81 292 PHE A CA 1
ATOM 2268 C C . PHE A 1 292 ? 2.146 2.543 -27.147 1.00 91.81 292 PHE A C 1
ATOM 2270 O O . PHE A 1 292 ? 2.841 1.749 -27.779 1.00 91.81 292 PHE A O 1
ATOM 2277 N N . ASN A 1 293 ? 2.678 3.485 -26.371 1.00 94.69 293 ASN A N 1
ATOM 2278 C CA . ASN A 1 293 ? 4.113 3.708 -26.232 1.00 94.69 293 ASN A CA 1
ATOM 2279 C C . ASN A 1 293 ? 4.829 2.501 -25.625 1.00 94.69 293 ASN A C 1
ATOM 2281 O O . ASN A 1 293 ? 5.944 2.167 -26.029 1.00 94.69 293 ASN A O 1
ATOM 2285 N N . ARG A 1 294 ? 4.175 1.809 -24.691 1.00 93.69 294 ARG A N 1
ATOM 2286 C CA . ARG A 1 294 ? 4.672 0.547 -24.155 1.00 93.69 294 ARG A CA 1
ATOM 2287 C C . ARG A 1 294 ? 4.787 -0.499 -25.261 1.00 93.69 294 ARG A C 1
ATOM 2289 O O . ARG A 1 294 ? 5.859 -1.071 -25.435 1.00 93.69 294 ARG A O 1
ATOM 2296 N N . ALA A 1 295 ? 3.725 -0.700 -26.042 1.00 92.69 295 ALA A N 1
ATOM 2297 C CA . ALA A 1 295 ? 3.723 -1.659 -27.143 1.00 92.69 295 ALA A CA 1
ATOM 2298 C C . ALA A 1 295 ? 4.803 -1.341 -28.194 1.00 92.69 295 ALA A C 1
ATOM 2300 O O . ALA A 1 295 ? 5.424 -2.254 -28.734 1.00 92.69 295 ALA A O 1
ATOM 2301 N N . LEU A 1 296 ? 5.077 -0.059 -28.460 1.00 94.75 296 LEU A N 1
ATOM 2302 C CA . LEU A 1 296 ? 6.186 0.358 -29.319 1.00 94.75 296 LEU A CA 1
ATOM 2303 C C . LEU A 1 296 ? 7.553 -0.058 -28.751 1.00 94.75 296 LEU A C 1
ATOM 2305 O O . LEU A 1 296 ? 8.371 -0.621 -29.478 1.00 94.75 296 LEU A O 1
ATOM 2309 N N . LEU A 1 297 ? 7.801 0.183 -27.461 1.00 95.56 297 LEU A N 1
ATOM 2310 C CA . LEU A 1 297 ? 9.058 -0.188 -26.804 1.00 95.56 297 LEU A CA 1
ATOM 2311 C C . LEU A 1 297 ? 9.246 -1.711 -26.734 1.00 95.56 297 LEU A C 1
ATOM 2313 O O . LEU A 1 297 ? 10.337 -2.197 -27.017 1.00 95.56 297 LEU A O 1
ATOM 2317 N N . GLU A 1 298 ? 8.189 -2.475 -26.455 1.00 94.50 298 GLU A N 1
ATOM 2318 C CA . GLU A 1 298 ? 8.225 -3.946 -26.493 1.00 94.50 298 GLU A CA 1
ATOM 2319 C C . GLU A 1 298 ? 8.632 -4.475 -27.879 1.00 94.50 298 GLU A C 1
ATOM 2321 O O . GLU A 1 298 ? 9.352 -5.466 -27.981 1.00 94.50 298 GLU A O 1
ATOM 2326 N N . ARG A 1 299 ? 8.208 -3.803 -28.959 1.00 94.38 299 ARG A N 1
ATOM 2327 C CA . ARG A 1 299 ? 8.597 -4.158 -30.335 1.00 94.38 299 ARG A CA 1
ATOM 2328 C C . ARG A 1 299 ? 9.983 -3.674 -30.718 1.00 94.38 299 ARG A C 1
ATOM 2330 O O . ARG A 1 299 ? 10.642 -4.336 -31.514 1.00 94.38 299 ARG A O 1
ATOM 2337 N N . ALA A 1 300 ? 10.431 -2.551 -30.164 1.00 95.00 300 ALA A N 1
ATOM 2338 C CA . ALA A 1 300 ? 11.796 -2.088 -30.356 1.00 95.00 300 ALA A CA 1
ATOM 2339 C C . ALA A 1 300 ? 12.798 -3.037 -29.683 1.00 95.00 300 ALA A C 1
ATOM 2341 O O . ALA A 1 300 ? 13.829 -3.331 -30.284 1.00 95.00 300 ALA A O 1
ATOM 2342 N N . TYR A 1 301 ? 12.480 -3.571 -28.498 1.00 95.69 301 TYR A N 1
ATOM 2343 C CA . TYR A 1 301 ? 13.383 -4.388 -27.677 1.00 95.69 301 TYR A CA 1
ATOM 2344 C C . TYR A 1 301 ? 12.822 -5.792 -27.367 1.00 95.69 301 TYR A C 1
ATOM 2346 O O . TYR A 1 301 ? 12.678 -6.140 -26.194 1.00 95.69 301 TYR A O 1
ATOM 2354 N N . PRO A 1 302 ? 12.523 -6.631 -28.378 1.00 94.62 302 PRO A N 1
ATOM 2355 C CA . PRO A 1 302 ? 11.815 -7.896 -28.171 1.00 94.62 302 PRO A CA 1
ATOM 2356 C C . PRO A 1 302 ? 12.622 -8.924 -27.370 1.00 94.62 302 PRO A C 1
ATOM 2358 O O . PRO A 1 302 ? 12.034 -9.708 -26.628 1.00 94.62 302 PRO A O 1
ATOM 2361 N N . GLU A 1 303 ? 13.953 -8.906 -27.465 1.00 94.25 303 GLU A N 1
ATOM 2362 C CA . GLU A 1 303 ? 14.821 -9.808 -26.694 1.00 94.25 303 GLU A CA 1
ATOM 2363 C C . GLU A 1 303 ? 14.863 -9.418 -25.211 1.00 94.25 303 GLU A C 1
ATOM 2365 O O . GLU A 1 303 ? 14.789 -10.274 -24.330 1.00 94.25 303 GLU A O 1
ATOM 2370 N N . SER A 1 304 ? 14.868 -8.115 -24.921 1.00 95.81 304 SER A N 1
ATOM 2371 C CA . SER A 1 304 ? 15.049 -7.604 -23.562 1.00 95.81 304 SER A CA 1
ATOM 2372 C C . SER A 1 304 ? 13.751 -7.341 -22.801 1.00 95.81 304 SER A C 1
ATOM 2374 O O . SER A 1 304 ? 13.754 -7.413 -21.573 1.00 95.81 304 SER A O 1
ATOM 2376 N N . LEU A 1 305 ? 12.644 -7.050 -23.491 1.00 95.56 305 LEU A N 1
ATOM 2377 C CA . LEU A 1 305 ? 11.357 -6.689 -22.885 1.00 95.56 305 LEU A CA 1
ATOM 2378 C C . LEU A 1 305 ? 10.280 -7.731 -23.188 1.00 95.56 305 LEU A C 1
ATOM 2380 O O . LEU A 1 305 ? 10.162 -8.237 -24.306 1.00 95.56 305 LEU A O 1
ATOM 2384 N N . ALA A 1 306 ? 9.508 -8.107 -22.170 1.00 91.25 306 ALA A N 1
ATOM 2385 C CA . ALA A 1 306 ? 8.385 -9.025 -22.315 1.00 91.25 306 ALA A CA 1
ATOM 2386 C C . ALA A 1 306 ? 7.159 -8.299 -22.886 1.00 91.25 306 ALA A C 1
ATOM 2388 O O . ALA A 1 306 ? 6.845 -7.182 -22.480 1.00 91.25 306 ALA A O 1
ATOM 2389 N N . THR A 1 307 ? 6.437 -8.954 -23.797 1.00 85.25 307 THR A N 1
ATOM 2390 C CA . THR A 1 307 ? 5.162 -8.443 -24.316 1.00 85.25 307 THR A CA 1
ATOM 2391 C C . THR A 1 307 ? 4.044 -8.731 -23.321 1.00 85.25 307 THR A C 1
ATOM 2393 O O . THR A 1 307 ? 3.753 -9.900 -23.055 1.00 85.25 307 THR A O 1
ATOM 2396 N N . ARG A 1 308 ? 3.369 -7.698 -22.807 1.00 75.75 308 ARG A N 1
ATOM 2397 C CA . ARG A 1 308 ? 2.199 -7.887 -21.934 1.00 75.75 308 ARG A CA 1
ATOM 2398 C C . ARG A 1 308 ? 0.904 -7.647 -22.702 1.00 75.75 308 ARG A C 1
ATOM 2400 O O . ARG A 1 308 ? 0.659 -6.559 -23.203 1.00 75.75 308 ARG A O 1
ATOM 2407 N N . GLN A 1 309 ? 0.055 -8.673 -22.784 1.00 60.22 309 GLN A N 1
ATOM 2408 C CA . GLN A 1 309 ? -1.165 -8.630 -23.608 1.00 60.22 309 GLN A CA 1
ATOM 2409 C C . GLN A 1 309 ? -2.484 -8.592 -22.824 1.00 60.22 309 GLN A C 1
ATOM 2411 O O . GLN A 1 309 ? -3.540 -8.461 -23.434 1.00 60.22 309 GLN A O 1
ATOM 2416 N N . SER A 1 310 ? -2.476 -8.713 -21.494 1.00 67.00 310 SER A N 1
ATOM 2417 C CA . SER A 1 310 ? -3.717 -8.801 -20.709 1.00 67.00 310 SER A CA 1
ATOM 2418 C C . SER A 1 310 ? -3.854 -7.647 -19.725 1.00 67.00 310 SER A C 1
ATOM 2420 O O . SER A 1 310 ? -3.163 -7.607 -18.706 1.00 67.00 310 SER A O 1
ATOM 2422 N N . TYR A 1 311 ? -4.787 -6.748 -20.044 1.00 73.25 311 TYR A N 1
ATOM 2423 C CA . TYR A 1 311 ? -5.254 -5.662 -19.188 1.00 73.25 311 TYR A CA 1
ATOM 2424 C C . TYR A 1 311 ? -6.794 -5.655 -19.184 1.00 73.25 311 TYR A C 1
ATOM 2426 O O . TYR A 1 311 ? -7.395 -5.679 -20.261 1.00 73.25 311 TYR A O 1
ATOM 2434 N N . PRO A 1 312 ? -7.463 -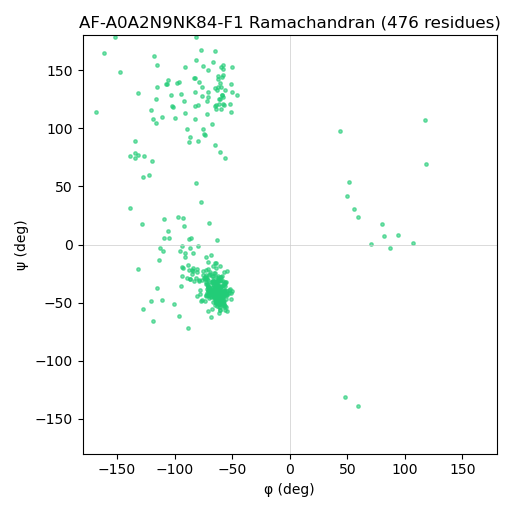5.602 -18.022 1.00 84.06 312 PRO A N 1
ATOM 2435 C CA . PRO A 1 312 ? -6.896 -5.686 -16.682 1.00 84.06 312 PRO A CA 1
ATOM 2436 C C . PRO A 1 312 ? -6.495 -7.125 -16.306 1.00 84.06 312 PRO A C 1
ATOM 2438 O O . PRO A 1 312 ? -7.105 -8.085 -16.784 1.00 84.06 312 PRO A O 1
ATOM 2441 N N . TYR A 1 313 ? -5.520 -7.293 -15.408 1.00 89.56 313 TYR A N 1
ATOM 2442 C CA . TYR A 1 313 ? -5.191 -8.591 -14.811 1.00 89.56 313 TYR A CA 1
ATOM 2443 C C . TYR A 1 313 ? -6.423 -9.212 -14.134 1.00 89.56 313 TYR A C 1
ATOM 2445 O O . TYR A 1 313 ? -7.124 -8.552 -13.354 1.00 89.56 313 TYR A O 1
ATOM 2453 N N . ARG A 1 314 ? -6.662 -10.500 -14.413 1.00 91.25 314 ARG A N 1
ATOM 2454 C CA . ARG A 1 314 ? -7.748 -11.296 -13.830 1.00 91.25 314 ARG A CA 1
ATOM 2455 C C . ARG A 1 314 ? -7.166 -12.502 -13.089 1.00 91.25 314 ARG A C 1
ATOM 2457 O O . ARG A 1 314 ? -6.568 -13.358 -13.742 1.00 91.25 314 ARG A O 1
ATOM 2464 N N . PRO A 1 315 ? -7.324 -12.592 -11.756 1.00 93.00 315 PRO A N 1
ATOM 2465 C CA . PRO A 1 315 ? -6.905 -13.775 -11.018 1.00 93.00 315 PRO A CA 1
ATOM 2466 C C . PRO A 1 315 ? -7.763 -14.983 -11.409 1.00 93.00 315 PRO A C 1
ATOM 2468 O O . PRO A 1 315 ? -8.898 -14.845 -11.870 1.00 93.00 315 PRO A O 1
ATOM 2471 N N . ALA A 1 316 ? -7.231 -16.185 -11.194 1.00 94.94 316 ALA A N 1
ATOM 2472 C CA . ALA A 1 316 ? -8.008 -17.405 -11.354 1.00 94.94 316 ALA A CA 1
ATOM 2473 C C . ALA A 1 316 ? -9.190 -17.437 -10.366 1.00 94.94 316 ALA A C 1
ATOM 2475 O O . ALA A 1 316 ? -9.067 -16.991 -9.225 1.00 94.94 316 ALA A O 1
ATOM 2476 N N . TRP A 1 317 ? -10.325 -18.010 -10.778 1.00 95.69 317 TRP A N 1
ATOM 2477 C CA . TRP A 1 317 ? -11.567 -17.994 -9.988 1.00 95.69 317 TRP A CA 1
ATOM 2478 C C . TRP A 1 317 ? -11.407 -18.591 -8.580 1.00 95.69 317 TRP A C 1
ATOM 2480 O O . TRP A 1 317 ? -12.037 -18.126 -7.632 1.00 95.69 317 TRP A O 1
ATOM 2490 N N . TRP A 1 318 ? -10.537 -19.591 -8.420 1.00 96.69 318 TRP A N 1
ATOM 2491 C CA . TRP A 1 318 ? -10.283 -20.247 -7.138 1.00 96.69 318 TRP A CA 1
ATOM 2492 C C . TRP A 1 318 ? -9.480 -19.363 -6.171 1.00 96.69 318 TRP A C 1
ATOM 2494 O O . TRP A 1 318 ? -9.667 -19.475 -4.963 1.00 96.69 318 TRP A O 1
ATOM 2504 N N . LEU A 1 319 ? -8.648 -18.440 -6.675 1.00 97.31 319 LEU A N 1
ATOM 2505 C CA . LEU A 1 319 ? -7.975 -17.427 -5.851 1.00 97.31 319 LEU A CA 1
ATOM 2506 C C . LEU A 1 319 ? -8.999 -16.435 -5.298 1.00 97.31 319 LEU A C 1
ATOM 2508 O O . LEU A 1 319 ? -9.003 -16.139 -4.105 1.00 97.31 319 LEU A O 1
ATOM 2512 N N . THR A 1 320 ? -9.925 -15.987 -6.150 1.00 96.69 320 THR A N 1
ATOM 2513 C CA . THR A 1 320 ? -11.042 -15.126 -5.743 1.00 96.69 320 THR A CA 1
ATOM 2514 C C . THR A 1 320 ? -11.943 -15.826 -4.724 1.00 96.69 320 THR A C 1
ATOM 2516 O O . THR A 1 320 ? -12.304 -15.228 -3.711 1.00 96.69 320 THR A O 1
ATOM 2519 N N . LEU A 1 321 ? -12.257 -17.109 -4.932 1.00 97.50 321 LEU A N 1
ATOM 2520 C CA . LEU A 1 321 ? -12.985 -17.915 -3.950 1.00 97.50 321 LEU A CA 1
ATOM 2521 C C . LEU A 1 321 ? -12.209 -18.028 -2.628 1.00 97.50 321 LEU A C 1
ATOM 2523 O O . LEU A 1 321 ? -12.798 -17.869 -1.560 1.00 97.50 321 LEU A O 1
ATOM 2527 N N . GLY A 1 322 ? -10.890 -18.229 -2.691 1.00 98.06 322 GLY A N 1
ATOM 2528 C CA . GLY A 1 322 ? -10.007 -18.245 -1.525 1.00 98.06 322 GLY A CA 1
ATOM 2529 C C . GLY A 1 322 ? -10.069 -16.949 -0.712 1.00 98.06 322 GLY A C 1
ATOM 2530 O O . GLY A 1 322 ? -10.159 -17.007 0.517 1.00 98.06 322 GLY A O 1
ATOM 2531 N N . CYS A 1 323 ? -10.117 -15.785 -1.371 1.00 98.25 323 CYS A N 1
ATOM 2532 C CA . CYS A 1 323 ? -10.352 -14.500 -0.706 1.00 98.25 323 CYS A CA 1
ATOM 2533 C C . CYS A 1 323 ? -11.697 -14.483 0.028 1.00 98.25 323 CYS A C 1
ATOM 2535 O O . CYS A 1 323 ? -11.737 -14.157 1.213 1.00 98.25 323 CYS A O 1
ATOM 2537 N N . VAL A 1 324 ? -12.787 -14.869 -0.643 1.00 98.06 324 VAL A N 1
ATOM 2538 C CA . VAL A 1 324 ? -14.141 -14.865 -0.059 1.00 98.06 324 VAL A CA 1
ATOM 2539 C C . VAL A 1 324 ? -14.224 -15.782 1.165 1.00 98.06 324 VAL A C 1
ATOM 2541 O O . VAL A 1 324 ? -14.740 -15.374 2.208 1.00 98.06 324 VAL A O 1
ATOM 2544 N N . VAL A 1 325 ? -13.663 -16.992 1.077 1.00 98.50 325 VAL A N 1
ATOM 2545 C CA . VAL A 1 325 ? -13.609 -17.946 2.196 1.00 98.50 325 VAL A CA 1
ATOM 2546 C C . VAL A 1 325 ? -12.787 -17.384 3.358 1.00 98.50 325 VAL A C 1
ATOM 2548 O O . VAL A 1 325 ? -13.228 -17.447 4.506 1.00 98.50 325 VAL A O 1
ATOM 2551 N N . SER A 1 326 ? -11.630 -16.783 3.074 1.00 98.31 326 SER A N 1
ATOM 2552 C CA . SER A 1 326 ? -10.751 -16.201 4.098 1.00 98.31 326 SER A CA 1
ATOM 2553 C C . SER A 1 326 ? -11.406 -15.016 4.811 1.00 98.31 326 SER A C 1
ATOM 2555 O O . SER A 1 326 ? -11.368 -14.939 6.038 1.00 98.31 326 SER A O 1
ATOM 2557 N N . ILE A 1 327 ? -12.079 -14.133 4.064 1.00 98.69 327 ILE A N 1
ATOM 2558 C CA . ILE A 1 327 ? -12.876 -13.029 4.616 1.00 98.69 327 ILE A CA 1
ATOM 2559 C C . ILE A 1 327 ? -13.965 -13.582 5.546 1.00 98.69 327 ILE A C 1
ATOM 2561 O O . ILE A 1 327 ? -14.090 -13.127 6.682 1.00 98.69 327 ILE A O 1
ATOM 2565 N N . GLY A 1 328 ? -14.715 -14.598 5.105 1.00 98.44 328 GLY A N 1
ATOM 2566 C CA . GLY A 1 328 ? -15.744 -15.252 5.918 1.00 98.44 328 GLY A CA 1
ATOM 2567 C C . GLY A 1 328 ? -15.190 -15.860 7.211 1.00 98.44 328 GLY A C 1
ATOM 2568 O O . GLY A 1 328 ? -15.749 -15.646 8.288 1.00 98.44 328 GLY A O 1
ATOM 2569 N N . ALA A 1 329 ? -14.058 -16.563 7.131 1.00 98.56 329 ALA A N 1
ATOM 2570 C CA . ALA A 1 329 ? -13.394 -17.148 8.293 1.00 98.56 329 ALA A CA 1
ATOM 2571 C C . ALA A 1 329 ? -12.940 -16.075 9.298 1.00 98.56 329 ALA A C 1
ATOM 2573 O O . ALA A 1 329 ? -13.209 -16.198 10.496 1.00 98.56 329 ALA A O 1
ATOM 2574 N N . LEU A 1 330 ? -12.315 -14.994 8.821 1.00 98.31 330 LEU A N 1
ATOM 2575 C CA . LEU A 1 330 ? -11.883 -13.872 9.660 1.00 98.31 330 LEU A CA 1
ATOM 2576 C C . LEU A 1 330 ? -13.066 -13.158 10.321 1.00 98.31 330 LEU A C 1
ATOM 2578 O O . LEU A 1 330 ? -12.987 -12.836 11.505 1.00 98.31 330 LEU A O 1
ATOM 2582 N N . LEU A 1 331 ? -14.184 -12.978 9.609 1.00 98.12 331 LEU A N 1
ATOM 2583 C CA . LEU A 1 331 ? -15.422 -12.431 10.174 1.00 98.12 331 LEU A CA 1
ATOM 2584 C C . LEU A 1 331 ? -15.958 -13.310 11.312 1.00 98.12 331 LEU A C 1
ATOM 2586 O O . LEU A 1 331 ? -16.282 -12.803 12.387 1.00 98.12 331 LEU A O 1
ATOM 2590 N N . VAL A 1 332 ? -16.014 -14.631 11.119 1.00 98.00 332 VAL A N 1
ATOM 2591 C CA . VAL A 1 332 ? -16.461 -15.571 12.162 1.00 98.00 332 VAL A CA 1
ATOM 2592 C C . VAL A 1 332 ? -15.541 -15.521 13.383 1.00 98.00 332 VAL A C 1
ATOM 2594 O O . VAL A 1 332 ? -16.027 -15.481 14.516 1.00 98.00 332 VAL A O 1
ATOM 2597 N N . LEU A 1 333 ? -14.221 -15.494 13.178 1.00 97.00 333 LEU A N 1
ATOM 2598 C CA . LEU A 1 333 ? -13.248 -15.372 14.266 1.00 97.00 333 LEU A CA 1
ATOM 2599 C C . LEU A 1 333 ? -13.386 -14.031 14.999 1.00 97.00 333 LEU A C 1
ATOM 2601 O O . LEU A 1 333 ? -13.399 -14.009 16.232 1.00 97.00 333 LEU A O 1
ATOM 2605 N N . ALA A 1 334 ? -13.574 -12.931 14.267 1.00 97.12 334 ALA A N 1
ATOM 2606 C CA . ALA A 1 334 ? -13.790 -11.613 14.847 1.00 97.12 334 ALA A CA 1
ATOM 2607 C C . ALA A 1 334 ? -15.043 -11.594 15.733 1.00 97.12 334 ALA A C 1
ATOM 2609 O O . ALA A 1 334 ? -14.982 -11.168 16.884 1.00 97.12 334 ALA A O 1
ATOM 2610 N N . LEU A 1 335 ? -16.161 -12.160 15.271 1.00 95.88 335 LEU A N 1
ATOM 2611 C CA . LEU A 1 335 ? -17.405 -12.232 16.049 1.00 95.88 335 LEU A CA 1
ATOM 2612 C C . LEU A 1 335 ? -17.293 -13.082 17.330 1.00 95.88 335 LEU A C 1
ATOM 2614 O O . LEU A 1 335 ? -18.103 -12.915 18.251 1.00 95.88 335 LEU A O 1
ATOM 2618 N N . ARG A 1 336 ? -16.292 -13.970 17.412 1.00 94.56 336 ARG A N 1
ATOM 2619 C CA . ARG A 1 336 ? -15.952 -14.743 18.621 1.00 94.56 336 ARG A CA 1
ATOM 2620 C C . ARG A 1 336 ? -15.049 -13.974 19.592 1.00 94.56 336 ARG A C 1
ATOM 2622 O O . ARG A 1 336 ? -15.067 -14.265 20.787 1.00 94.56 336 ARG A O 1
ATOM 2629 N N . SER A 1 337 ? -14.301 -12.977 19.121 1.00 91.06 337 SER A N 1
ATOM 2630 C CA . SER A 1 337 ? -13.417 -12.124 19.936 1.00 91.06 337 SER A CA 1
ATOM 2631 C C . SER A 1 337 ? -14.154 -10.988 20.664 1.00 91.06 337 SER A C 1
ATOM 2633 O O . SER A 1 337 ? -13.797 -9.813 20.580 1.00 91.06 337 SER A O 1
ATOM 2635 N N . ARG A 1 338 ? -15.204 -11.340 21.409 1.00 86.44 338 ARG A N 1
ATOM 2636 C CA . ARG A 1 338 ? -15.948 -10.367 22.218 1.00 86.44 338 ARG A CA 1
ATOM 2637 C C . ARG A 1 338 ? -15.129 -9.892 23.415 1.00 86.44 338 ARG A C 1
ATOM 2639 O O . ARG A 1 338 ? -14.313 -10.645 23.956 1.00 86.44 338 ARG A O 1
ATOM 2646 N N . THR A 1 339 ? -15.357 -8.657 23.848 1.00 77.19 339 THR A N 1
ATOM 2647 C CA . THR A 1 339 ? -14.854 -8.159 25.128 1.00 77.19 339 THR A CA 1
ATOM 2648 C C . THR A 1 339 ? -15.387 -9.057 26.240 1.00 77.19 339 THR A C 1
ATOM 2650 O O . THR A 1 339 ? -16.593 -9.238 26.393 1.00 77.19 339 THR A O 1
ATOM 2653 N N . ARG A 1 340 ? -14.478 -9.666 27.004 1.00 67.44 340 ARG A N 1
ATOM 2654 C CA . ARG A 1 340 ? -14.817 -10.407 28.221 1.00 67.44 340 ARG A CA 1
ATOM 2655 C C . ARG A 1 340 ? -14.371 -9.575 29.420 1.00 67.44 340 ARG A C 1
ATOM 2657 O O . ARG A 1 340 ? -13.265 -9.033 29.362 1.00 67.44 340 ARG A O 1
ATOM 2664 N N . PRO A 1 341 ? -15.167 -9.487 30.497 1.00 55.34 341 PRO A N 1
ATOM 2665 C CA . PRO A 1 341 ? -14.688 -8.912 31.744 1.00 55.34 341 PRO A CA 1
ATOM 2666 C C . PRO A 1 341 ? -13.486 -9.734 32.222 1.00 55.34 341 PRO A C 1
ATOM 2668 O O . PRO A 1 341 ? -13.575 -10.939 32.452 1.00 55.34 341 PRO A O 1
ATOM 2671 N N . SER A 1 342 ? -12.325 -9.091 32.276 1.00 53.84 342 SER A N 1
ATOM 2672 C CA . SER A 1 342 ? -11.081 -9.712 32.716 1.00 53.84 342 SER A CA 1
ATOM 2673 C C . SER A 1 342 ? -11.027 -9.690 34.244 1.00 53.84 342 SER A C 1
ATOM 2675 O O . SER A 1 342 ? -10.959 -8.613 34.829 1.00 53.84 342 SER A O 1
ATOM 2677 N N . LEU A 1 343 ? -10.955 -10.864 34.884 1.00 50.84 343 LEU A N 1
ATOM 2678 C CA . LEU A 1 343 ? -10.667 -10.999 36.326 1.00 50.84 343 LEU A CA 1
ATOM 2679 C C . LEU A 1 343 ? -9.292 -10.415 36.717 1.00 50.84 343 LEU A C 1
ATOM 2681 O O . LEU A 1 343 ? -9.054 -10.093 37.873 1.00 50.84 343 LEU A O 1
ATOM 2685 N N . TRP A 1 344 ? -8.398 -10.225 35.742 1.00 49.09 344 TRP A N 1
ATOM 2686 C CA . TRP A 1 344 ? -7.038 -9.703 35.908 1.00 49.09 344 TRP A CA 1
ATOM 2687 C C . TRP A 1 344 ? -6.943 -8.179 35.729 1.00 49.09 344 TRP A C 1
ATOM 2689 O O . TRP A 1 344 ? -5.874 -7.658 35.418 1.00 49.09 344 TRP A O 1
ATOM 2699 N N . ALA A 1 345 ? -8.046 -7.442 35.908 1.00 47.69 345 ALA A N 1
ATOM 2700 C CA . ALA A 1 345 ? -8.120 -5.989 35.698 1.00 47.69 345 ALA A CA 1
ATOM 2701 C C . ALA A 1 345 ? -7.220 -5.138 36.629 1.00 47.69 345 ALA A C 1
ATOM 2703 O O . ALA A 1 345 ? -7.255 -3.914 36.554 1.00 47.69 345 ALA A O 1
ATOM 2704 N N . MET A 1 346 ? -6.399 -5.752 37.488 1.00 45.72 346 MET A N 1
ATOM 2705 C CA . MET A 1 346 ? -5.693 -5.064 38.573 1.00 45.72 346 MET A CA 1
ATOM 2706 C C . MET A 1 346 ? -4.173 -4.910 38.420 1.00 45.72 346 MET A C 1
ATOM 2708 O O . MET A 1 346 ? -3.547 -4.385 39.336 1.00 45.72 346 MET A O 1
ATOM 2712 N N . THR A 1 347 ? -3.541 -5.280 37.298 1.00 47.06 347 THR A N 1
ATOM 2713 C CA . THR A 1 347 ? -2.080 -5.090 37.149 1.00 47.06 347 THR A CA 1
ATOM 2714 C C . THR A 1 347 ? -1.692 -4.027 36.112 1.00 47.06 347 THR A C 1
ATOM 2716 O O . THR A 1 347 ? -1.801 -4.162 34.895 1.00 47.06 347 THR A O 1
ATOM 2719 N N . SER A 1 348 ? -1.183 -2.928 36.655 1.00 52.62 348 SER A N 1
ATOM 2720 C CA . SER A 1 348 ? -0.670 -1.696 36.052 1.00 52.62 348 SER A CA 1
ATOM 2721 C C . SER A 1 348 ? 0.472 -1.873 35.030 1.00 52.62 348 SER A C 1
ATOM 2723 O O . SER A 1 348 ? 1.617 -1.562 35.337 1.00 52.62 348 SER A O 1
ATOM 2725 N N . THR A 1 349 ? 0.248 -2.345 33.795 1.00 50.28 349 THR A N 1
ATOM 2726 C CA . THR A 1 349 ? 1.415 -2.778 32.975 1.00 50.28 349 THR A CA 1
ATOM 2727 C C . THR A 1 349 ? 1.447 -2.424 31.488 1.00 50.28 349 THR A C 1
ATOM 2729 O O . THR A 1 349 ? 2.134 -3.079 30.715 1.00 50.28 349 THR A O 1
ATOM 2732 N N . LEU A 1 350 ? 0.870 -1.293 31.079 1.00 59.03 350 LEU A N 1
ATOM 2733 C CA . LEU A 1 350 ? 1.434 -0.525 29.955 1.00 59.03 350 LEU A CA 1
ATOM 2734 C C . LEU A 1 350 ? 1.527 0.943 30.361 1.00 59.03 350 LEU A C 1
ATOM 2736 O O . LEU A 1 350 ? 0.706 1.767 29.969 1.00 59.03 350 LEU A O 1
ATOM 2740 N N . ARG A 1 351 ? 2.538 1.287 31.174 1.00 67.00 351 ARG A N 1
ATOM 2741 C CA . ARG A 1 351 ? 2.812 2.690 31.547 1.00 67.00 351 ARG A CA 1
ATOM 2742 C C . ARG A 1 351 ? 3.043 3.582 30.315 1.00 67.00 351 ARG A C 1
ATOM 2744 O O . ARG A 1 351 ? 2.861 4.789 30.409 1.00 67.00 351 ARG A O 1
ATOM 2751 N N . ARG A 1 352 ? 3.445 3.005 29.172 1.00 83.25 352 ARG A N 1
ATOM 2752 C CA . ARG A 1 352 ? 3.797 3.724 27.934 1.00 83.25 352 ARG A CA 1
ATOM 2753 C C . ARG A 1 352 ? 3.250 3.018 26.674 1.00 83.25 352 ARG A C 1
ATOM 2755 O O . ARG A 1 352 ? 4.027 2.384 25.966 1.00 83.25 352 ARG A O 1
ATOM 2762 N N . PRO A 1 353 ? 1.939 3.113 26.366 1.00 86.69 353 PRO A N 1
ATOM 2763 C CA . PRO A 1 353 ? 1.341 2.478 25.179 1.00 86.69 353 PRO A CA 1
ATOM 2764 C C . PRO A 1 353 ? 1.955 2.945 23.850 1.00 86.69 353 PRO A C 1
ATOM 2766 O O . PRO A 1 353 ? 2.052 2.182 22.897 1.00 86.69 353 PRO A O 1
ATOM 2769 N N . TRP A 1 354 ? 2.433 4.188 23.789 1.00 88.69 354 TRP A N 1
ATOM 2770 C CA . TRP A 1 354 ? 3.129 4.721 22.616 1.00 88.69 354 TRP A CA 1
ATOM 2771 C C . TRP A 1 354 ? 4.428 3.961 22.296 1.00 88.69 354 TRP A C 1
ATOM 2773 O O . TRP A 1 354 ? 4.775 3.816 21.129 1.00 88.69 354 TRP A O 1
ATOM 2783 N N . LEU A 1 355 ? 5.125 3.418 23.304 1.00 89.62 355 LEU A N 1
ATOM 2784 C CA . LEU A 1 355 ? 6.384 2.695 23.101 1.00 89.62 355 LEU A CA 1
ATOM 2785 C C . LEU A 1 355 ? 6.153 1.345 22.412 1.00 89.62 355 LEU A C 1
ATOM 2787 O O . LEU A 1 355 ? 6.947 0.942 21.567 1.00 89.62 355 LEU A O 1
ATOM 2791 N N . THR A 1 356 ? 5.049 0.661 22.723 1.00 90.31 356 THR A N 1
ATOM 2792 C CA . THR A 1 356 ? 4.684 -0.570 22.011 1.00 90.31 356 THR A CA 1
ATOM 2793 C C . THR A 1 356 ? 4.189 -0.291 20.595 1.00 90.31 356 THR A C 1
ATOM 2795 O O . THR A 1 356 ? 4.410 -1.118 19.715 1.00 90.31 356 THR A O 1
ATOM 2798 N N . GLY A 1 357 ? 3.588 0.877 20.346 1.00 91.12 357 GLY A N 1
ATOM 2799 C CA . GLY A 1 357 ? 3.309 1.359 18.989 1.00 91.12 357 GLY A CA 1
ATOM 2800 C C . GLY A 1 357 ? 4.591 1.606 18.183 1.00 91.12 357 GLY A C 1
ATOM 2801 O O . GLY A 1 357 ? 4.711 1.137 17.057 1.00 91.12 357 GLY A O 1
ATOM 2802 N N . LEU A 1 358 ? 5.597 2.252 18.781 1.00 91.50 358 LEU A N 1
ATOM 2803 C CA . LEU A 1 358 ? 6.908 2.444 18.143 1.00 91.50 358 LEU A CA 1
ATOM 2804 C C . LEU A 1 358 ? 7.607 1.114 17.838 1.00 91.50 358 LEU A C 1
ATOM 2806 O O . LEU A 1 358 ? 8.120 0.919 16.737 1.00 91.50 358 LEU A O 1
ATOM 2810 N N . ALA A 1 359 ? 7.608 0.189 18.802 1.00 91.00 359 ALA A N 1
ATOM 2811 C CA . ALA A 1 359 ? 8.204 -1.134 18.633 1.00 91.00 359 ALA A CA 1
ATOM 2812 C C . ALA A 1 359 ? 7.518 -1.933 17.514 1.00 91.00 359 ALA A C 1
ATOM 2814 O O . ALA A 1 359 ? 8.195 -2.626 16.755 1.00 91.00 359 ALA A O 1
ATOM 2815 N N . PHE A 1 360 ? 6.192 -1.798 17.372 1.00 90.62 360 PHE A N 1
ATOM 2816 C CA . PHE A 1 360 ? 5.460 -2.356 16.238 1.00 90.62 360 PHE A CA 1
ATOM 2817 C C . PHE A 1 360 ? 6.001 -1.816 14.913 1.00 90.62 360 PHE A C 1
ATOM 2819 O O . PHE A 1 360 ? 6.326 -2.611 14.037 1.00 90.62 360 PHE A O 1
ATOM 2826 N N . THR A 1 361 ? 6.142 -0.493 14.772 1.00 91.12 361 THR A N 1
ATOM 2827 C CA . THR A 1 361 ? 6.626 0.108 13.521 1.00 91.12 361 THR A CA 1
ATOM 2828 C C . THR A 1 361 ? 8.043 -0.356 13.191 1.00 91.12 361 THR A C 1
ATOM 2830 O O . THR A 1 361 ? 8.315 -0.692 12.043 1.00 91.12 361 THR A O 1
ATOM 2833 N N . ALA A 1 362 ? 8.925 -0.472 14.188 1.00 91.31 362 ALA A N 1
ATOM 2834 C CA . ALA A 1 362 ? 10.266 -1.023 13.989 1.00 91.31 362 ALA A CA 1
ATOM 2835 C C . ALA A 1 362 ? 10.230 -2.482 13.493 1.00 91.31 362 ALA A C 1
ATOM 2837 O O . ALA A 1 362 ? 10.900 -2.817 12.517 1.00 91.31 362 ALA A O 1
ATOM 2838 N N . GLY A 1 363 ? 9.413 -3.340 14.117 1.00 91.50 363 GLY A N 1
ATOM 2839 C CA . GLY A 1 363 ? 9.239 -4.731 13.687 1.00 91.50 363 GLY A CA 1
ATOM 2840 C C . GLY A 1 363 ? 8.625 -4.848 12.289 1.00 91.50 363 GLY A C 1
ATOM 2841 O O . GLY A 1 363 ? 9.090 -5.642 11.475 1.00 91.50 363 GLY A O 1
ATOM 2842 N N . PHE A 1 364 ? 7.628 -4.016 11.985 1.00 90.69 364 PHE A N 1
ATOM 2843 C CA . PHE A 1 364 ? 6.992 -3.940 10.673 1.00 90.69 364 PHE A CA 1
ATOM 2844 C C . PHE A 1 364 ? 7.987 -3.534 9.580 1.00 90.69 364 PHE A C 1
ATOM 2846 O O . PHE A 1 364 ? 8.051 -4.192 8.548 1.00 90.69 364 PHE A O 1
ATOM 2853 N N . VAL A 1 365 ? 8.803 -2.501 9.814 1.00 89.56 365 VAL A N 1
ATOM 2854 C CA . VAL A 1 365 ? 9.832 -2.053 8.860 1.00 89.56 365 VAL A CA 1
ATOM 2855 C C . VAL A 1 365 ? 10.906 -3.122 8.666 1.00 89.56 365 VAL A C 1
ATOM 2857 O O . VAL A 1 365 ? 11.309 -3.397 7.535 1.00 89.56 365 VAL A O 1
ATOM 2860 N N . LEU A 1 366 ? 11.339 -3.768 9.749 1.00 90.81 366 LEU A N 1
ATOM 2861 C CA . LEU A 1 366 ? 12.341 -4.826 9.680 1.00 90.81 366 LEU A CA 1
ATOM 2862 C C . LEU A 1 366 ? 11.866 -5.999 8.809 1.00 90.81 366 LEU A C 1
ATOM 2864 O O . LEU A 1 366 ? 12.579 -6.413 7.898 1.00 90.81 366 LEU A O 1
ATOM 2868 N N . VAL A 1 367 ? 10.664 -6.520 9.068 1.00 91.44 367 VAL A N 1
ATOM 2869 C CA . VAL A 1 367 ? 10.134 -7.698 8.360 1.00 91.44 367 VAL A CA 1
ATOM 2870 C C . VAL A 1 367 ? 9.605 -7.338 6.969 1.00 91.44 367 VAL A C 1
ATOM 2872 O O . VAL A 1 367 ? 9.798 -8.103 6.029 1.00 91.44 367 VAL A O 1
ATOM 2875 N N . GLY A 1 368 ? 8.946 -6.187 6.826 1.00 86.94 368 GLY A N 1
ATOM 2876 C CA . GLY A 1 368 ? 8.266 -5.774 5.598 1.00 86.94 368 GLY A CA 1
ATOM 2877 C C . GLY A 1 368 ? 9.151 -5.083 4.562 1.00 86.94 368 GLY A C 1
ATOM 2878 O O . GLY A 1 368 ? 8.828 -5.151 3.383 1.00 86.94 368 GLY A O 1
ATOM 2879 N N . PHE A 1 369 ? 10.260 -4.455 4.969 1.00 86.00 369 PHE A N 1
ATOM 2880 C CA . PHE A 1 369 ? 11.106 -3.665 4.061 1.00 86.00 369 PHE A CA 1
ATOM 2881 C C . PHE A 1 369 ? 12.574 -4.078 4.107 1.00 86.00 369 PHE A C 1
ATOM 2883 O O . PHE A 1 369 ? 13.143 -4.433 3.076 1.00 86.00 369 PHE A O 1
ATOM 2890 N N . VAL A 1 370 ? 13.188 -4.074 5.295 1.00 89.25 370 VAL A N 1
ATOM 2891 C CA . VAL A 1 370 ? 14.627 -4.358 5.429 1.00 89.25 370 VAL A CA 1
ATOM 2892 C C . VAL A 1 370 ? 14.932 -5.781 4.980 1.00 89.25 370 VAL A C 1
ATOM 2894 O O . VAL A 1 370 ? 15.840 -5.996 4.183 1.00 89.25 370 VAL A O 1
ATOM 2897 N N . LEU A 1 371 ? 14.157 -6.759 5.449 1.00 90.25 371 LEU A N 1
ATOM 2898 C CA . LEU A 1 371 ? 14.411 -8.159 5.141 1.00 90.25 371 LEU A CA 1
ATOM 2899 C C . LEU A 1 371 ? 14.245 -8.477 3.640 1.00 90.25 371 LEU A C 1
ATOM 2901 O O . LEU A 1 371 ? 15.182 -9.043 3.079 1.00 90.25 371 LEU A O 1
ATOM 2905 N N . PRO A 1 372 ? 13.155 -8.079 2.946 1.00 87.94 372 PRO A N 1
ATOM 2906 C CA . PRO A 1 372 ? 13.077 -8.193 1.488 1.00 87.94 372 PRO A CA 1
ATOM 2907 C C . PRO A 1 372 ? 14.210 -7.489 0.739 1.00 87.94 372 PRO A C 1
ATOM 2909 O O . PRO A 1 372 ? 14.743 -8.059 -0.208 1.00 87.94 372 PRO A O 1
ATOM 2912 N N . SER A 1 373 ? 14.615 -6.295 1.183 1.00 87.31 373 SER A N 1
ATOM 2913 C CA . SER A 1 373 ? 15.717 -5.551 0.564 1.00 87.31 373 SER A CA 1
ATOM 2914 C C . SER A 1 373 ? 17.050 -6.293 0.690 1.00 87.31 373 SER A C 1
ATOM 2916 O O . SER A 1 373 ? 17.791 -6.402 -0.284 1.00 87.31 373 SER A O 1
ATOM 2918 N N . LEU A 1 374 ? 17.341 -6.891 1.851 1.00 90.50 374 LEU A N 1
ATOM 2919 C CA . LEU A 1 374 ? 18.526 -7.735 2.019 1.00 90.50 374 LEU A CA 1
ATOM 2920 C C . LEU A 1 374 ? 18.490 -8.957 1.092 1.00 90.50 374 LEU A C 1
ATOM 2922 O O . LEU A 1 374 ? 19.529 -9.341 0.557 1.00 90.50 374 LEU A O 1
ATOM 2926 N N . VAL A 1 375 ? 17.313 -9.561 0.886 1.00 92.75 375 VAL A N 1
ATOM 2927 C CA . VAL A 1 375 ? 17.147 -10.699 -0.035 1.00 92.75 375 VAL A CA 1
ATOM 2928 C C . VAL A 1 375 ? 17.413 -10.289 -1.479 1.00 92.75 375 VAL A C 1
ATOM 2930 O O . VAL A 1 375 ? 18.139 -10.990 -2.181 1.00 92.75 375 VAL A O 1
ATOM 2933 N N . GLU A 1 376 ? 16.896 -9.138 -1.905 1.00 90.25 376 GLU A N 1
ATOM 2934 C CA . GLU A 1 376 ? 17.178 -8.561 -3.225 1.00 90.25 376 GLU A CA 1
ATOM 2935 C C . GLU A 1 376 ? 18.685 -8.339 -3.452 1.00 90.25 376 GLU A C 1
ATOM 2937 O O . GLU A 1 376 ? 19.183 -8.552 -4.554 1.00 90.25 376 GLU A O 1
ATOM 2942 N N . HIS A 1 377 ? 19.428 -8.005 -2.391 1.00 90.94 377 HIS A N 1
ATOM 2943 C CA . HIS A 1 377 ? 20.881 -7.793 -2.413 1.00 90.94 377 HIS A CA 1
ATOM 2944 C C . HIS A 1 377 ? 21.706 -9.054 -2.088 1.00 90.94 377 HIS A C 1
ATOM 2946 O O . HIS A 1 377 ? 22.904 -8.963 -1.816 1.00 90.94 377 HIS A O 1
ATOM 2952 N N . GLY A 1 378 ? 21.095 -10.242 -2.137 1.00 90.81 378 GLY A N 1
ATOM 2953 C CA . GLY A 1 378 ? 21.807 -11.523 -2.105 1.00 90.81 378 GLY A CA 1
ATOM 2954 C C . GLY A 1 378 ? 21.696 -12.326 -0.807 1.00 90.81 378 GLY A C 1
ATOM 2955 O O . GLY A 1 378 ? 22.250 -13.427 -0.734 1.00 90.81 378 GLY A O 1
ATOM 2956 N N . LEU A 1 379 ? 20.961 -11.850 0.207 1.00 93.69 379 LEU A N 1
ATOM 2957 C CA . LEU A 1 379 ? 20.653 -12.667 1.383 1.00 93.69 379 LEU A CA 1
ATOM 2958 C C . LEU A 1 379 ? 19.769 -13.856 0.980 1.00 93.69 379 LEU A C 1
ATOM 2960 O O . LEU A 1 379 ? 18.632 -13.702 0.539 1.00 93.69 379 LEU A O 1
ATOM 2964 N N . LYS A 1 380 ? 20.257 -15.076 1.205 1.00 94.19 380 LYS A N 1
ATOM 2965 C CA . LYS A 1 380 ? 19.481 -16.297 0.958 1.00 94.19 380 LYS A CA 1
ATOM 2966 C C . LYS A 1 380 ? 18.517 -16.557 2.113 1.00 94.19 380 LYS A C 1
ATOM 2968 O O . LYS A 1 380 ? 18.856 -17.262 3.060 1.00 94.19 380 LYS A O 1
ATOM 2973 N N . LEU A 1 381 ? 17.310 -16.009 2.022 1.00 94.00 381 LEU A N 1
ATOM 2974 C CA . LEU A 1 381 ? 16.234 -16.275 2.973 1.00 94.00 381 LEU A CA 1
ATOM 2975 C C . LEU A 1 381 ? 15.057 -16.973 2.277 1.00 94.00 381 LEU A C 1
ATOM 2977 O O . LEU A 1 381 ? 14.515 -16.434 1.314 1.00 94.00 381 LEU A O 1
ATOM 2981 N N . PRO A 1 382 ? 14.606 -18.143 2.758 1.00 94.25 382 PRO A N 1
ATOM 2982 C CA . PRO A 1 382 ? 13.386 -18.752 2.248 1.00 94.25 382 PRO A CA 1
ATOM 2983 C C . PRO A 1 382 ? 12.159 -17.885 2.558 1.00 94.25 382 PRO A C 1
ATOM 2985 O O . PRO A 1 382 ? 11.949 -17.478 3.702 1.00 94.25 382 PRO A O 1
ATOM 2988 N N . ALA A 1 383 ? 11.286 -17.688 1.568 1.00 93.00 383 ALA A N 1
ATOM 2989 C CA . ALA A 1 383 ? 10.068 -16.888 1.727 1.00 93.00 383 ALA A CA 1
ATOM 2990 C C . ALA A 1 383 ? 9.165 -17.363 2.877 1.00 93.00 383 ALA A C 1
ATOM 2992 O O . ALA A 1 383 ? 8.533 -16.544 3.541 1.00 93.00 383 ALA A O 1
ATOM 2993 N N . VAL A 1 384 ? 9.139 -18.672 3.158 1.00 94.00 384 VAL A N 1
ATOM 2994 C CA . VAL A 1 384 ? 8.385 -19.238 4.288 1.00 94.00 384 VAL A CA 1
ATOM 2995 C C . VAL A 1 384 ? 8.873 -18.701 5.635 1.00 94.00 384 VAL A C 1
ATOM 2997 O O . VAL A 1 384 ? 8.057 -18.448 6.514 1.00 94.00 384 VAL A O 1
ATOM 3000 N N . VAL A 1 385 ? 10.180 -18.455 5.783 1.00 93.75 385 VAL A N 1
ATOM 3001 C CA . VAL A 1 385 ? 10.758 -17.878 7.004 1.00 93.75 385 VAL A CA 1
ATOM 3002 C C . VAL A 1 385 ? 10.333 -16.420 7.131 1.00 93.75 385 VAL A C 1
ATOM 3004 O O . VAL A 1 385 ? 9.848 -16.026 8.187 1.00 93.75 385 VAL A O 1
ATOM 3007 N N . ALA A 1 386 ? 10.417 -15.640 6.046 1.00 90.94 386 ALA A N 1
ATOM 3008 C CA . ALA A 1 386 ? 9.925 -14.260 6.034 1.00 90.94 386 ALA A CA 1
ATOM 3009 C C . ALA A 1 386 ? 8.428 -14.179 6.385 1.00 90.94 386 ALA A C 1
ATOM 3011 O O . ALA A 1 386 ? 8.023 -13.332 7.177 1.00 90.94 386 ALA A O 1
ATOM 3012 N N . CYS A 1 387 ? 7.612 -15.102 5.863 1.00 93.50 387 CYS A N 1
ATOM 3013 C CA . CYS A 1 387 ? 6.191 -15.192 6.200 1.00 93.50 387 CYS A CA 1
ATOM 3014 C C . CYS A 1 387 ? 5.972 -15.567 7.675 1.00 93.50 387 CYS A C 1
ATOM 3016 O O . CYS A 1 387 ? 5.143 -14.961 8.353 1.00 93.50 387 CYS A O 1
ATOM 3018 N N . ALA A 1 388 ? 6.736 -16.531 8.196 1.00 93.69 388 ALA A N 1
ATOM 3019 C CA . ALA A 1 388 ? 6.603 -17.015 9.568 1.00 93.69 388 ALA A CA 1
ATOM 3020 C C . ALA A 1 388 ? 6.887 -15.934 10.622 1.00 93.69 388 ALA A C 1
ATOM 3022 O O . ALA A 1 388 ? 6.315 -15.996 11.709 1.00 93.69 388 ALA A O 1
ATOM 3023 N N . LEU A 1 389 ? 7.707 -14.923 10.308 1.00 93.44 389 LEU A N 1
ATOM 3024 C CA . LEU A 1 389 ? 7.990 -13.794 11.205 1.00 93.44 389 LEU A CA 1
ATOM 3025 C C . LEU A 1 389 ? 6.757 -12.917 11.490 1.00 93.44 389 LEU A C 1
ATOM 3027 O O . LEU A 1 389 ? 6.679 -12.305 12.558 1.00 93.44 389 LEU A O 1
ATOM 3031 N N . TRP A 1 390 ? 5.759 -12.896 10.601 1.00 92.94 390 TRP A N 1
ATOM 3032 C CA . TRP A 1 390 ? 4.516 -12.146 10.821 1.00 92.94 390 TRP A CA 1
ATOM 3033 C C . TRP A 1 390 ? 3.625 -12.768 11.901 1.00 92.94 390 TRP A C 1
ATOM 3035 O O . TRP A 1 390 ? 2.922 -12.047 12.612 1.00 92.94 390 TRP A O 1
ATOM 3045 N N . CYS A 1 391 ? 3.663 -14.091 12.074 1.00 90.44 391 CYS A N 1
ATOM 3046 C CA . CYS A 1 391 ? 2.838 -14.810 13.047 1.00 90.44 391 CYS A CA 1
ATOM 3047 C C . CYS A 1 391 ? 3.087 -14.378 14.509 1.00 90.44 391 CYS A C 1
ATOM 3049 O O . CYS A 1 391 ? 2.129 -13.955 15.168 1.00 90.44 391 CYS A O 1
ATOM 3051 N N . PRO A 1 392 ? 4.323 -14.432 15.053 1.00 90.81 392 PRO A N 1
ATOM 3052 C CA . PRO A 1 392 ? 4.581 -13.997 16.423 1.00 90.81 392 PRO A CA 1
ATOM 3053 C C . PRO A 1 392 ? 4.314 -12.500 16.605 1.00 90.81 392 PRO A C 1
ATOM 3055 O O . PRO A 1 392 ? 3.769 -12.114 17.639 1.00 90.81 392 PRO A O 1
ATOM 3058 N N . LEU A 1 393 ? 4.611 -11.669 15.596 1.00 90.12 393 LEU A N 1
ATOM 3059 C CA . LEU A 1 393 ? 4.313 -10.235 15.626 1.00 90.12 393 LEU A CA 1
ATOM 3060 C C . LEU A 1 393 ? 2.801 -9.980 15.749 1.00 90.12 393 LEU A C 1
ATOM 3062 O O . LEU A 1 393 ? 2.377 -9.171 16.574 1.00 90.12 393 LEU A O 1
ATOM 3066 N N . SER A 1 394 ? 1.986 -10.733 15.005 1.00 89.56 394 SER A N 1
ATOM 3067 C CA . SER A 1 394 ? 0.520 -10.653 15.042 1.00 89.56 394 SER A CA 1
ATOM 3068 C C . SER A 1 394 ? -0.059 -11.079 16.388 1.00 89.56 394 SER A C 1
ATOM 3070 O O . SER A 1 394 ? -0.903 -10.383 16.957 1.00 89.56 394 SER A O 1
ATOM 3072 N N . VAL A 1 395 ? 0.410 -12.205 16.933 1.00 90.69 395 VAL A N 1
ATOM 3073 C CA . VAL A 1 395 ? -0.055 -12.714 18.232 1.00 90.69 395 VAL A CA 1
ATOM 3074 C C . VAL A 1 395 ? 0.339 -11.765 19.362 1.00 90.69 395 VAL A C 1
ATOM 3076 O O . VAL A 1 395 ? -0.482 -11.473 20.236 1.00 90.69 395 VAL A O 1
ATOM 3079 N N . LEU A 1 396 ? 1.578 -11.266 19.350 1.00 91.50 396 LEU A N 1
ATOM 3080 C CA . LEU A 1 396 ? 2.061 -10.303 20.336 1.00 91.50 396 LEU A CA 1
ATOM 3081 C C . LEU A 1 396 ? 1.241 -9.012 20.284 1.00 91.50 396 LEU A C 1
ATOM 3083 O O . LEU A 1 396 ? 0.768 -8.550 21.322 1.00 91.50 396 LEU A O 1
ATOM 3087 N N . LEU A 1 397 ? 1.019 -8.476 19.083 1.00 92.56 397 LEU A N 1
ATOM 3088 C CA . LEU A 1 397 ? 0.204 -7.289 18.868 1.00 92.56 397 LEU A CA 1
ATOM 3089 C C . LEU A 1 397 ? -1.213 -7.463 19.428 1.00 92.56 397 LEU A C 1
ATOM 3091 O O . LEU A 1 397 ? -1.662 -6.647 20.235 1.00 92.56 397 LEU A O 1
ATOM 3095 N N . ALA A 1 398 ? -1.903 -8.537 19.034 1.00 91.75 398 ALA A N 1
ATOM 3096 C CA . ALA A 1 398 ? -3.266 -8.803 19.477 1.00 91.75 398 ALA A CA 1
ATOM 3097 C C . ALA A 1 398 ? -3.344 -8.899 21.008 1.00 91.75 398 ALA A C 1
ATOM 3099 O O . ALA A 1 398 ? -4.207 -8.276 21.626 1.00 91.75 398 ALA A O 1
ATOM 3100 N N . ARG A 1 399 ? -2.398 -9.605 21.643 1.00 90.25 399 ARG A N 1
ATOM 3101 C CA . ARG A 1 399 ? -2.327 -9.716 23.110 1.00 90.25 399 ARG A CA 1
ATOM 3102 C C . ARG A 1 399 ? -2.089 -8.367 23.788 1.00 90.25 399 ARG A C 1
ATOM 3104 O O . ARG A 1 399 ? -2.732 -8.084 24.797 1.00 90.25 399 ARG A O 1
ATOM 3111 N N . LEU A 1 400 ? -1.182 -7.540 23.265 1.00 89.56 400 LEU A N 1
ATOM 3112 C CA . LEU A 1 400 ? -0.891 -6.214 23.822 1.00 89.56 400 LEU A CA 1
ATOM 3113 C C . LEU A 1 400 ? -2.106 -5.283 23.736 1.00 89.56 400 LEU A C 1
ATOM 3115 O O . LEU A 1 400 ? -2.436 -4.606 24.713 1.00 89.56 400 LEU A O 1
ATOM 3119 N N . LEU A 1 401 ? -2.810 -5.281 22.603 1.00 91.12 401 LEU A N 1
ATOM 3120 C CA . LEU A 1 401 ? -4.010 -4.465 22.442 1.00 91.12 401 LEU A CA 1
ATOM 3121 C C . LEU A 1 401 ? -5.179 -4.978 23.286 1.00 91.12 401 LEU A C 1
ATOM 3123 O O . LEU A 1 401 ? -5.827 -4.186 23.958 1.00 91.12 401 LEU A O 1
ATOM 3127 N N . MET A 1 402 ? -5.399 -6.293 23.359 1.00 89.44 402 MET A N 1
ATOM 3128 C CA . MET A 1 402 ? -6.423 -6.864 24.244 1.00 89.44 402 MET A CA 1
ATOM 3129 C C . MET A 1 402 ? -6.173 -6.525 25.718 1.00 89.44 402 MET A C 1
ATOM 3131 O O . MET A 1 402 ? -7.116 -6.267 26.456 1.00 89.44 402 MET A O 1
ATOM 3135 N N . ARG A 1 403 ? -4.910 -6.480 26.162 1.00 85.44 403 ARG A N 1
ATOM 3136 C CA . ARG A 1 403 ? -4.568 -5.995 27.512 1.00 85.44 403 ARG A CA 1
ATOM 3137 C C . ARG A 1 403 ? -4.905 -4.519 27.698 1.00 85.44 403 ARG A C 1
ATOM 3139 O O . ARG A 1 403 ? -5.296 -4.118 28.788 1.00 85.44 403 ARG A O 1
ATOM 3146 N N . THR A 1 404 ? -4.755 -3.723 26.642 1.00 85.25 404 THR A N 1
ATOM 3147 C CA . THR A 1 404 ? -5.105 -2.300 26.657 1.00 85.25 404 THR A CA 1
ATOM 3148 C C . THR A 1 404 ? -6.613 -2.093 26.815 1.00 85.25 404 THR A C 1
ATOM 3150 O O . THR A 1 404 ? -7.022 -1.148 27.482 1.00 85.25 404 THR A O 1
ATOM 3153 N N . ASP A 1 405 ? -7.427 -3.003 26.276 1.00 86.88 405 ASP A N 1
ATOM 3154 C CA . ASP A 1 405 ? -8.894 -2.949 26.352 1.00 86.88 405 ASP A CA 1
ATOM 3155 C C . ASP A 1 405 ? -9.449 -3.128 27.765 1.00 86.88 405 ASP A C 1
ATOM 3157 O O . ASP A 1 405 ? -10.526 -2.624 28.067 1.00 86.88 405 ASP A O 1
ATOM 3161 N N . SER A 1 406 ? -8.721 -3.831 28.635 1.00 81.50 406 SER A N 1
ATOM 3162 C CA . SER A 1 406 ? -9.134 -4.062 30.023 1.00 81.50 406 SER A CA 1
ATOM 3163 C C . SER A 1 406 ? -9.024 -2.814 30.906 1.00 81.50 406 SER A C 1
ATOM 3165 O O . SER A 1 406 ? -9.489 -2.834 32.043 1.00 81.50 406 SER A O 1
ATOM 3167 N N . ALA A 1 407 ? -8.382 -1.745 30.427 1.00 80.56 407 ALA A N 1
ATOM 3168 C CA . ALA A 1 407 ? -8.180 -0.527 31.198 1.00 80.56 407 ALA A CA 1
ATOM 3169 C C . ALA A 1 407 ? -9.417 0.391 31.160 1.00 80.56 407 ALA A C 1
ATOM 3171 O O . ALA A 1 407 ? -10.068 0.552 30.125 1.00 80.56 407 ALA A O 1
ATOM 3172 N N . SER A 1 408 ? -9.720 1.069 32.269 1.00 79.44 408 SER A N 1
ATOM 3173 C CA . SER A 1 408 ? -10.822 2.045 32.326 1.00 79.44 408 SER A CA 1
ATOM 3174 C C . SER A 1 408 ? -10.611 3.227 31.367 1.00 79.44 408 SER A C 1
ATOM 3176 O O . SER A 1 408 ? -11.564 3.746 30.794 1.00 79.44 408 SER A O 1
ATOM 3178 N N . ASP A 1 409 ? -9.354 3.595 31.117 1.00 83.25 409 ASP A N 1
ATOM 3179 C CA . ASP A 1 409 ? -8.896 4.622 30.179 1.00 83.25 409 ASP A CA 1
ATOM 3180 C C . ASP A 1 409 ? -8.460 4.045 28.810 1.00 83.25 409 ASP A C 1
ATOM 3182 O O . ASP A 1 409 ? -7.669 4.665 28.095 1.00 83.25 409 ASP A O 1
ATOM 3186 N N . HIS A 1 410 ? -8.961 2.865 28.414 1.00 87.06 410 HIS A N 1
ATOM 3187 C CA . HIS A 1 410 ? -8.540 2.156 27.191 1.00 87.06 410 HIS A CA 1
ATOM 3188 C C . HIS A 1 410 ? -8.595 3.010 25.917 1.00 87.06 410 HIS A C 1
ATOM 3190 O O . HIS A 1 410 ? -7.682 2.919 25.097 1.00 87.06 410 HIS A O 1
ATOM 3196 N N . VAL A 1 411 ? -9.607 3.873 25.754 1.00 90.19 411 VAL A N 1
ATOM 3197 C CA . VAL A 1 411 ? -9.732 4.791 24.602 1.00 90.19 411 VAL A CA 1
ATOM 3198 C C . VAL A 1 411 ? -8.475 5.655 24.452 1.00 90.19 411 VAL A C 1
ATOM 3200 O O . VAL A 1 411 ? -7.932 5.804 23.357 1.00 90.19 411 VAL A O 1
ATOM 3203 N N . TRP A 1 412 ? -7.962 6.172 25.569 1.00 87.69 412 TRP A N 1
ATOM 3204 C CA . TRP A 1 412 ? -6.758 6.997 25.595 1.00 87.69 412 TRP A CA 1
ATOM 3205 C C . TRP A 1 412 ? -5.503 6.193 25.295 1.00 87.69 412 TRP A C 1
ATOM 3207 O O . TRP A 1 412 ? -4.667 6.611 24.494 1.00 87.69 412 TRP A O 1
ATOM 3217 N N . ARG A 1 413 ? -5.375 5.013 25.901 1.00 89.31 413 ARG A N 1
ATOM 3218 C CA . ARG A 1 413 ? -4.214 4.142 25.691 1.00 89.31 413 ARG A CA 1
ATOM 3219 C C . ARG A 1 413 ? -4.116 3.648 24.251 1.00 89.31 413 ARG A C 1
ATOM 3221 O O . ARG A 1 413 ? -3.020 3.652 23.695 1.00 89.31 413 ARG A O 1
ATOM 3228 N N . ARG A 1 414 ? -5.247 3.285 23.641 1.00 92.94 414 ARG A N 1
ATOM 3229 C CA . ARG A 1 414 ? -5.360 2.944 22.216 1.00 92.94 414 ARG A CA 1
ATOM 3230 C C . ARG A 1 414 ? -4.926 4.113 21.329 1.00 92.94 414 ARG A C 1
ATOM 3232 O O . ARG A 1 414 ? -4.129 3.913 20.416 1.00 92.94 414 ARG A O 1
ATOM 3239 N N . GLY A 1 415 ? -5.372 5.334 21.638 1.00 92.56 415 GLY A N 1
ATOM 3240 C CA . GLY A 1 415 ? -4.944 6.549 20.938 1.00 92.56 415 GLY A CA 1
ATOM 3241 C C . GLY A 1 415 ? -3.436 6.815 21.045 1.00 92.56 415 GLY A C 1
ATOM 3242 O O . GLY A 1 415 ? -2.787 7.075 20.035 1.00 92.56 415 GLY A O 1
ATOM 3243 N N . LEU A 1 416 ? -2.850 6.688 22.241 1.00 90.88 416 LEU A N 1
ATOM 3244 C CA . LEU A 1 416 ? -1.400 6.832 22.450 1.00 90.88 416 LEU A CA 1
ATOM 3245 C C . LEU A 1 416 ? -0.595 5.753 21.722 1.00 90.88 416 LEU A C 1
ATOM 3247 O O . LEU A 1 416 ? 0.463 6.042 21.168 1.00 90.88 416 LEU A O 1
ATOM 3251 N N . TRP A 1 417 ? -1.089 4.518 21.712 1.00 93.69 417 TRP A N 1
ATOM 3252 C CA . TRP A 1 417 ? -0.486 3.436 20.943 1.00 93.69 417 TRP A CA 1
ATOM 3253 C C . TRP A 1 417 ? -0.514 3.732 19.437 1.00 93.69 417 TRP A C 1
ATOM 3255 O O . TRP A 1 417 ? 0.516 3.619 18.775 1.00 93.69 417 TRP A O 1
ATOM 3265 N N . ALA A 1 418 ? -1.650 4.206 18.917 1.00 94.94 418 ALA A N 1
ATOM 3266 C CA . ALA A 1 418 ? -1.794 4.593 17.516 1.00 94.94 418 ALA A CA 1
ATOM 3267 C C . ALA A 1 418 ? -0.865 5.761 17.136 1.00 94.94 418 ALA A C 1
ATOM 3269 O O . ALA A 1 418 ? -0.235 5.720 16.081 1.00 94.94 418 ALA A O 1
ATOM 3270 N N . LEU A 1 419 ? -0.697 6.756 18.019 1.00 92.00 419 LEU A N 1
ATOM 3271 C CA . LEU A 1 419 ? 0.310 7.812 17.849 1.00 92.00 419 LEU A CA 1
ATOM 3272 C C . LEU A 1 419 ? 1.735 7.253 17.791 1.00 92.00 419 LEU A C 1
ATOM 3274 O O . LEU A 1 419 ? 2.525 7.677 16.947 1.00 92.00 419 LEU A O 1
ATOM 3278 N N . GLY A 1 420 ? 2.055 6.293 18.660 1.00 91.81 420 GLY A N 1
ATOM 3279 C CA . GLY A 1 420 ? 3.330 5.579 18.634 1.00 91.81 420 GLY A CA 1
ATOM 3280 C C . GLY A 1 420 ? 3.601 4.922 17.282 1.00 91.81 420 GLY A C 1
ATOM 3281 O O . GLY A 1 420 ? 4.724 4.993 16.795 1.00 91.81 420 GLY A O 1
ATOM 3282 N N . ILE A 1 421 ? 2.575 4.355 16.639 1.00 93.06 421 ILE A N 1
ATOM 3283 C CA . ILE A 1 421 ? 2.718 3.766 15.304 1.00 93.06 421 ILE A CA 1
ATOM 3284 C C . ILE A 1 421 ? 3.028 4.813 14.246 1.00 93.06 421 ILE A C 1
ATOM 3286 O O . ILE A 1 421 ? 3.956 4.595 13.475 1.00 93.06 421 ILE A O 1
ATOM 3290 N N . ILE A 1 422 ? 2.273 5.915 14.182 1.00 91.31 422 ILE A N 1
ATOM 3291 C CA . ILE A 1 422 ? 2.388 6.879 13.073 1.00 91.31 422 ILE A CA 1
ATOM 3292 C C . ILE A 1 422 ? 3.563 7.849 13.222 1.00 91.31 422 ILE A C 1
ATOM 3294 O O . ILE A 1 422 ? 4.021 8.402 12.227 1.00 91.31 422 ILE A O 1
ATOM 3298 N N . SER A 1 423 ? 4.088 8.050 14.434 1.00 88.94 423 SER A N 1
ATOM 3299 C CA . SER A 1 423 ? 5.162 9.029 14.675 1.00 88.94 423 SER A CA 1
ATOM 3300 C C . SER A 1 423 ? 6.432 8.765 13.842 1.00 88.94 423 SER A C 1
ATOM 3302 O O . SER A 1 423 ? 6.929 9.712 13.230 1.00 88.94 423 SER A O 1
ATOM 3304 N N . PRO A 1 424 ? 6.944 7.520 13.720 1.00 88.56 424 PRO A N 1
ATOM 3305 C CA . PRO A 1 424 ? 8.069 7.227 12.833 1.00 88.56 424 PRO A CA 1
ATOM 3306 C C . PRO A 1 424 ? 7.765 7.465 11.355 1.00 88.56 424 PRO A C 1
ATOM 3308 O O . PRO A 1 424 ? 8.665 7.861 10.629 1.00 88.56 424 PRO A O 1
ATOM 3311 N N . TRP A 1 425 ? 6.523 7.262 10.906 1.00 83.56 425 TRP A N 1
ATOM 3312 C CA . TRP A 1 425 ? 6.133 7.498 9.511 1.00 83.56 425 TRP A CA 1
ATOM 3313 C C . TRP A 1 425 ? 6.140 8.985 9.182 1.00 83.56 425 TRP A C 1
ATOM 3315 O O . TRP A 1 425 ? 6.637 9.382 8.135 1.00 83.56 425 TRP A O 1
ATOM 3325 N N . VAL A 1 426 ? 5.665 9.817 10.112 1.00 83.38 426 VAL A N 1
ATOM 3326 C CA . VAL A 1 426 ? 5.762 11.276 9.997 1.00 83.38 426 VAL A CA 1
ATOM 3327 C C . VAL A 1 426 ? 7.226 11.704 9.921 1.00 83.38 426 VAL A C 1
ATOM 3329 O O . VAL A 1 426 ? 7.595 12.450 9.020 1.00 83.38 426 VAL A O 1
ATOM 3332 N N . LEU A 1 427 ? 8.079 11.195 10.818 1.00 80.81 427 LEU A N 1
ATOM 3333 C CA . LEU A 1 427 ? 9.512 11.501 10.802 1.00 80.81 427 LEU A CA 1
ATOM 3334 C C . LEU A 1 427 ? 10.179 11.042 9.496 1.00 80.81 427 LEU A C 1
ATOM 3336 O O . LEU A 1 427 ? 10.938 11.795 8.890 1.00 80.81 427 LEU A O 1
ATOM 3340 N N . PHE A 1 428 ? 9.864 9.829 9.046 1.00 76.06 428 PHE A N 1
ATOM 3341 C CA . PHE A 1 428 ? 10.356 9.276 7.791 1.00 76.06 428 PHE A CA 1
ATOM 3342 C C . PHE A 1 428 ? 9.934 10.133 6.596 1.00 76.06 428 PHE A C 1
ATOM 3344 O O . PHE A 1 428 ? 10.779 10.472 5.776 1.00 76.06 428 PHE A O 1
ATOM 3351 N N . ALA A 1 429 ? 8.674 10.568 6.530 1.00 71.19 429 ALA A N 1
ATOM 3352 C CA . ALA A 1 429 ? 8.181 11.447 5.473 1.00 71.19 429 ALA A CA 1
ATOM 3353 C C . ALA A 1 429 ? 8.888 12.819 5.456 1.00 71.19 429 ALA A C 1
ATOM 3355 O O . ALA A 1 429 ? 9.146 13.347 4.373 1.00 71.19 429 ALA A O 1
ATOM 3356 N N . VAL A 1 430 ? 9.272 13.374 6.620 1.00 68.38 430 VAL A N 1
ATOM 3357 C CA . VAL A 1 430 ? 10.126 14.580 6.689 1.00 68.38 430 VAL A CA 1
ATOM 3358 C C . VAL A 1 430 ? 11.501 14.303 6.080 1.00 68.38 430 VAL A C 1
ATOM 3360 O O . VAL A 1 430 ? 11.941 15.039 5.198 1.00 68.38 430 VAL A O 1
ATOM 3363 N N . ILE A 1 431 ? 12.175 13.241 6.535 1.00 65.94 431 ILE A N 1
ATOM 3364 C CA . ILE A 1 431 ? 13.532 12.888 6.085 1.00 65.94 431 ILE A CA 1
ATOM 3365 C C . ILE A 1 431 ? 13.537 12.610 4.581 1.00 65.94 431 ILE A C 1
ATOM 3367 O O . ILE A 1 431 ? 14.398 13.100 3.847 1.00 65.94 431 ILE A O 1
ATOM 3371 N N . LEU A 1 432 ? 12.559 11.844 4.111 1.00 63.00 432 LEU A N 1
ATOM 3372 C CA . LEU A 1 432 ? 12.451 11.447 2.721 1.00 63.00 432 LEU A CA 1
ATOM 3373 C C . LEU A 1 432 ? 12.102 12.633 1.819 1.00 63.00 432 LEU A C 1
ATOM 3375 O O . LEU A 1 432 ? 12.707 12.775 0.763 1.00 63.00 432 LEU A O 1
ATOM 3379 N N . GLY A 1 433 ? 11.226 13.541 2.256 1.00 57.44 433 GLY A N 1
ATOM 3380 C CA . GLY A 1 433 ? 10.946 14.783 1.534 1.00 57.44 433 GLY A CA 1
ATOM 3381 C C . GLY A 1 433 ? 12.189 15.662 1.331 1.00 57.44 433 GLY A C 1
ATOM 3382 O O . GLY A 1 433 ? 12.407 16.165 0.229 1.00 57.44 433 GLY A O 1
ATOM 3383 N N . VAL A 1 434 ? 13.052 15.781 2.347 1.00 55.72 434 VAL A N 1
ATOM 3384 C CA . VAL A 1 434 ? 14.346 16.488 2.240 1.00 55.72 434 VAL A CA 1
ATOM 3385 C C . VAL A 1 434 ? 15.308 15.745 1.308 1.00 55.72 434 VAL A C 1
ATOM 3387 O O . VAL A 1 434 ? 15.964 16.350 0.463 1.00 55.72 434 VAL A O 1
ATOM 3390 N N . SER A 1 435 ? 15.361 14.417 1.415 1.00 52.69 435 SER A N 1
ATOM 3391 C CA . SER A 1 435 ? 16.289 13.578 0.646 1.00 52.69 435 SER A CA 1
ATOM 3392 C C . SER A 1 435 ? 15.928 13.531 -0.842 1.00 52.69 435 SER A C 1
ATOM 3394 O O . SER A 1 435 ? 16.796 13.555 -1.710 1.00 52.69 435 SER A O 1
ATOM 3396 N N . VAL A 1 436 ? 14.635 13.525 -1.158 1.00 54.16 436 VAL A N 1
ATOM 3397 C CA . VAL A 1 436 ? 14.108 13.495 -2.524 1.00 54.16 436 VAL A CA 1
ATOM 3398 C C . VAL A 1 436 ? 14.289 14.831 -3.242 1.00 54.16 436 VAL A C 1
ATOM 3400 O O . VAL A 1 436 ? 14.585 14.824 -4.436 1.00 54.16 436 VAL A O 1
ATOM 3403 N N . GLN A 1 437 ? 14.208 15.965 -2.539 1.00 51.09 437 GLN A N 1
ATOM 3404 C CA . GLN A 1 437 ? 14.568 17.270 -3.113 1.00 51.09 437 GLN A CA 1
ATOM 3405 C C . GLN A 1 437 ? 16.033 17.323 -3.573 1.00 51.09 437 GLN A C 1
ATOM 3407 O O . GLN A 1 437 ? 16.335 18.023 -4.536 1.00 51.09 437 GLN A O 1
ATOM 3412 N N . MET A 1 438 ? 16.921 16.537 -2.954 1.00 43.09 438 MET A N 1
ATOM 3413 C CA . MET A 1 438 ? 18.322 16.425 -3.373 1.00 43.09 438 MET A CA 1
ATOM 3414 C C . MET A 1 438 ? 18.538 15.470 -4.563 1.00 43.09 438 MET A C 1
ATOM 3416 O O . MET A 1 438 ? 19.532 15.606 -5.270 1.00 43.09 438 MET A O 1
ATOM 3420 N N . ILE A 1 439 ? 17.632 14.507 -4.798 1.00 39.00 439 ILE A N 1
ATOM 3421 C CA . ILE A 1 439 ? 17.829 13.395 -5.758 1.00 39.00 439 ILE A CA 1
ATOM 3422 C C . ILE A 1 439 ? 16.862 13.463 -6.965 1.00 39.00 439 ILE A C 1
ATOM 3424 O O . ILE A 1 439 ? 17.076 12.797 -7.976 1.00 39.00 439 ILE A O 1
ATOM 3428 N N . GLY A 1 440 ? 15.814 14.293 -6.911 1.00 38.78 440 GLY A N 1
ATOM 3429 C CA . GLY A 1 440 ? 14.900 14.547 -8.035 1.00 38.78 440 GLY A CA 1
ATOM 3430 C C . GLY A 1 440 ? 13.822 13.479 -8.274 1.00 38.78 440 GLY A C 1
ATOM 3431 O O . GLY A 1 440 ? 13.225 13.449 -9.353 1.00 38.78 440 GLY A O 1
ATOM 3432 N N . ALA A 1 441 ? 13.540 12.605 -7.300 1.00 45.72 441 ALA A N 1
ATOM 3433 C CA . ALA A 1 441 ? 12.489 11.590 -7.428 1.00 45.72 441 ALA A CA 1
ATOM 3434 C C . ALA A 1 441 ? 11.081 12.221 -7.357 1.00 45.72 441 ALA A C 1
ATOM 3436 O O . ALA A 1 441 ? 10.723 12.898 -6.398 1.00 45.72 441 ALA A O 1
ATOM 3437 N N . LYS A 1 442 ? 10.241 12.004 -8.375 1.00 50.09 442 LYS A N 1
ATOM 3438 C CA . LYS A 1 442 ? 8.903 12.629 -8.441 1.00 50.09 442 LYS A CA 1
ATOM 3439 C C . LYS A 1 442 ? 7.875 11.987 -7.501 1.00 50.09 442 LYS A C 1
ATOM 3441 O O . LYS A 1 442 ? 6.955 12.678 -7.070 1.00 50.09 442 LYS A O 1
ATOM 3446 N N . SER A 1 443 ? 8.052 10.711 -7.155 1.00 52.91 443 SER A N 1
ATOM 3447 C CA . SER A 1 443 ? 7.071 9.888 -6.427 1.00 52.91 443 SER A CA 1
ATOM 3448 C C . SER A 1 443 ? 6.836 10.299 -4.971 1.00 52.91 443 SER A C 1
ATOM 3450 O O . SER A 1 443 ? 5.904 9.813 -4.356 1.00 52.91 443 SER A O 1
ATOM 3452 N N . PHE A 1 444 ? 7.631 11.219 -4.419 1.00 59.84 444 PHE A N 1
ATOM 3453 C CA . PHE A 1 444 ? 7.474 11.699 -3.039 1.00 59.84 444 PHE A CA 1
ATOM 3454 C C . PHE A 1 444 ? 7.412 13.228 -2.940 1.00 59.84 444 PHE A C 1
ATOM 3456 O O . PHE A 1 444 ? 7.602 13.817 -1.871 1.00 59.84 444 PHE A O 1
ATOM 3463 N N . SER A 1 445 ? 7.142 13.895 -4.065 1.00 67.50 445 SER A N 1
ATOM 3464 C CA . SER A 1 445 ? 6.953 15.343 -4.091 1.00 67.50 445 SER A CA 1
ATOM 3465 C C . SER A 1 445 ? 5.796 15.751 -3.173 1.00 67.50 445 SER A C 1
ATOM 3467 O O . SER A 1 445 ? 4.701 15.202 -3.257 1.00 67.50 445 SER A O 1
ATOM 3469 N N . GLY A 1 446 ? 6.038 16.716 -2.283 1.00 74.56 446 GLY A N 1
ATOM 3470 C CA . GLY A 1 446 ? 5.040 17.221 -1.334 1.00 74.56 446 GLY A CA 1
ATOM 3471 C C . GLY A 1 446 ? 4.937 16.453 -0.010 1.00 74.56 446 GLY A C 1
ATOM 3472 O O . GLY A 1 446 ? 4.218 16.907 0.881 1.00 74.56 446 GLY A O 1
ATOM 3473 N N . MET A 1 447 ? 5.687 15.360 0.183 1.00 80.81 447 MET A N 1
ATOM 3474 C CA . MET A 1 447 ? 5.647 14.579 1.431 1.00 80.81 447 MET A CA 1
ATOM 3475 C C . MET A 1 447 ? 6.135 15.354 2.663 1.00 80.81 447 MET A C 1
ATOM 3477 O O . MET A 1 447 ? 5.625 15.132 3.758 1.00 80.81 447 MET A O 1
ATOM 3481 N N . THR A 1 448 ? 7.024 16.341 2.499 1.00 79.94 448 THR A N 1
ATOM 3482 C CA . THR A 1 448 ? 7.408 17.252 3.593 1.00 79.94 448 THR A CA 1
ATOM 3483 C C . THR A 1 448 ? 6.201 18.019 4.142 1.00 79.94 448 THR A C 1
ATOM 3485 O O . THR A 1 448 ? 6.046 18.142 5.354 1.00 79.94 448 THR A O 1
ATOM 3488 N N . LEU A 1 449 ? 5.311 18.508 3.267 1.00 83.31 449 LEU A N 1
ATOM 3489 C CA . LEU A 1 449 ? 4.104 19.237 3.678 1.00 83.31 449 LEU A CA 1
ATOM 3490 C C . LEU A 1 449 ? 3.110 18.314 4.385 1.00 83.31 449 LEU A C 1
ATOM 3492 O O . LEU A 1 449 ? 2.538 18.699 5.405 1.00 83.31 449 LEU A O 1
ATOM 3496 N N . VAL A 1 450 ? 2.945 17.089 3.876 1.00 84.00 450 VAL A N 1
ATOM 3497 C CA . VAL A 1 450 ? 2.138 16.048 4.530 1.00 84.00 450 VAL A CA 1
ATOM 3498 C C . VAL A 1 450 ? 2.654 15.795 5.940 1.00 84.00 450 VAL A C 1
ATOM 3500 O O . VAL A 1 450 ? 1.888 15.859 6.901 1.00 84.00 450 VAL A O 1
ATOM 3503 N N . ALA A 1 451 ? 3.959 15.569 6.078 1.00 83.44 451 ALA A N 1
ATOM 3504 C CA . ALA A 1 451 ? 4.582 15.277 7.355 1.00 83.44 451 ALA A CA 1
ATOM 3505 C C . ALA A 1 451 ? 4.406 16.425 8.362 1.00 83.44 451 ALA A C 1
ATOM 3507 O O . ALA A 1 451 ? 4.016 16.182 9.502 1.00 83.44 451 ALA A O 1
ATOM 3508 N N . LEU A 1 452 ? 4.600 17.678 7.935 1.00 84.94 452 LEU A N 1
ATOM 3509 C CA . LEU A 1 452 ? 4.340 18.855 8.772 1.00 84.94 452 LEU A CA 1
ATOM 3510 C C . LEU A 1 452 ? 2.868 18.938 9.199 1.00 84.94 452 LEU A C 1
ATOM 3512 O O . LEU A 1 452 ? 2.585 19.189 10.370 1.00 84.94 452 LEU A O 1
ATOM 3516 N N . GLY A 1 453 ? 1.930 18.675 8.286 1.00 84.38 453 GLY A N 1
ATOM 3517 C CA . GLY A 1 453 ? 0.499 18.645 8.591 1.00 84.38 453 GLY A CA 1
ATOM 3518 C C . GLY A 1 453 ? 0.144 17.600 9.652 1.00 84.38 453 GLY A C 1
ATOM 3519 O O . GLY A 1 453 ? -0.535 17.915 10.632 1.00 84.38 453 GLY A O 1
ATOM 3520 N N . PHE A 1 454 ? 0.656 16.374 9.512 1.00 85.75 454 PHE A N 1
ATOM 3521 C CA . PHE A 1 454 ? 0.469 15.323 10.514 1.00 85.75 454 PHE A CA 1
ATOM 3522 C C . PHE A 1 454 ? 1.171 15.650 11.838 1.00 85.75 454 PHE A C 1
ATOM 3524 O O . PHE A 1 454 ? 0.580 15.439 12.895 1.00 85.75 454 PHE A O 1
ATOM 3531 N N . ALA A 1 455 ? 2.378 16.221 11.818 1.00 84.19 455 ALA A N 1
ATOM 3532 C CA . ALA A 1 455 ? 3.085 16.638 13.030 1.00 84.19 455 ALA A CA 1
ATOM 3533 C C . ALA A 1 455 ? 2.298 17.703 13.813 1.00 84.19 455 ALA A C 1
ATOM 3535 O O . ALA A 1 455 ? 2.118 17.576 15.026 1.00 84.19 455 ALA A O 1
ATOM 3536 N N . LEU A 1 456 ? 1.756 18.712 13.121 1.00 85.75 456 LEU A N 1
ATOM 3537 C CA . LEU A 1 456 ? 0.886 19.727 13.720 1.00 85.75 456 LEU A CA 1
ATOM 3538 C C . LEU A 1 456 ? -0.405 19.114 14.274 1.00 85.75 456 LEU A C 1
ATOM 3540 O O . LEU A 1 456 ? -0.845 19.496 15.358 1.00 85.75 456 LEU A O 1
ATOM 3544 N N . ALA A 1 457 ? -0.994 18.136 13.578 1.00 82.88 457 ALA A N 1
ATOM 3545 C CA . ALA A 1 457 ? -2.167 17.417 14.069 1.00 82.88 457 ALA A CA 1
ATOM 3546 C C . ALA A 1 457 ? -1.857 16.618 15.348 1.00 82.88 457 ALA A C 1
ATOM 3548 O O . ALA A 1 457 ? -2.630 16.680 16.304 1.00 82.88 457 ALA A O 1
ATOM 3549 N N . ILE A 1 458 ? -0.713 15.927 15.405 1.00 82.31 458 ILE A N 1
ATOM 3550 C CA . ILE A 1 458 ? -0.239 15.207 16.598 1.00 82.31 458 ILE A CA 1
ATOM 3551 C C . ILE A 1 458 ? 0.003 16.182 17.759 1.00 82.31 458 ILE A C 1
ATOM 3553 O O . ILE A 1 458 ? -0.424 15.915 18.883 1.00 82.31 458 ILE A O 1
ATOM 3557 N N . LEU A 1 459 ? 0.621 17.338 17.504 1.00 80.31 459 LEU A N 1
ATOM 3558 C CA . LEU A 1 459 ? 0.836 18.365 18.526 1.00 80.31 459 LEU A CA 1
ATOM 3559 C C . LEU A 1 459 ? -0.493 18.948 19.030 1.00 80.31 459 LEU A C 1
ATOM 3561 O O . LEU A 1 459 ? -0.706 19.075 20.235 1.00 80.31 459 LEU A O 1
ATOM 3565 N N . GLY A 1 460 ? -1.422 19.250 18.120 1.00 79.94 460 GLY A N 1
ATOM 3566 C CA . GLY A 1 460 ? -2.763 19.722 18.459 1.00 79.94 460 GLY A CA 1
ATOM 3567 C C . GLY A 1 460 ? -3.550 18.702 19.287 1.00 79.94 460 GLY A C 1
ATOM 3568 O O . GLY A 1 460 ? -4.228 19.076 20.248 1.00 79.94 460 GLY A O 1
ATOM 3569 N N . LEU A 1 461 ? -3.417 17.411 18.965 1.00 77.75 461 LEU A N 1
ATOM 3570 C CA . LEU A 1 461 ? -3.948 16.301 19.758 1.00 77.75 461 LEU A CA 1
ATOM 3571 C C . LEU A 1 461 ? -3.351 16.282 21.164 1.00 77.75 461 LEU A C 1
ATOM 3573 O O . LEU A 1 461 ? -4.109 16.267 22.133 1.00 77.75 461 LEU A O 1
ATOM 3577 N N . ALA A 1 462 ? -2.023 16.351 21.276 1.00 73.00 462 ALA A N 1
ATOM 3578 C CA . ALA A 1 462 ? -1.330 16.377 22.558 1.00 73.00 462 ALA A CA 1
ATOM 3579 C C . ALA A 1 462 ? -1.813 17.546 23.433 1.00 73.00 462 ALA A C 1
ATOM 3581 O O . ALA A 1 462 ? -2.231 17.327 24.566 1.00 73.00 462 ALA A O 1
ATOM 3582 N N . ILE A 1 463 ? -1.876 18.769 22.890 1.00 76.06 463 ILE A N 1
ATOM 3583 C CA . ILE A 1 463 ? -2.364 19.960 23.609 1.00 76.06 463 ILE A CA 1
ATOM 3584 C C . ILE A 1 463 ? -3.818 19.777 24.064 1.00 76.06 463 ILE A C 1
ATOM 3586 O O . ILE A 1 463 ? -4.159 20.053 25.219 1.00 76.06 463 ILE A O 1
ATOM 3590 N N . LYS A 1 464 ? -4.694 19.309 23.166 1.00 72.81 464 LYS A N 1
ATOM 3591 C CA . LYS A 1 464 ? -6.112 19.070 23.468 1.00 72.81 464 LYS A CA 1
ATOM 3592 C C . LYS A 1 464 ? -6.280 18.019 24.566 1.00 72.81 464 LYS A C 1
ATOM 3594 O O . LYS A 1 464 ? -7.174 18.164 25.401 1.00 72.81 464 LYS A O 1
ATOM 3599 N N . TRP A 1 465 ? -5.450 16.979 24.574 1.00 75.19 465 TRP A N 1
ATOM 3600 C CA . TRP A 1 465 ? -5.485 15.928 25.588 1.00 75.19 465 TRP A CA 1
ATOM 3601 C C . TRP A 1 465 ? -4.958 16.401 26.937 1.00 75.19 465 TRP A C 1
ATOM 3603 O O . TRP A 1 465 ? -5.657 16.205 27.928 1.00 75.19 465 TRP A O 1
ATOM 3613 N N . THR A 1 466 ? -3.843 17.134 26.992 1.00 68.00 466 THR A N 1
ATOM 3614 C CA . THR A 1 466 ? -3.341 17.726 28.246 1.00 68.00 466 THR A CA 1
ATOM 3615 C C . THR A 1 466 ? -4.387 18.637 28.895 1.00 68.00 466 THR A C 1
ATOM 3617 O O . THR A 1 466 ? -4.667 18.526 30.086 1.00 68.00 466 THR A O 1
ATOM 3620 N N . ARG A 1 467 ? -5.069 19.477 28.103 1.00 67.56 467 ARG A N 1
ATOM 3621 C CA . ARG A 1 467 ? -6.133 20.367 28.607 1.00 67.56 467 ARG A CA 1
ATOM 3622 C C . ARG A 1 467 ? -7.367 19.627 29.131 1.00 67.56 467 ARG A C 1
ATOM 3624 O O . ARG A 1 467 ? -8.029 20.135 30.027 1.00 67.56 467 ARG A O 1
ATOM 3631 N N . ARG A 1 468 ? -7.702 18.457 28.574 1.00 63.47 468 ARG A N 1
ATOM 3632 C CA . ARG A 1 468 ? -8.853 17.640 29.007 1.00 63.47 468 ARG A CA 1
ATOM 3633 C C . ARG A 1 468 ? -8.546 16.723 30.190 1.00 63.47 468 ARG A C 1
ATOM 3635 O O . ARG A 1 468 ? -9.482 16.324 30.872 1.00 63.47 468 ARG A O 1
ATOM 3642 N N . LEU A 1 469 ? -7.276 16.393 30.419 1.00 57.09 469 LEU A N 1
ATOM 3643 C CA . LEU A 1 469 ? -6.828 15.567 31.545 1.00 57.09 469 LEU A CA 1
ATOM 3644 C C . LEU A 1 469 ? -6.559 16.397 32.812 1.00 57.09 469 LEU A C 1
ATOM 3646 O O . LEU A 1 469 ? -6.783 15.900 33.912 1.00 57.09 469 LEU A O 1
ATOM 3650 N N . ASN A 1 470 ? -6.164 17.669 32.680 1.00 50.88 470 ASN A N 1
ATOM 3651 C CA . ASN A 1 470 ? -5.896 18.549 33.826 1.00 50.88 470 ASN A CA 1
ATOM 3652 C C . ASN A 1 470 ? -7.070 18.731 34.820 1.00 50.88 470 ASN A C 1
ATOM 3654 O O . ASN A 1 470 ? -6.796 18.775 36.016 1.00 50.88 470 ASN A O 1
ATOM 3658 N N . PRO A 1 471 ? -8.358 18.765 34.416 1.00 48.25 471 PRO A N 1
ATOM 3659 C CA . PRO A 1 471 ? -9.464 18.840 35.375 1.00 48.25 471 PRO A CA 1
ATOM 3660 C C . PRO A 1 471 ? -9.682 17.552 36.183 1.00 48.25 471 PRO A C 1
ATOM 3662 O O . PRO A 1 471 ? -10.299 17.604 37.236 1.00 48.25 471 PRO A O 1
ATOM 3665 N N . VAL A 1 472 ? -9.198 16.397 35.708 1.00 46.84 472 VAL A N 1
ATOM 3666 C CA . VAL A 1 472 ? -9.398 15.091 36.372 1.00 46.84 472 VAL A CA 1
ATOM 3667 C C . VAL A 1 472 ? -8.308 14.814 37.417 1.00 46.84 472 VAL A C 1
ATOM 3669 O O . VAL A 1 472 ? -8.524 14.049 38.348 1.00 46.84 472 VAL A O 1
ATOM 3672 N N . VAL A 1 473 ? -7.145 15.463 37.298 1.00 43.62 473 VAL A N 1
ATOM 3673 C CA . VAL A 1 473 ? -6.027 15.341 38.255 1.00 43.62 473 VAL A CA 1
ATOM 3674 C C . VAL A 1 473 ? -6.073 16.437 39.334 1.00 43.62 473 VAL A C 1
ATOM 3676 O O . VAL A 1 473 ? -5.506 16.263 40.408 1.00 43.62 473 VAL A O 1
ATOM 3679 N N . ALA A 1 474 ? -6.787 17.542 39.092 1.00 36.47 474 ALA A N 1
ATOM 3680 C CA . ALA A 1 474 ? -6.883 18.680 40.012 1.00 36.47 474 ALA A CA 1
ATOM 3681 C C . ALA A 1 474 ? -7.972 18.554 41.102 1.00 36.47 474 ALA A C 1
ATOM 3683 O O . ALA A 1 474 ? -8.162 19.496 41.867 1.00 36.47 474 ALA A O 1
ATOM 3684 N N . SER A 1 475 ? -8.660 17.413 41.216 1.00 37.12 475 SER A N 1
ATOM 3685 C CA . SER A 1 475 ? -9.588 17.141 42.326 1.00 37.12 475 SER A CA 1
ATOM 3686 C C . SER A 1 475 ? -9.163 15.914 43.141 1.00 37.12 475 SER A C 1
ATOM 3688 O O . SER A 1 475 ? -9.807 14.868 43.063 1.00 37.12 475 SER A O 1
ATOM 3690 N N . PRO A 1 476 ? -8.089 16.001 43.945 1.00 41.88 476 PRO A N 1
ATOM 3691 C CA . PRO A 1 476 ? -7.947 15.129 45.096 1.00 41.88 476 PRO A CA 1
ATOM 3692 C C . PRO A 1 476 ? -8.911 15.622 46.187 1.00 41.88 476 PRO A C 1
ATOM 3694 O O . PRO A 1 476 ? -8.585 16.532 46.941 1.00 41.88 476 PRO A O 1
ATOM 3697 N N . GLY A 1 477 ? -10.105 15.030 46.247 1.00 43.62 477 GLY A N 1
ATOM 3698 C CA . GLY A 1 477 ? -11.021 15.175 47.381 1.00 43.62 477 GLY A CA 1
ATOM 3699 C C . GLY A 1 477 ? -12.353 15.841 47.051 1.00 43.62 477 GLY A C 1
ATOM 3700 O O . GLY A 1 477 ? -12.423 17.056 46.880 1.00 43.62 477 GLY A O 1
ATOM 3701 N N . LEU A 1 478 ? -13.402 15.021 47.029 1.00 33.19 478 LEU A N 1
ATOM 3702 C CA . LEU A 1 478 ? -14.581 15.189 47.879 1.00 33.19 478 LEU A CA 1
ATOM 3703 C C . LEU A 1 478 ? -14.966 13.811 48.418 1.00 33.19 478 LEU A C 1
ATOM 3705 O O . LEU A 1 478 ? -14.946 12.856 47.606 1.00 33.19 478 LEU A O 1
#

Radius of gyration: 28.39 Å; Cα contacts (8 Å, |Δi|>4): 591; chains: 1; bounding box: 105×45×98 Å

Solvent-accessible surface area (backbone atoms only — not comparable to full-atom values): 25583 Å² total; per-residue (Å²): 134,87,83,84,89,76,87,79,79,79,78,78,79,80,89,82,76,85,63,80,76,76,75,75,85,72,71,53,56,62,59,50,55,47,31,28,51,39,10,30,42,46,49,25,48,56,66,42,79,29,32,57,78,55,44,68,31,70,69,52,35,50,48,37,32,24,38,34,4,23,46,37,50,51,47,50,45,48,29,58,76,63,43,36,31,54,44,14,48,38,31,41,18,32,27,47,22,39,47,44,35,50,45,15,59,28,50,34,49,41,61,51,33,82,85,42,57,73,47,44,64,52,33,59,56,95,69,31,24,48,44,57,40,54,44,46,25,53,42,33,9,39,53,24,21,46,30,29,51,28,44,38,28,46,74,39,57,96,51,52,87,50,78,66,63,52,77,67,53,50,51,50,33,52,49,38,26,52,49,41,35,52,50,21,45,71,60,42,64,58,78,58,72,38,61,84,36,50,70,30,58,40,62,44,26,41,42,42,76,55,52,87,48,61,42,32,49,49,57,48,68,69,40,52,75,69,48,48,48,40,33,53,49,21,51,76,68,68,45,82,45,69,70,43,45,52,43,52,33,53,47,55,46,67,46,24,79,44,81,77,66,58,42,60,77,40,46,69,88,43,85,66,58,70,72,60,56,59,34,44,82,58,66,60,64,71,74,53,22,26,51,49,42,44,54,52,51,28,52,69,36,57,84,25,31,56,84,84,88,71,82,51,65,75,77,58,71,67,58,55,48,49,43,55,53,50,32,51,51,29,47,56,54,18,72,67,32,43,66,67,92,60,92,73,65,80,71,92,78,67,94,54,38,28,56,58,17,37,52,47,42,53,53,48,45,42,65,64,46,51,48,54,51,42,37,72,75,66,47,91,68,60,47,70,58,66,43,53,59,50,53,60,53,50,54,51,48,36,52,55,43,44,59,42,62,63,41,97,60,22,56,54,46,44,20,39,18,31,48,20,38,49,50,59,44,36,52,46,27,38,53,48,26,60,51,30,72,76,70,70,55,71,70,48,52,61,31,38,58,52,19,52,52,52,52,52,50,54,50,51,47,50,54,54,47,54,65,66,47,51,72,71,70,73,59,87,77,133

Mean predicted aligned error: 8.68 Å

pLDDT: mean 85.86, std 16.46, range [33.19, 98.81]

Secondary structure (DSSP, 8-state):
--------PPPPPPS---PSP------THHHHHHHHHHHHIIIIITTTSS-HHHHT-HHHHHHHIIIIIHHHHHHHHHHHHHTB-HHHHHHHHHHHHIIIIIIIS-TTT-TT-TT-GGGGTTTEETTEEHHHHHHHHHHIIIIIIIHHHHHHHHHSGGGTTS----HHHHHHHHHHHHHHHHHHHHH----S--GGGBS-HHHHHHHHHS--SHHHHHHHHHS-HHHHHHHHHHHHHT---HHHHHHHHHHHHHHTT-TTTT-GGGGTTS---HHHHHHHHS---THHHHHHHHHHHHHH-TTTBPPP--SS----HHHHHHHHHHHHHHHHHHHH-B----TTTT----S-HHHHHHHHHHHHHIIIIIHHHHHHTT----HHHHHHTHHHHHHHHHHHHHHHHTSTTHHHHHHHHHHHHHHHHHHHHHHHHHHHHHHT-GGGTTHHHHHHHHHHHHHHHHHHHHHHHHHHHS----

Foldseek 3Di:
DDDDDDDDDDDDDDPDDPDPPPPPCDALVVLLVQLLQVLLCQLCVLLLVQDPVRCPPPVSVLLSSLQLSLLQLLLLLCCLVLQFFLLLLLLSQLLSLLLCCVQQQVVQQDLQRPPCAVLSPAQDDPSGRLLCSLLSSNCRSQRNHLLSLLQSCLVVVVCSNDRNDDPVRSVVSVVSNVVSSVCRNPAHADLADGLVQQQDLLVLLVCLVVPPFLLSVVLLVQQDPVLNVVSVVCPVVVDDASSSSVSVRVSLRVCQQDPVNLACRRCVVFDDDPVLVVCSVPPDHDPSSSNSSVQSVCRVCVPGGHDDDDPPDHDDVVSVVVSVVSSVVSNVVSSVNHQDQDPPLPDDPCPQLLVVLLVLLVLSCVLNPVVVVVVSVPPDDHSVVSSVSSVVSSVVVSVSSSNLRSYPCSSNSSNSSSCSNSVVSLVVLLVVCVVCVVVVDPSSDCSNVSSVVVVVVVVVSVVVVVVVCVVVVPDPDD

Nearest PDB structures (foldseek):
  8tgk-assembly1_A  TM=1.660E-01  e=9.672E-01  Homo sapiens
  5ayn-assembly1_A  TM=1.493E-01  e=1.336E+00  Bdellovibrio bacteriovorus HD100
  5lwe-assembly2_B  TM=1.267E-01  e=1.701E+00  Homo sapiens
  6x2l-assembly1_A  TM=1.178E-01  e=2.652E+00  Homo sapiens
  1ek9-assembly1_A  TM=1.589E-01  e=7.569E+00  Escherichia coli